Protein AF-X6LQ26-F1 (afdb_monomer)

InterPro domains:
  IPR027417 P-loop containing nucleoside triphosphate hydrolase [G3DSA:3.40.50.300] (137-387)
  IPR027417 P-loop containing nucleoside triphosphate hydrolase [SSF52540] (136-360)
  IPR040632 Sulfotransferase, S. mansonii-type [PF17784] (145-368)

Secondary structure (DSSP, 8-state):
-----------------------------------PPPPHHHHHHHHHHHHHHHHHHHHHHTT--S-SS------------------------S--S-TTS---BTTB----S-TTS-GGG-PPPHHHHS--TTTB---SS--S-EEE---TTSSHHHHHHHHHHTTB---TTTTS---GGGGT--HHHHHHHHHHTTT--HHHHH-TTTHHHHHHHHHHT-SEE-STTGGGGHHHHHHHSTT-EEEEEE-S-HHHHHHHHHHHHHHHHTTTTHHHHHHS-TTS-EE--TT-SS-EETTEEHHHHHHHHHHHHHHHHHHHHHHTTT-TTTEEEEETTTS-HHHHHHHHHHHTT-SS---SPPP--SPPPGGGGSEES-TT----GGG----HHHHHHHHHHTSTTT-HHHHHHHH--

pLDDT: mean 74.38, std 27.08, range [23.22, 98.75]

Radius of gyration: 26.55 Å; Cα contacts (8 Å, |Δi|>4): 499; chains: 1; bounding box: 86×59×53 Å

Solvent-accessible surface area (backbone atoms only — not comparable to full-atom values): 25380 Å² total; per-residue (Å²): 141,86,88,82,84,85,76,89,77,85,85,78,93,78,90,83,82,91,82,86,92,83,82,86,89,83,90,81,90,87,82,95,72,95,68,88,78,78,47,73,64,56,56,50,51,54,52,52,54,50,54,51,56,52,51,57,54,55,60,61,62,77,66,69,80,94,77,90,82,85,91,81,85,87,82,91,80,89,83,88,86,83,88,83,89,83,89,76,92,74,90,78,91,79,83,83,84,48,80,38,55,66,59,73,69,89,86,48,79,39,64,50,72,40,48,93,52,69,62,87,74,42,60,52,51,80,64,39,76,50,71,37,66,87,14,48,62,44,78,28,70,56,87,57,40,42,35,35,43,18,55,81,76,27,46,44,67,14,50,51,53,45,36,39,77,51,21,29,22,58,24,94,63,30,58,35,78,62,65,55,49,84,40,80,40,52,67,58,58,45,52,54,49,61,53,40,37,52,56,45,62,65,66,47,77,65,37,83,70,42,52,49,58,52,54,51,56,34,51,34,44,24,13,20,39,15,34,46,60,49,29,68,40,53,67,54,49,46,44,33,35,76,82,41,38,38,33,40,33,37,65,99,43,62,58,59,36,30,42,49,47,54,57,49,49,54,49,66,77,60,70,46,68,65,62,43,59,68,75,39,56,79,82,57,77,43,71,51,71,45,88,44,85,86,47,65,55,83,90,33,46,39,43,56,46,43,30,43,47,36,46,30,49,53,46,37,55,50,43,54,49,57,52,36,60,94,39,62,89,38,50,45,78,43,44,72,87,84,49,56,42,70,57,53,47,47,56,53,32,60,74,38,46,36,88,64,86,78,95,61,81,57,55,86,48,92,69,78,60,78,63,56,72,39,44,39,48,63,90,82,63,77,81,62,42,84,81,51,87,65,60,71,85,50,44,62,54,48,54,51,55,42,25,61,85,52,23,51,71,54,16,46,71,66,73,44,136

Sequence (417 aa):
MYMYTFVRYGHEKKNAKVMDKTSVSKYGAQHNVITEDLTEEDIQQLRQLEDKKWKDLLEMDNNLNDKDRYGVEDGSNTKEGHAGTSNSEDNDSDGQLSSVLVAIKGQEIWYNPYPAIALEKEKARPRALQVNKKALTTRCNHKKRVFVIGLFKTGTTSMNAALSRLGYRCFWRSCQFVPAWEYGMSKSEFWQYLFMSADTIEWMHKVEEGYLRDLRDWSDRAGSVGDGPWLFLYTLLDHWYPGSKFILTVRNSTWDVVNSDVKMELRTKLHMDALWSQQVNATRPYTIELDTSTHRFYGVSLKEFAMLVARRYEIHNFKVRKYFENRPNDLLVLNLSAEKSNTLWKKLTDFLQCPHTVNATFPKKNTSPPYQQFVSIPKHTTFNWRQFNFSQTYQSVFQHHTSKHFDPILFQFVHGP

Nearest PDB structures (foldseek):
  8cd0-assembly1_A  TM=4.388E-01  e=1.057E-01  Homo sapiens
  7wdc-assembly1_A  TM=1.598E-01  e=2.898E+00  Synechococcus elongatus PCC 7942 = FACHB-805
  5yz8-assembly1_E  TM=1.360E-01  e=6.458E+00  Synechococcus elongatus PCC 7942 = FACHB-805
  7dyk-assembly1_B-2  TM=1.385E-01  e=3.786E+00  Synechococcus elongatus PCC 7942 = FACHB-805

Foldseek 3Di:
DDDDPDDDDDDDDDDDDDDDDDDDDDDDDDDDDDDDDDDVVNVVVVVVVVVVVVVVVVVVVVPDDDPPPDDDDDDDDDDDDDDDDDDDDDDDPPPQPDLQFDPDDPPDTFGDQASVDPLVVLAADPLLADEQCQQAVALFPQRFAEEEQAAPPLCLVLVQVLVVVRRFHFFDCQAHADFCVVLVDDPLVRVLVVLCLLLHPVVCVVRPSCNVVVNLVRLSHGSYGDDPPRSSCVSSSCNNTPPYAYEHRDAPDLQSQLFSVLLVCCVPVVVPPPVCVVVCPLPAADADEQPDPPDDDSNHGSVLSSLSSSVSNVSSVLSVCRRCVVPVLRYHYDRPVVDFQQVVQVSVCVSRRRPDGDPDGRGDPPDDDSSCVSYGHPPPDDNPSLPDDHPPSVPVSCCVSLPCSNHVSSVCVSPND

Mean predicted aligned error: 14.56 Å

Structure (mmCIF, N/CA/C/O backbone):
data_AF-X6LQ26-F1
#
_entry.id   AF-X6LQ26-F1
#
loop_
_atom_site.group_PDB
_atom_site.id
_atom_site.type_symbol
_atom_site.label_atom_id
_atom_site.label_alt_id
_atom_site.label_comp_id
_atom_site.label_asym_id
_atom_site.label_entity_id
_atom_site.label_seq_id
_atom_site.pdbx_PDB_ins_code
_atom_site.Cartn_x
_atom_site.Cartn_y
_atom_site.Cartn_z
_atom_site.occupancy
_atom_site.B_iso_or_equiv
_atom_site.auth_seq_id
_atom_site.auth_comp_id
_atom_site.auth_asym_id
_atom_site.auth_atom_id
_atom_site.pdbx_PDB_model_num
ATOM 1 N N . MET A 1 1 ? 19.141 -5.550 12.714 1.00 33.09 1 MET A N 1
ATOM 2 C CA . MET A 1 1 ? 18.200 -6.398 13.485 1.00 33.09 1 MET A CA 1
ATOM 3 C C . MET A 1 1 ? 16.784 -5.906 13.185 1.00 33.09 1 MET A C 1
ATOM 5 O O . MET A 1 1 ? 16.498 -4.767 13.515 1.00 33.09 1 MET A O 1
ATOM 9 N N . TYR A 1 2 ? 15.890 -6.578 12.458 1.00 25.53 2 TYR A N 1
ATOM 10 C CA . TYR A 1 2 ? 15.671 -7.999 12.170 1.00 25.53 2 TYR A CA 1
ATOM 11 C C . TYR A 1 2 ? 15.166 -8.178 10.724 1.00 25.53 2 TYR A C 1
ATOM 13 O O . TYR A 1 2 ? 14.277 -7.436 10.314 1.00 25.53 2 TYR A O 1
ATOM 21 N N . MET A 1 3 ? 15.682 -9.177 10.002 1.00 23.33 3 MET A N 1
ATOM 22 C CA . MET A 1 3 ? 14.914 -10.008 9.061 1.00 23.33 3 MET A CA 1
ATOM 23 C C . MET A 1 3 ? 15.779 -11.222 8.689 1.00 23.33 3 MET A C 1
ATOM 25 O O . MET A 1 3 ? 16.496 -11.214 7.698 1.00 23.33 3 MET A O 1
ATOM 29 N N . TYR A 1 4 ? 15.752 -12.246 9.536 1.00 25.91 4 TYR A N 1
ATOM 30 C CA . TYR A 1 4 ? 16.061 -13.605 9.113 1.00 25.91 4 TYR A CA 1
ATOM 31 C C . TYR A 1 4 ? 14.845 -14.436 9.483 1.00 25.91 4 TYR A C 1
ATOM 33 O O . TYR A 1 4 ? 14.666 -14.816 10.635 1.00 25.91 4 TYR A O 1
ATOM 41 N N . THR A 1 5 ? 13.974 -14.648 8.505 1.00 25.78 5 THR A N 1
ATOM 42 C CA . THR A 1 5 ? 13.033 -15.761 8.536 1.00 25.78 5 THR A CA 1
ATOM 43 C C . THR A 1 5 ? 13.682 -16.838 7.682 1.00 25.78 5 THR A C 1
ATOM 45 O O . THR A 1 5 ? 13.575 -16.824 6.459 1.00 25.78 5 THR A O 1
ATOM 48 N N . PHE A 1 6 ? 14.444 -17.722 8.323 1.00 23.81 6 PHE A N 1
ATOM 49 C CA . PHE A 1 6 ? 14.766 -19.010 7.729 1.00 23.81 6 PHE A CA 1
ATOM 50 C C . PHE A 1 6 ? 13.549 -19.903 7.947 1.00 23.81 6 PHE A C 1
ATOM 52 O O . PHE A 1 6 ? 13.223 -20.239 9.083 1.00 23.81 6 PHE A O 1
ATOM 59 N N . VAL A 1 7 ? 12.866 -20.260 6.862 1.00 26.94 7 VAL A N 1
ATOM 60 C CA . VAL A 1 7 ? 11.930 -21.384 6.850 1.00 26.94 7 VAL A CA 1
ATOM 61 C C . VAL A 1 7 ? 12.545 -22.458 5.965 1.00 26.94 7 VAL A C 1
ATOM 63 O O . VAL A 1 7 ? 12.845 -22.230 4.793 1.00 26.94 7 VAL A O 1
ATOM 66 N N . ARG A 1 8 ? 12.794 -23.602 6.603 1.00 24.50 8 ARG A N 1
ATOM 67 C CA . ARG A 1 8 ? 13.192 -24.891 6.033 1.00 24.50 8 ARG A CA 1
ATOM 68 C C . ARG A 1 8 ? 12.217 -25.298 4.925 1.00 24.50 8 ARG A C 1
ATOM 70 O O . ARG A 1 8 ? 11.017 -25.291 5.164 1.00 24.50 8 ARG A O 1
ATOM 77 N N . TYR A 1 9 ? 12.742 -25.793 3.809 1.00 27.12 9 TYR A N 1
ATOM 78 C CA . TYR A 1 9 ? 12.137 -26.918 3.099 1.00 27.12 9 TYR A CA 1
ATOM 79 C C . TYR A 1 9 ? 13.249 -27.901 2.737 1.00 27.12 9 TYR A C 1
ATOM 81 O O . TYR A 1 9 ? 14.277 -27.522 2.177 1.00 27.12 9 TYR A O 1
ATOM 89 N N . GLY A 1 10 ? 13.067 -29.144 3.183 1.00 26.77 10 GLY A N 1
ATOM 90 C CA . GLY A 1 10 ? 13.841 -30.293 2.738 1.00 26.77 10 GLY A CA 1
ATOM 91 C C . GLY A 1 10 ? 13.367 -30.768 1.365 1.00 26.77 10 GLY A C 1
ATOM 92 O O . GLY A 1 10 ? 12.295 -30.371 0.919 1.00 26.77 10 GLY A O 1
ATOM 93 N N . HIS A 1 11 ? 14.169 -31.663 0.781 1.00 26.50 11 HIS A N 1
ATOM 94 C CA . HIS A 1 11 ? 14.190 -32.143 -0.612 1.00 26.50 11 HIS A CA 1
ATOM 95 C C . HIS A 1 11 ? 14.950 -31.169 -1.536 1.00 26.50 11 HIS A C 1
ATOM 97 O O . HIS A 1 11 ? 14.539 -30.037 -1.713 1.00 26.50 11 HIS A O 1
ATOM 103 N N . GLU A 1 12 ? 16.123 -31.470 -2.103 1.00 26.58 12 GLU A N 1
ATOM 104 C CA . GLU A 1 12 ? 16.745 -32.747 -2.467 1.00 26.58 12 GLU A CA 1
ATOM 105 C C . GLU A 1 12 ? 18.278 -32.682 -2.293 1.00 26.58 12 GLU A C 1
ATOM 107 O O . GLU A 1 12 ? 18.935 -31.724 -2.699 1.00 26.58 12 GLU A O 1
ATOM 112 N N . LYS A 1 13 ? 18.880 -33.735 -1.725 1.00 28.33 13 LYS A N 1
ATOM 113 C CA . LYS A 1 13 ? 20.313 -34.013 -1.901 1.00 28.33 13 LYS A CA 1
ATOM 114 C C . LYS A 1 13 ? 20.505 -34.621 -3.287 1.00 28.33 13 LYS A C 1
ATOM 116 O O . LYS A 1 13 ? 19.968 -35.699 -3.525 1.00 28.33 13 LYS A O 1
ATOM 121 N N . LYS A 1 14 ? 21.372 -34.031 -4.114 1.00 27.67 14 LYS A N 1
ATOM 122 C CA . LYS A 1 14 ? 22.297 -34.780 -4.983 1.00 27.67 14 LYS A CA 1
ATOM 123 C C . LYS A 1 14 ? 23.442 -33.885 -5.481 1.00 27.67 14 LYS A C 1
ATOM 125 O O . LYS A 1 14 ? 23.242 -32.983 -6.276 1.00 27.67 14 LYS A O 1
ATOM 130 N N . ASN A 1 15 ? 24.640 -34.232 -5.005 1.00 26.75 15 ASN A N 1
ATOM 131 C CA . ASN A 1 15 ? 25.955 -34.069 -5.634 1.00 26.75 15 ASN A CA 1
ATOM 132 C C . ASN A 1 15 ? 26.460 -32.658 -5.993 1.00 26.75 15 ASN A C 1
ATOM 134 O O . ASN A 1 15 ? 26.174 -32.159 -7.072 1.00 26.75 15 ASN A O 1
ATOM 138 N N . ALA A 1 16 ? 27.413 -32.138 -5.210 1.00 24.28 16 ALA A N 1
ATOM 139 C CA . ALA A 1 16 ? 28.638 -31.554 -5.771 1.00 24.28 16 ALA A CA 1
ATOM 140 C C . ALA A 1 16 ? 29.755 -31.473 -4.716 1.00 24.28 16 ALA A C 1
ATOM 142 O O . ALA A 1 16 ? 29.510 -31.220 -3.542 1.00 24.28 16 ALA A O 1
ATOM 143 N N . LYS A 1 17 ? 30.971 -31.766 -5.177 1.00 24.14 17 LYS A N 1
ATOM 144 C CA . LYS A 1 17 ? 32.205 -32.041 -4.435 1.00 24.14 17 LYS A CA 1
ATOM 145 C C . LYS A 1 17 ? 32.788 -30.814 -3.724 1.00 24.14 17 LYS A C 1
ATOM 147 O O . LYS A 1 17 ? 32.703 -29.694 -4.213 1.00 24.14 17 LYS A O 1
ATOM 152 N N . VAL A 1 18 ? 33.479 -31.102 -2.624 1.00 24.34 18 VAL A N 1
ATOM 153 C CA . VAL A 1 18 ? 34.442 -30.233 -1.938 1.00 24.34 18 VAL A CA 1
ATOM 154 C C . VAL A 1 18 ? 35.588 -29.876 -2.894 1.00 24.34 18 VAL A C 1
ATOM 156 O O . VAL A 1 18 ? 36.164 -30.771 -3.512 1.00 24.34 18 VAL A O 1
ATOM 159 N N . MET A 1 19 ? 35.940 -28.592 -2.984 1.00 23.41 19 MET A N 1
ATOM 160 C CA . MET A 1 19 ? 37.275 -28.164 -3.405 1.00 23.41 19 MET A CA 1
ATOM 161 C C . MET A 1 19 ? 37.838 -27.125 -2.435 1.00 23.41 19 MET A C 1
ATOM 163 O O . MET A 1 19 ? 37.110 -26.333 -1.838 1.00 23.41 19 MET A O 1
ATOM 167 N N . ASP A 1 20 ? 39.146 -27.256 -2.263 1.00 24.45 20 ASP A N 1
ATOM 168 C CA . ASP A 1 20 ? 39.993 -26.853 -1.149 1.00 24.45 20 ASP A CA 1
ATOM 169 C C . ASP A 1 20 ? 40.520 -25.408 -1.257 1.00 24.45 20 ASP A C 1
ATOM 171 O O . ASP A 1 20 ? 40.481 -24.776 -2.313 1.00 24.45 20 ASP A O 1
ATOM 175 N N . LYS A 1 21 ? 41.007 -24.903 -0.121 1.00 28.44 21 LYS A N 1
ATOM 176 C CA . LYS A 1 21 ? 41.589 -23.582 0.124 1.00 28.44 21 LYS A CA 1
ATOM 177 C C . LYS A 1 21 ? 43.046 -23.496 -0.346 1.00 28.44 21 LYS A C 1
ATOM 179 O O . LYS A 1 21 ? 43.874 -24.296 0.059 1.00 28.44 21 LYS A O 1
ATOM 184 N N . THR A 1 22 ? 43.382 -22.389 -0.999 1.00 25.02 22 THR A N 1
ATOM 185 C CA . THR A 1 22 ? 44.721 -21.757 -1.077 1.00 25.02 22 THR A CA 1
ATOM 186 C C . THR A 1 22 ? 44.461 -20.322 -1.559 1.00 25.02 22 THR A C 1
ATOM 188 O O . THR A 1 22 ? 43.640 -20.158 -2.452 1.00 25.02 22 THR A O 1
ATOM 191 N N . SER A 1 23 ? 45.016 -19.204 -1.084 1.00 25.48 23 SER A N 1
ATOM 192 C CA . SER A 1 23 ? 46.172 -18.849 -0.241 1.00 25.48 23 SER A CA 1
ATOM 193 C C . SER A 1 23 ? 46.130 -17.301 -0.121 1.00 25.48 23 SER A C 1
ATOM 195 O O . SER A 1 23 ? 45.931 -16.639 -1.133 1.00 25.48 23 SER A O 1
ATOM 197 N N . VAL A 1 24 ? 46.001 -16.691 1.064 1.00 24.80 24 VAL A N 1
ATOM 198 C CA . VAL A 1 24 ? 47.045 -16.085 1.934 1.00 24.80 24 VAL A CA 1
ATOM 199 C C . VAL A 1 24 ? 47.827 -14.865 1.379 1.00 24.80 24 VAL A C 1
ATOM 201 O O . VAL A 1 24 ? 48.699 -15.001 0.526 1.00 24.80 24 VAL A O 1
ATOM 204 N N . SER A 1 25 ? 47.646 -13.730 2.084 1.00 24.78 25 SER A N 1
ATOM 205 C CA . SER A 1 25 ? 48.534 -12.547 2.236 1.00 24.78 25 SER A CA 1
ATOM 206 C C . SER A 1 25 ? 48.556 -11.521 1.079 1.00 24.78 25 SER A C 1
ATOM 208 O O . SER A 1 25 ? 48.372 -11.900 -0.065 1.00 24.78 25 SER A O 1
ATOM 210 N N . LYS A 1 26 ? 48.768 -10.201 1.259 1.00 24.72 26 LYS A N 1
ATOM 211 C CA . LYS A 1 26 ? 49.638 -9.476 2.218 1.00 24.72 26 LYS A CA 1
ATOM 212 C C . LYS A 1 26 ? 49.378 -7.931 2.173 1.00 24.72 26 LYS A C 1
ATOM 214 O O . LYS A 1 26 ? 49.010 -7.445 1.111 1.00 24.72 26 LYS A O 1
ATOM 219 N N . TYR A 1 27 ? 49.697 -7.195 3.262 1.00 24.86 27 TYR A N 1
ATOM 220 C CA . TYR A 1 27 ? 49.802 -5.709 3.443 1.00 24.86 27 TYR A CA 1
ATOM 221 C C . TYR A 1 27 ? 48.497 -4.880 3.573 1.00 24.86 27 TYR A C 1
ATOM 223 O O . TYR A 1 27 ? 47.632 -4.969 2.720 1.00 24.86 27 TYR A O 1
ATOM 231 N N . GLY A 1 28 ? 48.276 -3.990 4.556 1.00 23.22 28 GLY A N 1
ATOM 232 C CA . GLY A 1 28 ? 49.044 -3.542 5.727 1.00 23.22 28 GLY A CA 1
ATOM 233 C C . GLY A 1 28 ? 48.526 -2.176 6.244 1.00 23.22 28 GLY A C 1
ATOM 234 O O . GLY A 1 28 ? 48.354 -1.273 5.436 1.00 23.22 28 GLY A O 1
ATOM 235 N N . ALA A 1 29 ? 48.360 -2.059 7.577 1.00 25.23 29 ALA A N 1
ATOM 236 C CA . ALA A 1 29 ? 48.202 -0.849 8.422 1.00 25.23 29 ALA A CA 1
ATOM 237 C C . ALA A 1 29 ? 46.928 0.018 8.244 1.00 25.23 29 ALA A C 1
ATOM 239 O O . ALA A 1 29 ? 46.489 0.270 7.136 1.00 25.23 29 ALA A O 1
ATOM 240 N N . GLN A 1 30 ? 46.280 0.593 9.262 1.00 23.98 30 GLN A N 1
ATOM 241 C CA . GLN A 1 30 ? 46.382 0.624 10.728 1.00 23.98 30 GLN A CA 1
ATOM 242 C C . GLN A 1 30 ? 45.077 1.306 11.191 1.00 23.98 30 GLN A C 1
ATOM 244 O O . GLN A 1 30 ? 44.761 2.357 10.652 1.00 23.98 30 GLN A O 1
ATOM 249 N N . HIS A 1 31 ? 44.344 0.757 12.164 1.00 25.62 31 HIS A N 1
ATOM 250 C CA . HIS A 1 31 ? 43.643 1.525 13.208 1.00 25.62 31 HIS A CA 1
ATOM 251 C C . HIS A 1 31 ? 43.097 0.556 14.266 1.00 25.62 31 HIS A C 1
ATOM 253 O O . HIS A 1 31 ? 42.332 -0.355 13.964 1.00 25.62 31 HIS A O 1
ATOM 259 N N . ASN A 1 32 ? 43.541 0.761 15.507 1.00 24.73 32 ASN A N 1
ATOM 260 C CA . ASN A 1 32 ? 43.211 -0.045 16.676 1.00 24.73 32 ASN A CA 1
ATOM 261 C C . ASN A 1 32 ? 41.726 0.077 17.040 1.00 24.73 32 ASN A C 1
ATOM 263 O O . ASN A 1 32 ? 41.275 1.147 17.448 1.00 24.73 32 ASN A O 1
ATOM 267 N N . VAL A 1 33 ? 41.004 -1.040 16.991 1.00 25.78 33 VAL A N 1
ATOM 268 C CA . VAL A 1 33 ? 39.837 -1.291 17.840 1.00 25.78 33 VAL A CA 1
ATOM 269 C C . VAL A 1 33 ? 40.101 -2.627 18.518 1.00 25.78 33 VAL A C 1
ATOM 271 O O . VAL A 1 33 ? 40.349 -3.623 17.850 1.00 25.78 33 VAL A O 1
ATOM 274 N N . ILE A 1 34 ? 40.120 -2.614 19.847 1.00 26.36 34 ILE A N 1
ATOM 275 C CA . ILE A 1 34 ? 40.295 -3.802 20.678 1.00 26.36 34 ILE A CA 1
ATOM 276 C C . ILE A 1 34 ? 39.027 -4.648 20.521 1.00 26.36 34 ILE A C 1
ATOM 278 O O . ILE A 1 34 ? 37.964 -4.270 21.010 1.00 26.36 34 ILE A O 1
ATOM 282 N N . THR A 1 35 ? 39.134 -5.765 19.811 1.00 29.94 35 THR A N 1
ATOM 283 C CA . THR A 1 35 ? 38.203 -6.891 19.896 1.00 29.94 35 THR A CA 1
ATOM 284 C C . THR A 1 35 ? 39.010 -8.061 20.429 1.00 29.94 35 THR A C 1
ATOM 286 O O . THR A 1 35 ? 39.982 -8.458 19.793 1.00 29.94 35 THR A O 1
ATOM 289 N N . GLU A 1 36 ? 38.669 -8.558 21.615 1.00 33.66 36 GLU A N 1
ATOM 290 C CA . GLU A 1 36 ? 39.218 -9.824 22.098 1.00 33.66 36 GLU A CA 1
ATOM 291 C C . GLU A 1 36 ? 38.758 -10.927 21.138 1.00 33.66 36 GLU A C 1
ATOM 293 O O . GLU A 1 36 ? 37.557 -11.112 20.919 1.00 33.66 36 GLU A O 1
ATOM 298 N N . ASP A 1 37 ? 39.721 -11.586 20.497 1.00 37.66 37 ASP A N 1
ATOM 299 C CA . ASP A 1 37 ? 39.473 -12.715 19.610 1.00 37.66 37 ASP A CA 1
ATOM 300 C C . ASP A 1 37 ? 38.935 -13.886 20.442 1.00 37.66 37 ASP A C 1
ATOM 302 O O . ASP A 1 37 ? 39.577 -14.336 21.392 1.00 37.66 37 ASP A O 1
ATOM 306 N N . LEU A 1 38 ? 37.744 -14.374 20.086 1.00 39.16 38 LEU A N 1
ATOM 307 C CA . LEU A 1 38 ? 37.183 -15.599 20.654 1.00 39.16 38 LEU A CA 1
ATOM 308 C C . LEU A 1 38 ? 38.124 -16.764 20.344 1.00 39.16 38 LEU A C 1
ATOM 310 O O . LEU A 1 38 ? 38.520 -16.963 19.191 1.00 39.16 38 LEU A O 1
ATOM 314 N N . THR A 1 39 ? 38.467 -17.539 21.366 1.00 59.91 39 THR A N 1
ATOM 315 C CA . THR A 1 39 ? 39.331 -18.708 21.208 1.00 59.91 39 THR A CA 1
ATOM 316 C C . THR A 1 39 ? 38.583 -19.834 20.485 1.00 59.91 39 THR A C 1
ATOM 318 O O . THR A 1 39 ? 37.351 -19.888 20.474 1.00 59.91 39 THR A O 1
ATOM 321 N N . GLU A 1 40 ? 39.311 -20.777 19.882 1.00 45.94 40 GLU A N 1
ATOM 322 C CA . GLU A 1 40 ? 38.690 -21.978 19.294 1.00 45.94 40 GLU A CA 1
ATOM 323 C C . GLU A 1 40 ? 37.900 -22.792 20.338 1.00 45.94 40 GLU A C 1
ATOM 325 O O . GLU A 1 40 ? 36.900 -23.426 20.003 1.00 45.94 40 GLU A O 1
ATOM 330 N N . GLU A 1 41 ? 38.272 -22.707 21.618 1.00 47.06 41 GLU A N 1
ATOM 331 C CA . GLU A 1 41 ? 37.529 -23.321 22.723 1.00 47.06 41 GLU A CA 1
ATOM 332 C C . GLU A 1 41 ? 36.175 -22.632 22.962 1.00 47.06 41 GLU A C 1
ATOM 334 O O . GLU A 1 41 ? 35.167 -23.322 23.143 1.00 47.06 41 GLU A O 1
ATOM 339 N N . ASP A 1 42 ? 36.102 -21.299 22.852 1.00 44.28 42 ASP A N 1
ATOM 340 C CA . ASP A 1 42 ? 34.839 -20.547 22.924 1.00 44.28 42 ASP A CA 1
ATOM 341 C C . ASP A 1 42 ? 33.910 -20.910 21.756 1.00 44.28 42 ASP A C 1
ATOM 343 O O . ASP A 1 42 ? 32.703 -21.123 21.925 1.00 44.28 42 ASP A O 1
ATOM 347 N N . ILE A 1 43 ? 34.481 -21.047 20.555 1.00 42.16 43 ILE A N 1
ATOM 348 C CA . ILE A 1 43 ? 33.753 -21.460 19.350 1.00 42.16 43 ILE A CA 1
ATOM 349 C C . ILE A 1 43 ? 33.222 -22.892 19.509 1.00 42.16 43 ILE A C 1
ATOM 351 O O . ILE A 1 43 ? 32.099 -23.194 19.088 1.00 42.16 43 ILE A O 1
ATOM 355 N N . GLN A 1 44 ? 33.992 -23.783 20.132 1.00 45.56 44 GLN A N 1
ATOM 356 C CA . GLN A 1 44 ? 33.602 -25.174 20.338 1.00 45.56 44 GLN A CA 1
ATOM 357 C C . GLN A 1 44 ? 32.523 -25.322 21.424 1.00 45.56 44 GLN A C 1
ATOM 359 O O . GLN A 1 44 ? 31.583 -26.101 21.237 1.00 45.56 44 GLN A O 1
ATOM 364 N N . GLN A 1 45 ? 32.577 -24.529 22.500 1.00 44.97 45 GLN A N 1
ATOM 365 C CA . GLN A 1 45 ? 31.515 -24.480 23.514 1.00 44.97 45 GLN A CA 1
ATOM 366 C C . GLN A 1 45 ? 30.189 -23.960 22.947 1.00 44.97 45 GLN A C 1
ATOM 368 O O . GLN A 1 45 ? 29.131 -24.533 23.224 1.00 44.97 45 GLN A O 1
ATOM 373 N N . LEU A 1 46 ? 30.227 -22.924 22.102 1.00 37.53 46 LEU A N 1
ATOM 374 C CA . LEU A 1 46 ? 29.027 -22.391 21.451 1.00 37.53 46 LEU A CA 1
ATOM 375 C C . LEU A 1 46 ? 28.356 -23.429 20.541 1.00 37.53 46 LEU A C 1
ATOM 377 O O . LEU A 1 46 ? 27.132 -23.556 20.562 1.00 37.53 46 LEU A O 1
ATOM 381 N N . ARG A 1 47 ? 29.144 -24.233 19.814 1.00 42.31 47 ARG A N 1
ATOM 382 C CA . ARG A 1 47 ? 28.627 -25.335 18.982 1.00 42.31 47 ARG A CA 1
ATOM 383 C C . ARG A 1 47 ? 27.975 -26.440 19.815 1.00 42.31 47 ARG A C 1
ATOM 385 O O . ARG A 1 47 ? 26.908 -26.924 19.452 1.00 42.31 47 ARG A O 1
ATOM 392 N N . GLN A 1 48 ? 28.565 -26.805 20.954 1.00 46.72 48 GLN A N 1
ATOM 393 C CA . GLN A 1 48 ? 27.985 -27.816 21.850 1.00 46.72 48 GLN A CA 1
ATOM 394 C C . GLN A 1 48 ? 26.670 -27.348 22.495 1.00 46.72 48 GLN A C 1
ATOM 396 O O . GLN A 1 48 ? 25.744 -28.145 22.660 1.00 46.72 48 GLN A O 1
ATOM 401 N N . LEU A 1 49 ? 26.561 -26.058 22.831 1.00 40.28 49 LEU A N 1
ATOM 402 C CA . LEU A 1 49 ? 25.321 -25.459 23.336 1.00 40.28 49 LEU A CA 1
ATOM 403 C C . LEU A 1 49 ? 24.215 -25.446 22.273 1.00 40.28 49 LEU A C 1
ATOM 405 O O . LEU A 1 49 ? 23.046 -25.667 22.601 1.00 40.28 49 LEU A O 1
ATOM 409 N N . GLU A 1 50 ? 24.575 -25.219 21.010 1.00 37.50 50 GLU A N 1
ATOM 410 C CA . GLU A 1 50 ? 23.641 -25.253 19.887 1.00 37.50 50 GLU A CA 1
ATOM 411 C C . GLU A 1 50 ? 23.135 -26.683 19.633 1.00 37.50 50 GLU A C 1
ATOM 413 O O . GLU A 1 50 ? 21.924 -26.901 19.584 1.00 37.50 50 GLU A O 1
ATOM 418 N N . ASP A 1 51 ? 24.029 -27.676 19.608 1.00 42.50 51 ASP A N 1
ATOM 419 C CA . ASP A 1 51 ? 23.676 -29.091 19.426 1.00 42.50 51 ASP A CA 1
ATOM 420 C C . ASP A 1 51 ? 22.816 -29.653 20.569 1.00 42.50 51 ASP A C 1
ATOM 422 O O . ASP A 1 51 ? 21.889 -30.433 20.327 1.00 42.50 51 ASP A O 1
ATOM 426 N N . LYS A 1 52 ? 23.068 -29.239 21.818 1.00 38.78 52 LYS A N 1
ATOM 427 C CA . LYS A 1 52 ? 22.230 -29.619 22.967 1.00 38.78 52 LYS A CA 1
ATOM 428 C C . LYS A 1 52 ? 20.814 -29.052 22.833 1.00 38.78 52 LYS A C 1
ATOM 430 O O . LYS A 1 52 ? 19.842 -29.784 22.987 1.00 38.78 52 LYS A O 1
ATOM 435 N N . LYS A 1 53 ? 20.697 -27.779 22.442 1.00 37.12 53 LYS A N 1
ATOM 436 C CA . LYS A 1 53 ? 19.407 -27.114 22.210 1.00 37.12 53 LYS A CA 1
ATOM 437 C C . LYS A 1 53 ? 18.618 -27.756 21.061 1.00 37.12 53 LYS A C 1
ATOM 439 O O . LYS A 1 53 ? 17.391 -27.791 21.110 1.00 37.12 53 LYS A O 1
ATOM 444 N N . TRP A 1 54 ? 19.307 -28.284 20.048 1.00 37.91 54 TRP A N 1
ATOM 445 C CA . TRP A 1 54 ? 18.689 -29.035 18.951 1.00 37.91 54 TRP A CA 1
ATOM 446 C C . TRP A 1 54 ? 18.179 -30.416 19.372 1.00 37.91 54 TRP A C 1
ATOM 448 O O . TRP A 1 54 ? 17.113 -30.821 18.908 1.00 37.91 54 TRP A O 1
ATOM 458 N N . LYS A 1 55 ? 18.891 -31.126 20.256 1.00 37.59 55 LYS A N 1
ATOM 459 C CA . LYS A 1 55 ? 18.439 -32.422 20.793 1.00 37.59 55 LYS A CA 1
ATOM 460 C C . LYS A 1 55 ? 17.209 -32.279 21.690 1.00 37.59 55 LYS A C 1
ATOM 462 O O . LYS A 1 55 ? 16.249 -33.017 21.490 1.00 37.59 55 LYS A O 1
ATOM 467 N N . ASP A 1 56 ? 17.191 -31.274 22.565 1.00 43.22 56 ASP A N 1
ATOM 468 C CA . ASP A 1 56 ? 16.048 -31.003 23.449 1.00 43.22 56 ASP A CA 1
ATOM 469 C C . ASP A 1 56 ? 14.771 -30.667 22.643 1.00 43.22 56 ASP A C 1
ATOM 471 O O . ASP A 1 56 ? 13.670 -31.087 22.993 1.00 43.22 56 ASP A O 1
ATOM 475 N N . LEU A 1 57 ? 14.908 -29.962 21.510 1.00 35.19 57 LEU A N 1
ATOM 476 C CA . LEU A 1 57 ? 13.786 -29.639 20.615 1.00 35.19 57 LEU A CA 1
ATOM 477 C C . LEU A 1 57 ? 13.256 -30.853 19.834 1.00 35.19 57 LEU A C 1
ATOM 479 O O . LEU A 1 57 ? 12.062 -30.913 19.551 1.00 35.19 57 LEU A O 1
ATOM 483 N N . LEU A 1 58 ? 14.118 -31.816 19.493 1.00 35.44 58 LEU A N 1
ATOM 484 C CA . LEU A 1 58 ? 13.721 -33.052 18.808 1.00 35.44 58 LEU A CA 1
ATOM 485 C C . LEU A 1 58 ? 13.023 -34.043 19.756 1.00 35.44 58 LEU A C 1
ATOM 487 O O . LEU A 1 58 ? 12.124 -34.763 19.329 1.00 35.44 58 LEU A O 1
ATOM 491 N N . GLU A 1 59 ? 13.380 -34.061 21.043 1.00 37.22 59 GLU A N 1
ATOM 492 C CA . GLU A 1 59 ? 12.685 -34.872 22.056 1.00 37.22 59 GLU A CA 1
ATOM 493 C C . GLU A 1 59 ? 11.297 -34.318 22.430 1.00 37.22 59 GLU A C 1
ATOM 495 O O . GLU A 1 59 ? 10.407 -35.085 22.805 1.00 37.22 59 GLU A O 1
ATOM 500 N N . MET A 1 60 ? 11.069 -33.007 22.281 1.00 36.56 60 MET A N 1
ATOM 501 C CA . MET A 1 60 ? 9.748 -32.394 22.487 1.00 36.56 60 MET A CA 1
ATOM 502 C C . MET A 1 60 ? 8.755 -32.704 21.354 1.00 36.56 60 MET A C 1
ATOM 504 O O . MET A 1 60 ? 7.559 -32.811 21.619 1.00 36.56 60 MET A O 1
ATOM 508 N N . ASP A 1 61 ? 9.232 -32.877 20.117 1.00 34.62 61 ASP A N 1
ATOM 509 C CA . ASP A 1 61 ? 8.386 -33.132 18.937 1.00 34.62 61 ASP A CA 1
ATOM 510 C C . ASP A 1 61 ? 7.904 -34.596 18.875 1.00 34.62 61 ASP A C 1
ATOM 512 O O . ASP A 1 61 ? 6.777 -34.879 18.476 1.00 34.62 61 ASP A O 1
ATOM 516 N N . ASN A 1 62 ? 8.707 -35.534 19.389 1.00 36.31 62 ASN A N 1
ATOM 517 C CA . ASN A 1 62 ? 8.358 -36.960 19.449 1.00 36.31 62 ASN A CA 1
ATOM 518 C C . ASN A 1 62 ? 7.324 -37.321 20.539 1.00 36.31 62 ASN A C 1
ATOM 520 O O . ASN A 1 62 ? 6.910 -38.475 20.620 1.00 36.31 62 ASN A O 1
ATOM 524 N N . ASN A 1 63 ? 6.906 -36.366 21.381 1.00 34.97 63 ASN A N 1
ATOM 525 C CA . ASN A 1 63 ? 5.986 -36.598 22.506 1.00 34.97 63 ASN A CA 1
ATOM 526 C C . ASN A 1 63 ? 4.550 -36.078 22.278 1.00 34.97 63 ASN A C 1
ATOM 528 O O . ASN A 1 63 ? 3.731 -36.109 23.200 1.00 34.97 63 ASN A O 1
ATOM 532 N N . LEU A 1 64 ? 4.204 -35.617 21.071 1.00 33.97 64 LEU A N 1
ATOM 533 C CA . LEU A 1 64 ? 2.835 -35.211 20.733 1.00 33.97 64 LEU A CA 1
ATOM 534 C C . LEU A 1 64 ? 2.068 -36.382 20.094 1.00 33.97 64 LEU A C 1
ATOM 536 O O . LEU A 1 64 ? 2.243 -36.695 18.922 1.00 33.97 64 LEU A O 1
ATOM 540 N N . ASN A 1 65 ? 1.223 -37.039 20.896 1.00 29.83 65 ASN A N 1
ATOM 541 C CA . ASN A 1 65 ? 0.409 -38.187 20.488 1.00 29.83 65 ASN A CA 1
ATOM 542 C C . ASN A 1 65 ? -0.715 -37.834 19.493 1.00 29.83 65 ASN A C 1
ATOM 544 O O . ASN A 1 65 ? -1.388 -36.808 19.583 1.00 29.83 65 ASN A O 1
ATOM 548 N N . ASP A 1 66 ? -0.951 -38.792 18.603 1.00 33.66 66 ASP A N 1
ATOM 549 C CA . ASP A 1 66 ? -1.616 -38.702 17.302 1.00 33.66 66 ASP A CA 1
ATOM 550 C C . ASP A 1 66 ? -3.128 -39.040 17.352 1.00 33.66 66 ASP A C 1
ATOM 552 O O . ASP A 1 66 ? -3.603 -39.911 16.626 1.00 33.66 66 ASP A O 1
ATOM 556 N N . LYS A 1 67 ? -3.909 -38.431 18.266 1.00 29.38 67 LYS A N 1
ATOM 557 C CA . LYS A 1 67 ? -5.315 -38.859 18.502 1.00 29.38 67 LYS A CA 1
ATOM 558 C C . LYS A 1 67 ? -6.461 -37.851 18.355 1.00 29.38 67 LYS A C 1
ATOM 560 O O . LYS A 1 67 ? -7.598 -38.289 18.458 1.00 29.38 67 LYS A O 1
ATOM 565 N N . ASP A 1 68 ? -6.233 -36.587 17.994 1.00 32.03 68 ASP A N 1
ATOM 566 C CA . ASP A 1 68 ? -7.336 -35.599 17.903 1.00 32.03 68 ASP A CA 1
ATOM 567 C C . ASP A 1 68 ? -7.542 -34.962 16.513 1.00 32.03 68 ASP A C 1
ATOM 569 O O . ASP A 1 68 ? -8.078 -33.858 16.388 1.00 32.03 68 ASP A O 1
ATOM 573 N N . ARG A 1 69 ? -7.150 -35.639 15.426 1.00 32.91 69 ARG A N 1
ATOM 574 C CA . ARG A 1 69 ? -7.492 -35.206 14.060 1.00 32.91 69 ARG A CA 1
ATOM 575 C C . ARG A 1 69 ? -8.396 -36.237 13.386 1.00 32.91 69 ARG A C 1
ATOM 577 O O . ARG A 1 69 ? -8.009 -37.387 13.249 1.00 32.91 69 ARG A O 1
ATOM 584 N N . TYR A 1 70 ? -9.552 -35.757 12.918 1.00 30.69 70 TYR A N 1
ATOM 585 C CA . TYR A 1 70 ? -10.560 -36.423 12.075 1.00 30.69 70 TYR A CA 1
ATOM 586 C C . TYR A 1 70 ? -11.658 -37.220 12.802 1.00 30.69 70 TYR A C 1
ATOM 588 O O . TYR A 1 70 ? -11.611 -38.438 12.911 1.00 30.69 70 TYR A O 1
ATOM 596 N N . GLY A 1 71 ? -12.720 -36.511 13.202 1.00 25.30 71 GLY A N 1
ATOM 597 C CA . GLY A 1 71 ? -14.073 -37.068 13.278 1.00 25.30 71 GLY A CA 1
ATOM 598 C C . GLY A 1 71 ? -14.853 -36.633 12.038 1.00 25.30 71 GLY A C 1
ATOM 599 O O . GLY A 1 71 ? -15.319 -35.497 11.976 1.00 25.30 71 GLY A O 1
ATOM 600 N N . VAL A 1 72 ? -14.925 -37.505 11.034 1.00 28.56 72 VAL A N 1
ATOM 601 C CA . VAL A 1 72 ? -15.816 -37.386 9.872 1.00 28.56 72 VAL A CA 1
ATOM 602 C C . VAL A 1 72 ? -16.858 -38.485 10.036 1.00 28.56 72 VAL A C 1
ATOM 604 O O . VAL A 1 72 ? -16.496 -39.658 10.047 1.00 28.56 72 VAL A O 1
ATOM 607 N N . GLU A 1 73 ? -18.124 -38.110 10.205 1.00 25.69 73 GLU A N 1
ATOM 608 C CA . GLU A 1 73 ? -19.246 -39.037 10.051 1.00 25.69 73 GLU A CA 1
ATOM 609 C C . GLU A 1 73 ? -19.762 -38.960 8.613 1.00 25.69 73 GLU A C 1
ATOM 611 O O . GLU A 1 73 ? -20.059 -37.885 8.086 1.00 25.69 73 GLU A O 1
ATOM 616 N N . ASP A 1 74 ? -19.807 -40.140 8.001 1.00 26.03 74 ASP A N 1
ATOM 617 C CA . ASP A 1 74 ? -20.359 -40.458 6.691 1.00 26.03 74 ASP A CA 1
ATOM 618 C C . ASP A 1 74 ? -21.876 -40.227 6.640 1.00 26.03 74 ASP A C 1
ATOM 620 O O . ASP A 1 74 ? -22.603 -40.486 7.600 1.00 26.03 74 ASP A O 1
ATOM 624 N N . GLY A 1 75 ? -22.373 -39.806 5.477 1.00 25.42 75 GLY A N 1
ATOM 625 C CA . GLY A 1 75 ? -23.798 -39.580 5.249 1.00 25.42 75 GLY A CA 1
ATOM 626 C C . GLY A 1 75 ? -24.148 -39.489 3.770 1.00 25.42 75 GLY A C 1
ATOM 627 O O . GLY A 1 75 ? -24.509 -38.429 3.267 1.00 25.42 75 GLY A O 1
ATOM 628 N N . SER A 1 76 ? -24.029 -40.614 3.068 1.00 25.66 76 SER A N 1
ATOM 629 C CA . SER A 1 76 ? -24.522 -40.833 1.708 1.00 25.66 76 SER A CA 1
ATOM 630 C C . SER A 1 76 ? -26.041 -40.640 1.597 1.00 25.66 76 SER A C 1
ATOM 632 O O . SER A 1 76 ? -26.788 -41.267 2.347 1.00 25.66 76 SER A O 1
ATOM 634 N N . ASN A 1 77 ? -26.510 -39.890 0.595 1.00 25.17 77 ASN A N 1
ATOM 635 C CA . ASN A 1 77 ? -27.661 -40.312 -0.210 1.00 25.17 77 ASN A CA 1
ATOM 636 C C . ASN A 1 77 ? -27.763 -39.519 -1.518 1.00 25.17 77 ASN A C 1
ATOM 638 O O . ASN A 1 77 ? -28.040 -38.322 -1.545 1.00 25.17 77 ASN A O 1
ATOM 642 N N . THR A 1 78 ? -27.553 -40.243 -2.610 1.00 25.25 78 THR A N 1
ATOM 643 C CA . THR A 1 78 ? -27.917 -39.902 -3.980 1.00 25.25 78 THR A CA 1
ATOM 644 C C . THR A 1 78 ? -29.430 -40.014 -4.163 1.00 25.25 78 THR A C 1
ATOM 646 O O . THR A 1 78 ? -30.050 -40.922 -3.616 1.00 25.25 78 THR A O 1
ATOM 649 N N . LYS A 1 79 ? -30.020 -39.140 -4.987 1.00 26.27 79 LYS A N 1
ATOM 650 C CA . LYS A 1 79 ? -31.128 -39.496 -5.885 1.00 26.27 79 LYS A CA 1
ATOM 651 C C . LYS A 1 79 ? -31.186 -38.526 -7.063 1.00 26.27 79 LYS A C 1
ATOM 653 O O . LYS A 1 79 ? -31.225 -37.311 -6.896 1.00 26.27 79 LYS A O 1
ATOM 658 N N . GLU A 1 80 ? -31.156 -39.132 -8.240 1.00 25.28 80 GLU A N 1
ATOM 659 C CA . GLU A 1 80 ? -31.299 -38.550 -9.568 1.00 25.28 80 GLU A CA 1
ATOM 660 C C . GLU A 1 80 ? -32.737 -38.071 -9.825 1.00 25.28 80 GLU A C 1
ATOM 662 O O . GLU A 1 80 ? -33.697 -38.619 -9.280 1.00 25.28 80 GLU A O 1
ATOM 667 N N . GLY A 1 81 ? -32.882 -37.093 -10.720 1.00 24.50 81 GLY A N 1
ATOM 668 C CA . GLY A 1 81 ? -34.156 -36.679 -11.303 1.00 24.50 81 GLY A CA 1
ATOM 669 C C . GLY A 1 81 ? -33.919 -35.934 -12.617 1.00 24.50 81 GLY A C 1
ATOM 670 O O . GLY A 1 81 ? -33.261 -34.901 -12.642 1.00 24.50 81 GLY A O 1
ATOM 671 N N . HIS A 1 82 ? -34.398 -36.530 -13.703 1.00 25.19 82 HIS A N 1
ATOM 672 C CA . HIS A 1 82 ? -34.162 -36.205 -15.110 1.00 25.19 82 HIS A CA 1
ATOM 673 C C . HIS A 1 82 ? -35.007 -35.040 -15.668 1.00 25.19 82 HIS A C 1
ATOM 675 O O . HIS A 1 82 ? -36.155 -34.864 -15.278 1.00 25.19 82 HIS A O 1
ATOM 681 N N . ALA A 1 83 ? -34.433 -34.419 -16.712 1.00 24.31 83 ALA A N 1
ATOM 682 C CA . ALA A 1 83 ? -35.028 -33.906 -17.960 1.00 24.31 83 ALA A CA 1
ATOM 683 C C . ALA A 1 83 ? -35.988 -32.694 -17.966 1.00 24.31 83 ALA A C 1
ATOM 685 O O . ALA A 1 83 ? -36.996 -32.644 -17.272 1.00 24.31 83 ALA A O 1
ATOM 686 N N . GLY A 1 84 ? -35.721 -31.773 -18.906 1.00 23.58 84 GLY A N 1
ATOM 687 C CA . GLY A 1 84 ? -36.659 -30.734 -19.341 1.00 23.58 84 GLY A CA 1
ATOM 688 C C . GLY A 1 84 ? -36.019 -29.656 -20.222 1.00 23.58 84 GLY A C 1
ATOM 689 O O . GLY A 1 84 ? -35.607 -28.616 -19.730 1.00 23.58 84 GLY A O 1
ATOM 690 N N . THR A 1 85 ? -35.931 -29.919 -21.524 1.00 24.58 85 THR A N 1
ATOM 691 C CA . THR A 1 85 ? -35.528 -29.004 -22.610 1.00 24.58 85 THR A CA 1
ATOM 692 C C . THR A 1 85 ? -36.457 -27.796 -22.779 1.00 24.58 85 THR A C 1
ATOM 694 O O . THR A 1 85 ? -37.671 -27.967 -22.720 1.00 24.58 85 THR A O 1
ATOM 697 N N . SER A 1 86 ? -35.928 -26.628 -23.164 1.00 25.22 86 SER A N 1
ATOM 698 C CA . SER A 1 86 ? -36.413 -25.848 -24.326 1.00 25.22 86 SER A CA 1
ATOM 699 C C . SER A 1 86 ? -35.575 -24.584 -24.559 1.00 25.22 86 SER A C 1
ATOM 701 O O . SER A 1 86 ? -35.167 -23.902 -23.625 1.00 25.22 86 SER A O 1
ATOM 703 N N . ASN A 1 87 ? -35.311 -24.325 -25.840 1.00 24.45 87 ASN A N 1
ATOM 704 C CA . ASN A 1 87 ? -34.725 -23.105 -26.381 1.00 24.45 87 ASN A CA 1
ATOM 705 C C . ASN A 1 87 ? -35.705 -21.931 -26.267 1.00 24.45 87 ASN A C 1
ATOM 707 O O . ASN A 1 87 ? -36.884 -22.091 -26.578 1.00 24.45 87 ASN A O 1
ATOM 711 N N . SER A 1 88 ? -35.176 -20.742 -26.000 1.00 25.75 88 SER A N 1
ATOM 712 C CA . SER A 1 88 ? -35.693 -19.497 -26.569 1.00 25.75 88 SER A CA 1
ATOM 713 C C . SER A 1 88 ? -34.528 -18.527 -26.730 1.00 25.75 88 SER A C 1
ATOM 715 O O . SER A 1 88 ? -33.979 -18.024 -25.750 1.00 25.75 88 SER A O 1
ATOM 717 N N . GLU A 1 89 ? -34.124 -18.334 -27.983 1.00 29.06 89 GLU A N 1
ATOM 718 C CA . GLU A 1 89 ? -33.448 -17.123 -28.429 1.00 29.06 89 GLU A CA 1
ATOM 719 C C . GLU A 1 89 ? -34.401 -15.957 -28.176 1.00 29.06 89 GLU A C 1
ATOM 721 O O . GLU A 1 89 ? -35.527 -15.996 -28.659 1.00 29.06 89 GLU A O 1
ATOM 726 N N . ASP A 1 90 ? -33.966 -14.946 -27.431 1.00 25.78 90 ASP A N 1
ATOM 727 C CA . ASP A 1 90 ? -34.526 -13.609 -27.566 1.00 25.78 90 ASP A CA 1
ATOM 728 C C . ASP A 1 90 ? -33.509 -12.548 -27.145 1.00 25.78 90 ASP A C 1
ATOM 730 O O . ASP A 1 90 ? -32.698 -12.723 -26.235 1.00 25.78 90 ASP A O 1
ATOM 734 N N . ASN A 1 91 ? -33.548 -11.472 -27.922 1.00 29.11 91 ASN A N 1
ATOM 735 C CA . ASN A 1 91 ? -32.673 -10.313 -27.939 1.00 29.11 91 ASN A CA 1
ATOM 736 C C . ASN A 1 91 ? -32.432 -9.699 -26.557 1.00 29.11 91 ASN A C 1
ATOM 738 O O . ASN A 1 91 ? -33.381 -9.293 -25.893 1.00 29.11 91 ASN A O 1
ATOM 742 N N . ASP A 1 92 ? -31.162 -9.494 -26.200 1.00 27.11 92 ASP A N 1
ATOM 743 C CA . ASP A 1 92 ? -30.798 -8.670 -25.046 1.00 27.11 92 ASP A CA 1
ATOM 744 C C . ASP A 1 92 ? -29.684 -7.682 -25.422 1.00 27.11 92 ASP A C 1
ATOM 746 O O . ASP A 1 92 ? -28.517 -7.788 -25.042 1.00 27.11 92 ASP A O 1
ATOM 750 N N . SER A 1 93 ? -30.055 -6.712 -26.257 1.00 30.75 93 SER A N 1
ATOM 751 C CA . SER A 1 93 ? -29.266 -5.515 -26.534 1.00 30.75 93 SER A CA 1
ATOM 752 C C . SER A 1 93 ? -29.799 -4.347 -25.702 1.00 30.75 93 SER A C 1
ATOM 754 O O . SER A 1 93 ? -30.344 -3.414 -26.275 1.00 30.75 93 SER A O 1
ATOM 756 N N . ASP A 1 94 ? -29.703 -4.426 -24.367 1.00 30.05 94 ASP A N 1
ATOM 757 C CA . ASP A 1 94 ? -29.765 -3.240 -23.480 1.00 30.05 94 ASP A CA 1
ATOM 758 C C . ASP A 1 94 ? -29.320 -3.474 -22.009 1.00 30.05 94 ASP A C 1
ATOM 760 O O . ASP A 1 94 ? -29.491 -2.615 -21.144 1.00 30.05 94 ASP A O 1
ATOM 764 N N . GLY A 1 95 ? -28.670 -4.602 -21.686 1.00 30.03 95 GLY A N 1
ATOM 765 C CA . GLY A 1 95 ? -28.330 -4.970 -20.297 1.00 30.03 95 GLY A CA 1
ATOM 766 C C . GLY A 1 95 ? -26.946 -4.563 -19.760 1.00 30.03 95 GLY A C 1
ATOM 767 O O . GLY A 1 95 ? -26.617 -4.895 -18.623 1.00 30.03 95 GLY A O 1
ATOM 768 N N . GLN A 1 96 ? -26.094 -3.874 -20.528 1.00 34.44 96 GLN A N 1
ATOM 769 C CA . GLN A 1 96 ? -24.661 -3.721 -20.199 1.00 34.44 96 GLN A CA 1
ATOM 770 C C . GLN A 1 96 ? -24.242 -2.343 -19.655 1.00 34.44 96 GLN A C 1
ATOM 772 O O . GLN A 1 96 ? -23.104 -1.900 -19.828 1.00 34.44 96 GLN A O 1
ATOM 777 N N . LEU A 1 97 ? -25.131 -1.666 -18.928 1.00 33.53 97 LEU A N 1
ATOM 778 C CA . LEU A 1 97 ? -24.756 -0.508 -18.118 1.00 33.53 97 LEU A CA 1
ATOM 779 C C . LEU A 1 97 ? -24.149 -0.958 -16.775 1.00 33.53 97 LEU A C 1
ATOM 781 O O . LEU A 1 97 ? -24.793 -0.979 -15.735 1.00 33.53 97 LEU A O 1
ATOM 785 N N . SER A 1 98 ? -22.841 -1.233 -16.835 1.00 36.75 98 SER A N 1
ATOM 786 C CA . SER A 1 98 ? -21.849 -0.893 -15.805 1.00 36.75 98 SER A CA 1
ATOM 787 C C . SER A 1 98 ? -21.997 -1.543 -14.415 1.00 36.75 98 SER A C 1
ATOM 789 O O . SER A 1 98 ? -22.488 -0.941 -13.459 1.00 36.75 98 SER A O 1
ATOM 791 N N . SER A 1 99 ? -21.353 -2.702 -14.239 1.00 43.19 99 SER A N 1
ATOM 792 C CA . SER A 1 99 ? -20.922 -3.224 -12.927 1.00 43.19 99 SER A CA 1
ATOM 793 C C . SER A 1 99 ? -19.958 -2.287 -12.170 1.00 43.19 99 SER A C 1
ATOM 795 O O . SER A 1 99 ? -19.595 -2.555 -11.025 1.00 43.19 99 SER A O 1
ATOM 797 N N . VAL A 1 100 ? -19.549 -1.169 -12.781 1.00 44.25 100 VAL A N 1
ATOM 798 C CA . VAL A 1 100 ? -18.578 -0.219 -12.226 1.00 44.25 100 VAL A CA 1
ATOM 799 C C . VAL A 1 100 ? -19.228 0.876 -11.376 1.00 44.25 100 VAL A C 1
ATOM 801 O O . VAL A 1 100 ? -18.548 1.524 -10.581 1.00 44.25 100 VAL A O 1
ATOM 804 N N . LEU A 1 101 ? -20.539 1.097 -11.512 1.00 44.59 101 LEU A N 1
ATOM 805 C CA . LEU A 1 101 ? -21.206 2.266 -10.921 1.00 44.59 101 LEU A CA 1
ATOM 806 C C . LEU A 1 101 ? -22.236 1.949 -9.831 1.00 44.59 101 LEU A C 1
ATOM 808 O O . LEU A 1 101 ? -22.897 2.865 -9.351 1.00 44.59 101 LEU A O 1
ATOM 812 N N . VAL A 1 102 ? -22.407 0.693 -9.411 1.00 44.81 102 VAL A N 1
ATOM 813 C CA . VAL A 1 102 ? -23.600 0.330 -8.629 1.00 44.81 102 VAL A CA 1
ATOM 814 C C . VAL A 1 102 ? -23.277 -0.606 -7.462 1.00 44.81 102 VAL A C 1
ATOM 816 O O . VAL A 1 102 ? -23.719 -1.747 -7.411 1.00 44.81 102 VAL A O 1
ATOM 819 N N . ALA A 1 103 ? -22.556 -0.104 -6.458 1.00 46.44 103 ALA A N 1
ATOM 820 C CA . ALA A 1 103 ? -22.716 -0.605 -5.092 1.00 46.44 103 ALA A CA 1
ATOM 821 C C . ALA A 1 103 ? -23.750 0.283 -4.377 1.00 46.44 103 ALA A C 1
ATOM 823 O O . ALA A 1 103 ? -23.391 1.220 -3.671 1.00 46.44 103 ALA A O 1
ATOM 824 N N . ILE A 1 104 ? -25.049 0.036 -4.597 1.00 43.16 104 ILE A N 1
ATOM 825 C CA . ILE A 1 104 ? -26.108 0.817 -3.939 1.00 43.16 104 ILE A CA 1
ATOM 826 C C . ILE A 1 104 ? -26.172 0.412 -2.469 1.00 43.16 104 ILE A C 1
ATOM 828 O O . ILE A 1 104 ? -26.675 -0.654 -2.114 1.00 43.16 104 ILE A O 1
ATOM 832 N N . LYS A 1 105 ? -25.733 1.314 -1.594 1.00 42.44 105 LYS A N 1
ATOM 833 C CA . LYS A 1 105 ? -26.127 1.309 -0.188 1.00 42.44 105 LYS A CA 1
ATOM 834 C C . LYS A 1 105 ? -26.961 2.564 0.062 1.00 42.44 105 LYS A C 1
ATOM 836 O O . LYS A 1 105 ? -26.424 3.609 0.387 1.00 42.44 105 LYS A O 1
ATOM 841 N N . GLY A 1 106 ? -28.276 2.466 -0.140 1.00 47.06 106 GLY A N 1
ATOM 842 C CA . GLY A 1 106 ? -29.215 3.539 0.217 1.00 47.06 106 GLY A CA 1
ATOM 843 C C . GLY A 1 106 ? -29.112 4.827 -0.615 1.00 47.06 106 GLY A C 1
ATOM 844 O O . GLY A 1 106 ? -29.108 5.899 -0.030 1.00 47.06 106 GLY A O 1
ATOM 845 N N . GLN A 1 107 ? -29.096 4.711 -1.952 1.00 44.91 107 GLN A N 1
ATOM 846 C CA . GLN A 1 107 ? -29.173 5.799 -2.957 1.00 44.91 107 GLN A CA 1
ATOM 847 C C . GLN A 1 107 ? -27.889 6.576 -3.324 1.00 44.91 107 GLN A C 1
ATOM 849 O O . GLN A 1 107 ? -27.954 7.408 -4.227 1.00 44.91 107 GLN A O 1
ATOM 854 N N . GLU A 1 108 ? -26.715 6.282 -2.758 1.00 53.69 108 GLU A N 1
ATOM 855 C CA . GLU A 1 108 ? -25.452 6.892 -3.220 1.00 53.69 108 GLU A CA 1
ATOM 856 C C . GLU A 1 108 ? -24.693 5.998 -4.218 1.00 53.69 108 GLU A C 1
ATOM 858 O O . GLU A 1 108 ? -24.472 4.811 -3.971 1.00 53.69 108 GLU A O 1
ATOM 863 N N . ILE A 1 109 ? -24.281 6.583 -5.351 1.00 61.69 109 ILE A N 1
ATOM 864 C CA . ILE A 1 109 ? -23.363 5.964 -6.319 1.00 61.69 109 ILE A CA 1
ATOM 865 C C . ILE A 1 109 ? -21.968 5.970 -5.706 1.00 61.69 109 ILE A C 1
ATOM 867 O O . ILE A 1 109 ? -21.447 7.026 -5.335 1.00 61.69 109 ILE A O 1
ATOM 871 N N . TRP A 1 110 ? -21.345 4.798 -5.630 1.00 76.88 110 TRP A N 1
ATOM 872 C CA . TRP A 1 110 ? -20.031 4.659 -5.027 1.00 76.88 110 TRP A CA 1
ATOM 873 C C . TRP A 1 110 ? -19.047 3.943 -5.945 1.00 76.88 110 TRP A C 1
ATOM 875 O O . TRP A 1 110 ? -19.397 2.961 -6.598 1.00 76.88 110 TRP A O 1
ATOM 885 N N . TYR A 1 111 ? -17.820 4.463 -6.025 1.00 91.12 111 TYR A N 1
ATOM 886 C CA . TYR A 1 111 ? -16.796 3.933 -6.921 1.00 91.12 111 TYR A CA 1
ATOM 887 C C . TYR A 1 111 ? -16.290 2.582 -6.412 1.00 91.12 111 TYR A C 1
ATOM 889 O O . TYR A 1 111 ? -15.731 2.524 -5.319 1.00 91.12 111 TYR A O 1
ATOM 897 N N . ASN A 1 112 ? -16.440 1.517 -7.208 1.00 92.31 112 ASN A N 1
ATOM 898 C CA . ASN A 1 112 ? -15.785 0.234 -6.961 1.00 92.31 112 ASN A CA 1
ATOM 899 C C . ASN A 1 112 ? -14.419 0.197 -7.682 1.00 92.31 112 ASN A C 1
ATOM 901 O O . ASN A 1 112 ? -14.387 0.062 -8.904 1.00 92.31 112 ASN A O 1
ATOM 905 N N . PRO A 1 113 ? -13.284 0.252 -6.962 1.00 94.25 113 PRO A N 1
ATOM 906 C CA . PRO A 1 113 ? -11.951 0.221 -7.556 1.00 94.25 113 PRO A CA 1
ATOM 907 C C . PRO A 1 113 ? -11.558 -1.144 -8.132 1.00 94.25 113 PRO A C 1
ATOM 909 O O . PRO A 1 113 ? -10.529 -1.238 -8.804 1.00 94.25 113 PRO A O 1
ATOM 912 N N . TYR A 1 114 ? -12.341 -2.190 -7.850 1.00 94.19 114 TYR A N 1
ATOM 913 C CA . TYR A 1 114 ? -12.148 -3.554 -8.337 1.00 94.19 114 TYR A CA 1
ATOM 914 C C . TYR A 1 114 ? -13.465 -4.097 -8.926 1.00 94.19 114 TYR A C 1
ATOM 916 O O . TYR A 1 114 ? -14.133 -4.906 -8.281 1.00 94.19 114 TYR A O 1
ATOM 924 N N . PRO A 1 115 ? -13.853 -3.680 -10.148 1.00 90.75 115 PRO A N 1
ATOM 925 C CA . PRO A 1 115 ? -15.153 -4.011 -10.747 1.00 90.75 115 PRO A CA 1
ATOM 926 C C . PRO A 1 115 ? -15.458 -5.509 -10.884 1.00 90.75 115 PRO A C 1
ATOM 928 O O . PRO A 1 115 ? -16.619 -5.905 -10.867 1.00 90.75 115 PRO A O 1
ATOM 931 N N . ALA A 1 116 ? -14.429 -6.354 -10.983 1.00 89.81 116 ALA A N 1
ATOM 932 C CA . ALA A 1 116 ? -14.584 -7.809 -11.034 1.00 89.81 116 ALA A CA 1
ATOM 933 C C . ALA A 1 116 ? -14.925 -8.448 -9.671 1.00 89.81 116 ALA A C 1
ATOM 935 O O . ALA A 1 116 ? -15.183 -9.647 -9.593 1.00 89.81 116 ALA A O 1
ATOM 936 N N . ILE A 1 117 ? -14.919 -7.668 -8.587 1.00 90.44 117 ILE A N 1
ATOM 937 C CA . ILE A 1 117 ? -15.190 -8.145 -7.232 1.00 90.44 117 ILE A CA 1
ATOM 938 C C . ILE A 1 117 ? -16.536 -7.607 -6.764 1.00 90.44 117 ILE A C 1
ATOM 940 O O . ILE A 1 117 ? -16.742 -6.400 -6.634 1.00 90.44 117 ILE A O 1
ATOM 944 N N . ALA A 1 118 ? -17.421 -8.544 -6.438 1.00 89.00 118 ALA A N 1
ATOM 945 C CA . ALA A 1 118 ? -18.717 -8.315 -5.815 1.00 89.00 118 ALA A CA 1
ATOM 946 C C . ALA A 1 118 ? -18.560 -7.880 -4.341 1.00 89.00 118 ALA A C 1
ATOM 948 O O . ALA A 1 118 ? -18.741 -8.680 -3.416 1.00 89.00 118 ALA A O 1
ATOM 949 N N . LEU A 1 119 ? -18.173 -6.619 -4.105 1.00 87.25 119 LEU A N 1
ATOM 950 C CA . LEU A 1 119 ? -17.914 -6.073 -2.762 1.00 87.25 119 LEU A CA 1
ATOM 951 C C . LEU A 1 119 ? -19.126 -6.198 -1.819 1.00 87.25 119 LEU A C 1
ATOM 953 O O . LEU A 1 119 ? -18.977 -6.337 -0.606 1.00 87.25 119 LEU A O 1
ATOM 957 N N . GLU A 1 120 ? -20.347 -6.196 -2.343 1.00 83.19 120 GLU A N 1
ATOM 958 C CA . GLU A 1 120 ? -21.580 -6.381 -1.576 1.00 83.19 120 GLU A CA 1
ATOM 959 C C . GLU A 1 120 ? -21.702 -7.775 -0.934 1.00 83.19 120 GLU A C 1
ATOM 961 O O . GLU A 1 120 ? -22.395 -7.941 0.079 1.00 83.19 120 GLU A O 1
ATOM 966 N N . LYS A 1 121 ? -20.999 -8.774 -1.485 1.00 87.00 121 LYS A N 1
ATOM 967 C CA . LYS A 1 121 ? -20.915 -10.131 -0.925 1.00 87.00 121 LYS A CA 1
ATOM 968 C C . LYS A 1 121 ? -19.849 -10.245 0.165 1.00 87.00 121 LYS A C 1
ATOM 970 O O . LYS A 1 121 ? -19.921 -11.147 0.999 1.00 87.00 121 LYS A O 1
ATOM 975 N N . GLU A 1 122 ? -18.922 -9.295 0.238 1.00 88.44 122 GLU A N 1
ATOM 976 C CA . GLU A 1 122 ? -17.827 -9.248 1.211 1.00 88.44 122 GLU A CA 1
ATOM 977 C C . GLU A 1 122 ? -18.298 -8.698 2.569 1.00 88.44 122 GLU A C 1
ATOM 979 O O . GLU A 1 122 ? -17.774 -7.733 3.113 1.00 88.44 122 GLU A O 1
ATOM 984 N N . LYS A 1 123 ? -19.339 -9.308 3.148 1.00 83.31 123 LYS A N 1
ATOM 985 C CA . LYS A 1 123 ? -19.977 -8.843 4.393 1.00 83.31 123 LYS A CA 1
ATOM 986 C C . LYS A 1 123 ? -19.133 -9.142 5.628 1.00 83.31 123 LYS A C 1
ATOM 988 O O . LYS A 1 123 ? -18.452 -10.160 5.683 1.00 83.31 123 LYS A O 1
ATOM 993 N N . ALA A 1 124 ? -19.235 -8.310 6.663 1.00 84.44 124 ALA A N 1
ATOM 994 C CA . ALA A 1 124 ? -18.616 -8.555 7.968 1.00 84.44 124 ALA A CA 1
ATOM 995 C C . ALA A 1 124 ? -18.993 -9.932 8.559 1.00 84.44 124 ALA A C 1
ATOM 997 O O . ALA A 1 124 ? -20.160 -10.323 8.559 1.00 84.44 124 ALA A O 1
ATOM 998 N N . ARG A 1 125 ? -18.012 -10.652 9.124 1.00 85.88 125 ARG A N 1
ATOM 999 C CA . ARG A 1 125 ? -18.262 -11.884 9.900 1.00 85.88 125 ARG A CA 1
ATOM 1000 C C . ARG A 1 125 ? -18.694 -11.539 11.331 1.00 85.88 125 ARG A C 1
ATOM 1002 O O . ARG A 1 125 ? -18.245 -10.520 11.852 1.00 85.88 125 ARG A O 1
ATOM 1009 N N . PRO A 1 126 ? -19.438 -12.401 12.049 1.00 80.56 126 PRO A N 1
ATOM 1010 C CA . PRO A 1 126 ? -19.799 -12.139 13.448 1.00 80.56 126 PRO A CA 1
ATOM 1011 C C . PRO A 1 126 ? -18.589 -11.825 14.347 1.00 80.56 126 PRO A C 1
ATOM 1013 O O . PRO A 1 126 ? -18.618 -10.880 15.134 1.00 80.56 126 PRO A O 1
ATOM 1016 N N . ARG A 1 127 ? -17.474 -12.549 14.168 1.00 74.62 127 ARG A N 1
ATOM 1017 C CA . ARG A 1 127 ? -16.216 -12.307 14.898 1.00 74.62 127 ARG A CA 1
ATOM 1018 C C . ARG A 1 127 ? -15.574 -10.954 14.558 1.00 74.62 127 ARG A C 1
ATOM 1020 O O . ARG A 1 127 ? -14.969 -10.348 15.433 1.00 74.62 127 ARG A O 1
ATOM 1027 N N . ALA A 1 128 ? -15.738 -10.448 13.334 1.00 70.81 128 ALA A N 1
ATOM 1028 C CA . ALA A 1 128 ? -15.229 -9.139 12.915 1.00 70.81 128 ALA A CA 1
ATOM 1029 C C . ALA A 1 128 ? -15.870 -7.984 13.705 1.00 70.81 128 ALA A C 1
ATOM 1031 O O . ALA A 1 128 ? -15.214 -6.972 13.978 1.00 70.81 128 ALA A O 1
ATOM 1032 N N . LEU A 1 129 ? -17.135 -8.146 14.105 1.00 66.88 129 LEU A N 1
ATOM 1033 C CA . LEU A 1 129 ? -17.902 -7.143 14.849 1.00 66.88 129 LEU A CA 1
ATOM 1034 C C . LEU A 1 129 ? -17.420 -6.991 16.298 1.00 66.88 129 LEU A C 1
ATOM 1036 O O . LEU A 1 129 ? -17.575 -5.922 16.891 1.00 66.88 129 LEU A O 1
ATOM 1040 N N . GLN A 1 130 ? -16.785 -8.027 16.851 1.00 69.81 130 GLN A N 1
ATOM 1041 C CA . GLN A 1 130 ? -16.181 -7.994 18.179 1.00 69.81 130 GLN A CA 1
ATOM 1042 C C . GLN A 1 130 ? -14.685 -7.696 18.061 1.00 69.81 130 GLN A C 1
ATOM 1044 O O . GLN A 1 130 ? -13.886 -8.531 17.641 1.00 69.81 130 GLN A O 1
ATOM 1049 N N . VAL A 1 131 ? -14.282 -6.478 18.422 1.00 67.50 131 VAL A N 1
ATOM 1050 C CA . VAL A 1 131 ? -12.867 -6.099 18.363 1.00 67.50 131 VAL A CA 1
ATOM 1051 C C . VAL A 1 131 ? -12.086 -6.834 19.451 1.00 67.50 131 VAL A C 1
ATOM 1053 O O . VAL A 1 131 ? -12.461 -6.821 20.624 1.00 67.50 131 VAL A O 1
ATOM 1056 N N . ASN A 1 132 ? -10.962 -7.445 19.074 1.00 77.69 132 ASN A N 1
ATOM 1057 C CA . ASN A 1 132 ? -10.033 -8.029 20.033 1.00 77.69 132 ASN A CA 1
ATOM 1058 C C . ASN A 1 132 ? -9.538 -6.950 21.013 1.00 77.69 132 ASN A C 1
ATOM 1060 O O . ASN A 1 132 ? -8.789 -6.048 20.632 1.00 77.69 132 ASN A O 1
ATOM 1064 N N . LYS A 1 133 ? -9.910 -7.080 22.293 1.00 80.75 133 LYS A N 1
ATOM 1065 C CA . LYS A 1 133 ? -9.571 -6.116 23.354 1.00 80.75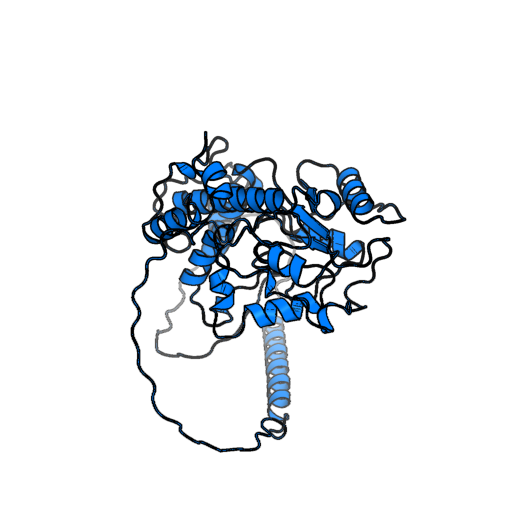 133 LYS A CA 1
ATOM 1066 C C . LYS A 1 133 ? -8.062 -5.889 23.507 1.00 80.75 133 LYS A C 1
ATOM 1068 O O . LYS A 1 133 ? -7.654 -4.807 23.908 1.00 80.75 133 LYS A O 1
ATOM 1073 N N . LYS A 1 134 ? -7.220 -6.875 23.164 1.00 85.06 134 LYS A N 1
ATOM 1074 C CA . LYS A 1 134 ? -5.751 -6.727 23.199 1.00 85.06 134 LYS A CA 1
ATOM 1075 C C . LYS A 1 134 ? -5.203 -5.926 22.016 1.00 85.06 134 LYS A C 1
ATOM 1077 O O . LYS A 1 134 ? -4.135 -5.330 22.131 1.00 85.06 134 LYS A O 1
ATOM 1082 N N . ALA A 1 135 ? -5.905 -5.936 20.884 1.00 84.69 135 ALA A N 1
ATOM 1083 C CA . ALA A 1 135 ? -5.474 -5.264 19.663 1.00 84.69 135 ALA A CA 1
ATOM 1084 C C . ALA A 1 135 ? -5.988 -3.820 19.564 1.00 84.69 135 ALA A C 1
ATOM 1086 O O . ALA A 1 135 ? -5.397 -3.007 18.854 1.00 84.69 135 ALA A O 1
ATOM 1087 N N . LEU A 1 136 ? -7.051 -3.491 20.304 1.00 90.38 136 LEU A N 1
ATOM 1088 C CA . LEU A 1 136 ? -7.596 -2.144 20.401 1.00 90.38 136 LEU A CA 1
ATOM 1089 C C . LEU A 1 136 ? -7.678 -1.696 21.865 1.00 90.38 136 LEU A C 1
ATOM 1091 O O . LEU A 1 136 ? -8.711 -1.809 22.518 1.00 90.38 136 LEU A O 1
ATOM 1095 N N . THR A 1 137 ? -6.573 -1.150 22.366 1.00 92.44 137 THR A N 1
ATOM 1096 C CA . THR A 1 137 ? -6.446 -0.604 23.729 1.00 92.44 137 THR A CA 1
ATOM 1097 C C . THR A 1 137 ? -6.467 0.926 23.725 1.00 92.44 137 THR A C 1
ATOM 1099 O O . THR A 1 137 ? -5.860 1.569 24.582 1.00 92.44 137 THR A O 1
ATOM 1102 N N . THR A 1 138 ? -7.052 1.527 22.687 1.00 92.75 138 THR A N 1
ATOM 1103 C CA . THR A 1 138 ? -6.920 2.960 22.435 1.00 92.75 138 THR A CA 1
ATOM 1104 C C . THR A 1 138 ? -7.611 3.816 23.494 1.00 92.75 138 THR A C 1
ATOM 1106 O O . THR A 1 138 ? -8.746 3.561 23.911 1.00 92.75 138 THR A O 1
ATOM 1109 N N . ARG A 1 139 ? -6.925 4.895 23.883 1.00 91.62 139 ARG A N 1
ATOM 1110 C CA . ARG A 1 139 ? -7.485 5.977 24.705 1.00 91.62 139 ARG A CA 1
ATOM 1111 C C . ARG A 1 139 ? -8.150 7.072 23.869 1.00 91.62 139 ARG A C 1
ATOM 1113 O O . ARG A 1 139 ? -8.673 8.013 24.445 1.00 91.62 139 ARG A O 1
ATOM 1120 N N . CYS A 1 140 ? -8.130 6.968 22.541 1.00 96.00 140 CYS A N 1
ATOM 1121 C CA . CYS A 1 140 ? -8.806 7.915 21.656 1.00 96.00 140 CYS A CA 1
ATOM 1122 C C . CYS A 1 140 ? -10.315 7.659 21.603 1.00 96.00 140 CYS A C 1
ATOM 1124 O O . CYS A 1 140 ? -10.755 6.563 21.957 1.00 96.00 140 CYS A O 1
ATOM 1126 N N . ASN A 1 141 ? -11.108 8.643 21.177 1.00 95.88 141 ASN A N 1
ATOM 1127 C CA . ASN A 1 141 ? -12.565 8.499 21.115 1.00 95.88 141 ASN A CA 1
ATOM 1128 C C . ASN A 1 141 ? -12.999 7.565 19.980 1.00 95.88 141 ASN A C 1
ATOM 1130 O O . ASN A 1 141 ? -13.991 6.856 20.126 1.00 95.88 141 ASN A O 1
ATOM 1134 N N . HIS A 1 142 ? -12.227 7.474 18.892 1.00 95.88 142 HIS A N 1
ATOM 1135 C CA . HIS A 1 142 ? -12.454 6.460 17.864 1.00 95.88 142 HIS A CA 1
ATOM 1136 C C . HIS A 1 142 ? -12.205 5.046 18.421 1.00 95.88 142 HIS A C 1
ATOM 1138 O O . HIS A 1 142 ? -11.084 4.698 18.782 1.00 95.88 142 HIS A O 1
ATOM 1144 N N . LYS A 1 143 ? -13.253 4.213 18.510 1.00 93.19 143 LYS A N 1
ATOM 1145 C CA . LYS A 1 143 ? -13.196 2.840 19.068 1.00 93.19 143 LYS A CA 1
ATOM 1146 C C . LYS A 1 143 ? -13.312 1.736 18.011 1.00 93.19 143 LYS A C 1
ATOM 1148 O O . LYS A 1 143 ? -13.704 0.611 18.325 1.00 93.19 143 LYS A O 1
ATOM 1153 N N . LYS A 1 144 ? -13.002 2.042 16.752 1.00 93.88 144 LYS A N 1
ATOM 1154 C CA . LYS A 1 144 ? -12.997 1.073 15.645 1.00 93.88 144 LYS A CA 1
ATOM 1155 C C . LYS A 1 144 ? -11.583 0.897 15.094 1.00 93.88 144 LYS A C 1
ATOM 1157 O O . LYS A 1 144 ? -10.636 1.507 15.584 1.00 93.88 144 LYS A O 1
ATOM 1162 N N . ARG A 1 145 ? -11.426 0.011 14.111 1.00 95.19 145 ARG A N 1
ATOM 1163 C CA . ARG A 1 145 ? -10.118 -0.301 13.522 1.00 95.19 145 ARG A CA 1
ATOM 1164 C C . ARG A 1 145 ? -9.593 0.883 12.704 1.00 95.19 145 ARG A C 1
ATOM 1166 O O . ARG A 1 145 ? -10.364 1.744 12.267 1.00 95.19 145 ARG A O 1
ATOM 1173 N N . VAL A 1 146 ? -8.272 0.934 12.541 1.00 97.44 146 VAL A N 1
ATOM 1174 C CA . VAL A 1 146 ? -7.581 1.961 11.750 1.00 97.44 146 VAL A CA 1
ATOM 1175 C C . VAL A 1 146 ? -6.563 1.295 10.838 1.00 97.44 146 VAL A C 1
ATOM 1177 O O . VAL A 1 146 ? -5.631 0.654 11.321 1.00 97.44 146 VAL A O 1
ATOM 1180 N N . PHE A 1 147 ? -6.706 1.451 9.529 1.00 98.00 147 PHE A N 1
ATOM 1181 C CA . PHE A 1 147 ? -5.901 0.734 8.542 1.00 98.00 147 PHE A CA 1
ATOM 1182 C C . PHE A 1 147 ? -4.941 1.664 7.804 1.00 98.00 147 PHE A C 1
ATOM 1184 O O . PHE A 1 147 ? -5.325 2.741 7.353 1.00 98.00 147 PHE A O 1
ATOM 1191 N N . VAL A 1 148 ? -3.682 1.248 7.670 1.00 98.31 148 VAL A N 1
ATOM 1192 C CA . VAL A 1 148 ? -2.665 1.965 6.898 1.00 98.31 148 VAL A CA 1
ATOM 1193 C C . VAL A 1 148 ? -2.613 1.377 5.497 1.00 98.31 148 VAL A C 1
ATOM 1195 O O . VAL A 1 148 ? -2.197 0.238 5.307 1.00 98.31 148 VAL A O 1
ATOM 1198 N N . ILE A 1 149 ? -3.003 2.179 4.512 1.00 98.12 149 ILE A N 1
ATOM 1199 C CA . ILE A 1 149 ? -3.228 1.741 3.129 1.00 98.12 149 ILE A CA 1
ATOM 1200 C C . ILE A 1 149 ? -2.338 2.486 2.129 1.00 98.12 149 ILE A C 1
ATOM 1202 O O . ILE A 1 149 ? -2.640 2.550 0.946 1.00 98.12 149 ILE A O 1
ATOM 1206 N N . GLY A 1 150 ? -1.241 3.091 2.591 1.00 97.62 150 GLY A N 1
ATOM 1207 C CA . GLY A 1 150 ? -0.209 3.619 1.693 1.00 97.62 150 GLY A CA 1
ATOM 1208 C C . GLY A 1 150 ? 0.566 2.509 0.993 1.00 97.62 150 GLY A C 1
ATOM 1209 O O . GLY A 1 150 ? 0.735 1.423 1.550 1.00 97.62 150 GLY A O 1
ATOM 1210 N N . LEU A 1 151 ? 1.055 2.796 -0.216 1.00 95.88 151 LEU A N 1
ATOM 1211 C CA . LEU A 1 151 ? 1.898 1.864 -0.964 1.00 95.88 151 LEU A CA 1
ATOM 1212 C C . LEU A 1 151 ? 3.210 1.562 -0.211 1.00 95.88 151 LEU A C 1
ATOM 1214 O O . LEU A 1 151 ? 3.622 2.271 0.710 1.00 95.88 151 LEU A O 1
ATOM 1218 N N . PHE A 1 152 ? 3.929 0.529 -0.646 1.00 92.31 152 PHE A N 1
ATOM 1219 C CA . PHE A 1 152 ? 5.311 0.296 -0.250 1.00 92.31 152 PHE A CA 1
ATOM 1220 C C . PHE A 1 152 ? 6.141 1.580 -0.304 1.00 92.31 152 PHE A C 1
ATOM 1222 O O . PHE A 1 152 ? 5.968 2.447 -1.161 1.00 92.31 152 PHE A O 1
ATOM 1229 N N . LYS A 1 153 ? 7.087 1.683 0.631 1.00 93.81 153 LYS A N 1
ATOM 1230 C CA . LYS A 1 153 ? 8.049 2.789 0.714 1.00 93.81 153 LYS A CA 1
ATOM 1231 C C . LYS A 1 153 ? 7.446 4.166 1.024 1.00 93.81 153 LYS A C 1
ATOM 1233 O O . LYS A 1 153 ? 8.204 5.133 1.046 1.00 93.81 153 LYS A O 1
ATOM 1238 N N . THR A 1 154 ? 6.170 4.299 1.386 1.00 95.88 154 THR A N 1
ATOM 1239 C CA . THR A 1 154 ? 5.584 5.592 1.813 1.00 95.88 154 THR A CA 1
ATOM 1240 C C . THR A 1 154 ? 5.613 5.827 3.331 1.00 95.88 154 THR A C 1
ATOM 1242 O O . THR A 1 154 ? 5.198 6.878 3.809 1.00 95.88 154 THR A O 1
ATOM 1245 N N . GLY A 1 155 ? 6.178 4.886 4.099 1.00 94.94 155 GLY A N 1
ATOM 1246 C CA . GLY A 1 155 ? 6.349 5.007 5.553 1.00 94.94 155 GLY A CA 1
ATOM 1247 C C . GLY A 1 155 ? 5.306 4.255 6.387 1.00 94.94 155 GLY A C 1
ATOM 1248 O O . GLY A 1 155 ? 5.102 4.577 7.558 1.00 94.94 155 GLY A O 1
ATOM 1249 N N . THR A 1 156 ? 4.698 3.214 5.817 1.00 95.12 156 THR A N 1
ATOM 1250 C CA . THR A 1 156 ? 3.743 2.307 6.476 1.00 95.12 156 THR A CA 1
ATOM 1251 C C . THR A 1 156 ? 4.245 1.770 7.824 1.00 95.12 156 THR A C 1
ATOM 1253 O O . THR A 1 156 ? 3.522 1.829 8.816 1.00 95.12 156 THR A O 1
ATOM 1256 N N . THR A 1 157 ? 5.511 1.342 7.921 1.00 95.06 157 THR A N 1
ATOM 1257 C CA . THR A 1 157 ? 6.113 0.854 9.179 1.00 95.06 157 THR A CA 1
ATOM 1258 C C . THR A 1 157 ? 6.138 1.928 10.274 1.00 95.06 157 THR A C 1
ATOM 1260 O O . THR A 1 157 ? 5.827 1.654 11.433 1.00 95.06 157 THR A O 1
ATOM 1263 N N . SER A 1 158 ? 6.499 3.165 9.917 1.00 96.75 158 SER A N 1
ATOM 1264 C CA . SER A 1 158 ? 6.498 4.310 10.836 1.00 96.75 158 SER A CA 1
ATOM 1265 C C . SER A 1 158 ? 5.082 4.644 11.306 1.00 96.75 158 SER A C 1
ATOM 1267 O O . SER A 1 158 ? 4.861 4.868 12.495 1.00 96.75 158 SER A O 1
ATOM 1269 N N . MET A 1 159 ? 4.119 4.614 10.383 1.00 97.56 159 MET A N 1
ATOM 1270 C CA . MET A 1 159 ? 2.710 4.869 10.670 1.00 97.56 159 MET A CA 1
ATOM 1271 C C . MET A 1 159 ? 2.120 3.812 11.617 1.00 97.56 159 MET A C 1
ATOM 1273 O O . MET A 1 159 ? 1.517 4.161 12.629 1.00 97.56 159 MET A O 1
ATOM 1277 N N . ASN A 1 160 ? 2.382 2.526 11.371 1.00 96.69 160 ASN A N 1
ATOM 1278 C CA . ASN A 1 160 ? 1.954 1.435 12.254 1.00 96.69 160 ASN A CA 1
ATOM 1279 C C . ASN A 1 160 ? 2.588 1.526 13.651 1.00 96.69 160 ASN A C 1
ATOM 1281 O O . ASN A 1 160 ? 1.929 1.254 14.658 1.00 96.69 160 ASN A O 1
ATOM 1285 N N . ALA A 1 161 ? 3.844 1.974 13.747 1.00 96.75 161 ALA A N 1
ATOM 1286 C CA . ALA A 1 161 ? 4.479 2.240 15.036 1.00 96.75 161 ALA A CA 1
ATOM 1287 C C . ALA A 1 161 ? 3.805 3.404 15.788 1.00 96.75 161 ALA A C 1
ATOM 1289 O O . ALA A 1 161 ? 3.674 3.344 17.012 1.00 96.75 161 ALA A O 1
ATOM 1290 N N . ALA A 1 162 ? 3.351 4.446 15.083 1.00 97.50 162 ALA A N 1
ATOM 1291 C CA . ALA A 1 162 ? 2.612 5.551 15.692 1.00 97.50 162 ALA A CA 1
ATOM 1292 C C . ALA A 1 162 ? 1.222 5.107 16.170 1.00 97.50 162 ALA A C 1
ATOM 1294 O O . ALA A 1 162 ? 0.859 5.367 17.316 1.00 97.50 162 ALA A O 1
ATOM 1295 N N . LEU A 1 163 ? 0.487 4.359 15.344 1.00 97.56 163 LEU A N 1
ATOM 1296 C CA . LEU A 1 163 ? -0.804 3.767 15.705 1.00 97.56 163 LEU A CA 1
ATOM 1297 C C . LEU A 1 163 ? -0.702 2.834 16.917 1.00 97.56 163 LEU A C 1
ATOM 1299 O O . LEU A 1 163 ? -1.531 2.908 17.827 1.00 97.56 163 LEU A O 1
ATOM 1303 N N . SER A 1 164 ? 0.368 2.040 16.994 1.00 96.00 164 SER A N 1
ATOM 1304 C CA . SER A 1 164 ? 0.630 1.162 18.139 1.00 96.00 164 SER A CA 1
ATOM 1305 C C . SER A 1 164 ? 0.772 1.945 19.449 1.00 96.00 164 SER A C 1
ATOM 1307 O O . SER A 1 164 ? 0.253 1.504 20.477 1.00 96.00 164 SER A O 1
ATOM 1309 N N . ARG A 1 165 ? 1.400 3.134 19.423 1.00 95.94 165 ARG A N 1
ATOM 1310 C CA . ARG A 1 165 ? 1.482 4.035 20.592 1.00 95.94 165 ARG A CA 1
ATOM 1311 C C . ARG A 1 165 ? 0.117 4.592 21.003 1.00 95.94 165 ARG A C 1
ATOM 1313 O O . ARG A 1 165 ? -0.104 4.829 22.185 1.00 95.94 165 ARG A O 1
ATOM 1320 N N . LEU A 1 166 ? -0.803 4.758 20.051 1.00 96.62 166 LEU A N 1
ATOM 1321 C CA . LEU A 1 166 ? -2.187 5.176 20.302 1.00 96.62 166 LEU A CA 1
ATOM 1322 C C . LEU A 1 166 ? -3.122 4.011 20.669 1.00 96.62 166 LEU A C 1
ATOM 1324 O O . LEU A 1 166 ? -4.311 4.232 20.899 1.00 96.62 166 LEU A O 1
ATOM 1328 N N . GLY A 1 167 ? -2.606 2.781 20.754 1.00 96.06 167 GLY A N 1
ATOM 1329 C CA . GLY A 1 167 ? -3.370 1.594 21.142 1.00 96.06 167 GLY A CA 1
ATOM 1330 C C . GLY A 1 167 ? -4.100 0.888 19.997 1.00 96.06 167 GLY A C 1
ATOM 1331 O O . GLY A 1 167 ? -4.922 0.020 20.277 1.00 96.06 167 GLY A O 1
ATOM 1332 N N . TYR A 1 168 ? -3.797 1.218 18.739 1.00 96.69 168 TYR A N 1
ATOM 1333 C CA . TYR A 1 168 ? -4.243 0.472 17.558 1.00 96.69 168 TYR A CA 1
ATOM 1334 C C . TYR A 1 168 ? -3.119 -0.465 17.129 1.00 96.69 168 TYR A C 1
ATOM 1336 O O . TYR A 1 168 ? -2.128 -0.036 16.539 1.00 96.69 168 TYR A O 1
ATOM 1344 N N . ARG A 1 169 ? -3.229 -1.742 17.489 1.00 95.75 169 ARG A N 1
ATOM 1345 C CA . ARG A 1 169 ? -2.140 -2.706 17.326 1.00 95.75 169 ARG A CA 1
ATOM 1346 C C . ARG A 1 169 ? -2.414 -3.665 16.185 1.00 95.75 169 ARG A C 1
ATOM 1348 O O . ARG A 1 169 ? -3.539 -4.114 15.964 1.00 95.75 169 ARG A O 1
ATOM 1355 N N . CYS A 1 170 ? -1.336 -4.016 15.511 1.00 94.44 170 CYS A N 1
ATOM 1356 C CA . CYS A 1 170 ? -1.306 -5.117 14.572 1.00 94.44 170 CYS A CA 1
ATOM 1357 C C . CYS A 1 170 ? -1.477 -6.447 15.315 1.00 94.44 170 CYS A C 1
ATOM 1359 O O . CYS A 1 170 ? -1.134 -6.561 16.495 1.00 94.44 170 CYS A O 1
ATOM 1361 N N . PHE A 1 171 ? -1.980 -7.456 14.617 1.00 92.12 171 PHE A N 1
ATOM 1362 C CA . PHE A 1 171 ? -2.033 -8.825 15.104 1.00 92.12 171 PHE A CA 1
ATOM 1363 C C . PHE A 1 171 ? -1.269 -9.721 14.137 1.00 92.12 171 PHE A C 1
ATOM 1365 O O . PHE A 1 171 ? -1.518 -9.686 12.933 1.00 92.12 171 PHE A O 1
ATOM 1372 N N . TRP A 1 172 ? -0.352 -10.531 14.669 1.00 90.81 172 TRP A N 1
ATOM 1373 C CA . TRP A 1 172 ? 0.466 -11.436 13.866 1.00 90.81 172 TRP A CA 1
ATOM 1374 C C . TRP A 1 172 ? 1.141 -10.693 12.696 1.00 90.81 172 TRP A C 1
ATOM 1376 O O . TRP A 1 172 ? 1.897 -9.745 12.917 1.00 90.81 172 TRP A O 1
ATOM 1386 N N . ARG A 1 173 ? 0.833 -11.078 11.458 1.00 92.25 173 ARG A N 1
ATOM 1387 C CA . ARG A 1 173 ? 1.400 -10.520 10.227 1.00 92.25 173 ARG A CA 1
ATOM 1388 C C . ARG A 1 173 ? 0.556 -9.412 9.599 1.00 92.25 173 ARG A C 1
ATOM 1390 O O . ARG A 1 173 ? 0.843 -8.996 8.482 1.00 92.25 173 ARG A O 1
ATOM 1397 N N . SER A 1 174 ? -0.435 -8.872 10.315 1.00 93.56 174 SER A N 1
ATOM 1398 C CA . SER A 1 174 ? -1.339 -7.843 9.778 1.00 93.56 174 SER A CA 1
ATOM 1399 C C . SER A 1 174 ? -0.656 -6.524 9.400 1.00 93.56 174 SER A C 1
ATOM 1401 O O . SER A 1 174 ? -1.252 -5.703 8.720 1.00 93.56 174 SER A O 1
ATOM 1403 N N . CYS A 1 175 ? 0.588 -6.305 9.828 1.00 93.62 175 CYS A N 1
ATOM 1404 C CA . CYS A 1 175 ? 1.396 -5.133 9.474 1.00 93.62 175 CYS A CA 1
ATOM 1405 C C . CYS A 1 175 ? 2.739 -5.504 8.838 1.00 93.62 175 CYS A C 1
ATOM 1407 O O . CYS A 1 175 ? 3.711 -4.752 8.950 1.00 93.62 175 CYS A O 1
ATOM 1409 N N . GLN A 1 176 ? 2.817 -6.705 8.273 1.00 92.38 176 GLN A N 1
ATOM 1410 C CA . GLN A 1 176 ? 4.006 -7.247 7.637 1.00 92.38 176 GLN A CA 1
ATOM 1411 C C . GLN A 1 176 ? 3.685 -7.646 6.207 1.00 92.38 176 GLN A C 1
ATOM 1413 O O . GLN A 1 176 ? 2.528 -7.894 5.865 1.00 92.38 176 GLN A O 1
ATOM 1418 N N . PHE A 1 177 ? 4.745 -7.776 5.413 1.00 92.88 177 PHE A N 1
ATOM 1419 C CA . PHE A 1 177 ? 4.640 -8.370 4.099 1.00 92.88 177 PHE A CA 1
ATOM 1420 C C . PHE A 1 177 ? 4.199 -9.837 4.182 1.00 92.88 177 PHE A C 1
ATOM 1422 O O . PHE A 1 177 ? 4.864 -10.648 4.837 1.00 92.88 177 PHE A O 1
ATOM 1429 N N . VAL A 1 178 ? 3.089 -10.174 3.523 1.00 94.31 178 VAL A N 1
ATOM 1430 C CA . VAL A 1 178 ? 2.583 -11.553 3.429 1.00 94.31 178 VAL A CA 1
ATOM 1431 C C . VAL A 1 178 ? 2.637 -12.002 1.973 1.00 94.31 178 VAL A C 1
ATOM 1433 O O . VAL A 1 178 ? 1.739 -11.670 1.200 1.00 94.31 178 VAL A O 1
ATOM 1436 N N . PRO A 1 179 ? 3.676 -12.726 1.554 1.00 93.56 179 PRO A N 1
ATOM 1437 C CA . PRO A 1 179 ? 3.772 -13.177 0.183 1.00 93.56 179 PRO A CA 1
ATOM 1438 C C . PRO A 1 179 ? 2.902 -14.408 -0.079 1.00 93.56 179 PRO A C 1
ATOM 1440 O O . PRO A 1 179 ? 2.878 -15.340 0.722 1.00 93.56 179 PRO A O 1
ATOM 1443 N N . ALA A 1 180 ? 2.250 -14.458 -1.240 1.00 93.75 180 ALA A N 1
ATOM 1444 C CA . ALA A 1 180 ? 1.435 -15.615 -1.616 1.00 93.75 180 ALA A CA 1
ATOM 1445 C C . ALA A 1 180 ? 2.271 -16.832 -2.046 1.00 93.75 180 ALA A C 1
ATOM 1447 O O . ALA A 1 180 ? 1.726 -17.914 -2.222 1.00 93.75 180 ALA A O 1
ATOM 1448 N N . TRP A 1 181 ? 3.598 -16.699 -2.174 1.00 92.81 181 TRP A N 1
ATOM 1449 C CA . TRP A 1 181 ? 4.458 -17.864 -2.411 1.00 92.81 181 TRP A CA 1
ATOM 1450 C C . TRP A 1 181 ? 4.586 -18.791 -1.200 1.00 92.81 181 TRP A C 1
ATOM 1452 O O . TRP A 1 181 ? 5.102 -19.893 -1.320 1.00 92.81 181 TRP A O 1
ATOM 1462 N N . GLU A 1 182 ? 4.140 -18.349 -0.024 1.00 92.81 182 GLU A N 1
ATOM 1463 C CA . GLU A 1 182 ? 3.947 -19.227 1.136 1.00 92.81 182 GLU A CA 1
ATOM 1464 C C . GLU A 1 182 ? 2.651 -20.052 1.034 1.00 92.81 182 GLU A C 1
ATOM 1466 O O . GLU A 1 182 ? 2.408 -20.882 1.898 1.00 92.81 182 GLU A O 1
ATOM 1471 N N . TYR A 1 183 ? 1.851 -19.802 -0.009 1.00 94.25 183 TYR A N 1
ATOM 1472 C CA . TYR A 1 183 ? 0.536 -20.384 -0.277 1.00 94.25 183 TYR A CA 1
ATOM 1473 C C . TYR A 1 183 ? 0.505 -21.091 -1.650 1.00 94.25 183 TYR A C 1
ATOM 1475 O O . TYR A 1 183 ? -0.474 -20.998 -2.390 1.00 94.25 183 TYR A O 1
ATOM 1483 N N . GLY A 1 184 ? 1.630 -21.684 -2.059 1.00 91.06 184 GLY A N 1
ATOM 1484 C CA . GLY A 1 184 ? 1.757 -22.441 -3.311 1.00 91.06 184 GLY A CA 1
ATOM 1485 C C . GLY A 1 184 ? 2.059 -21.630 -4.583 1.00 91.06 184 GLY A C 1
ATOM 1486 O O . GLY A 1 184 ? 2.401 -22.217 -5.606 1.00 91.06 184 GLY A O 1
ATOM 1487 N N . MET A 1 185 ? 2.010 -20.292 -4.552 1.00 92.94 185 MET A N 1
ATOM 1488 C CA . MET A 1 185 ? 2.303 -19.462 -5.734 1.00 92.94 185 MET A CA 1
ATOM 1489 C C . MET A 1 185 ? 3.809 -19.384 -6.045 1.00 92.94 185 MET A C 1
ATOM 1491 O O . MET A 1 185 ? 4.649 -19.296 -5.147 1.00 92.94 185 MET A O 1
ATOM 1495 N N . SER A 1 186 ? 4.201 -19.313 -7.320 1.00 91.81 186 SER A N 1
ATOM 1496 C CA . SER A 1 186 ? 5.613 -19.053 -7.635 1.00 91.81 186 SER A CA 1
ATOM 1497 C C . SER A 1 186 ? 6.006 -17.605 -7.293 1.00 91.81 186 SER A C 1
ATOM 1499 O O . SER A 1 186 ? 5.205 -16.675 -7.396 1.00 91.81 186 SER A O 1
ATOM 1501 N N . LYS A 1 187 ? 7.277 -17.357 -6.933 1.00 89.19 187 LYS A N 1
ATOM 1502 C CA . LYS A 1 187 ? 7.753 -15.981 -6.671 1.00 89.19 187 LYS A CA 1
ATOM 1503 C C . LYS A 1 187 ? 7.545 -15.064 -7.879 1.00 89.19 187 LYS A C 1
ATOM 1505 O O . LYS A 1 187 ? 7.161 -13.915 -7.699 1.00 89.19 187 LYS A O 1
ATOM 1510 N N . SER A 1 188 ? 7.826 -15.551 -9.089 1.00 87.12 188 SER A N 1
ATOM 1511 C CA . SER A 1 188 ? 7.684 -14.758 -10.318 1.00 87.12 188 SER A CA 1
ATOM 1512 C C . SER A 1 188 ? 6.236 -14.332 -10.535 1.00 87.12 188 SER A C 1
ATOM 1514 O O . SER A 1 188 ? 5.966 -13.152 -10.738 1.00 87.12 188 SER A O 1
ATOM 1516 N N . GLU A 1 189 ? 5.316 -15.285 -10.432 1.00 89.69 189 GLU A N 1
ATOM 1517 C CA . GLU A 1 189 ? 3.881 -15.061 -10.581 1.00 89.69 189 GLU A CA 1
ATOM 1518 C C . GLU A 1 189 ? 3.344 -14.087 -9.530 1.00 89.69 189 GLU A C 1
ATOM 1520 O O . GLU A 1 189 ? 2.682 -13.107 -9.866 1.00 89.69 189 GLU A O 1
ATOM 1525 N N . PHE A 1 190 ? 3.715 -14.274 -8.263 1.00 91.94 190 PHE A N 1
ATOM 1526 C CA . PHE A 1 190 ? 3.296 -13.367 -7.201 1.00 91.94 190 PHE A CA 1
ATOM 1527 C C . PHE A 1 190 ? 3.743 -11.925 -7.454 1.00 91.94 190 PHE A C 1
ATOM 1529 O O . PHE A 1 190 ? 2.972 -10.993 -7.236 1.00 91.94 190 PHE A O 1
ATOM 1536 N N . TRP A 1 191 ? 4.975 -11.713 -7.925 1.00 90.69 191 TRP A N 1
ATOM 1537 C CA . TRP A 1 191 ? 5.447 -10.364 -8.231 1.00 90.69 191 TRP A CA 1
ATOM 1538 C C . TRP A 1 191 ? 4.727 -9.745 -9.425 1.00 90.69 191 TRP A C 1
ATOM 1540 O O . TRP A 1 191 ? 4.411 -8.558 -9.358 1.00 90.69 191 TRP A O 1
ATOM 1550 N N . GLN A 1 192 ? 4.412 -10.528 -10.461 1.00 90.62 192 GLN A N 1
ATOM 1551 C CA . GLN A 1 192 ? 3.568 -10.066 -11.567 1.00 90.62 192 GLN A CA 1
ATOM 1552 C C . GLN A 1 192 ? 2.221 -9.572 -11.029 1.00 90.62 192 GLN A C 1
ATOM 1554 O O . GLN A 1 192 ? 1.890 -8.396 -11.203 1.00 90.62 192 GLN A O 1
ATOM 1559 N N . TYR A 1 193 ? 1.515 -10.402 -10.255 1.00 92.69 193 TYR A N 1
ATOM 1560 C CA . TYR A 1 193 ? 0.243 -10.015 -9.645 1.00 92.69 193 TYR A CA 1
ATOM 1561 C C . TYR A 1 193 ? 0.368 -8.805 -8.720 1.00 92.69 193 TYR A C 1
ATOM 1563 O O . TYR A 1 193 ? -0.466 -7.906 -8.768 1.00 92.69 193 TYR A O 1
ATOM 1571 N N . LEU A 1 194 ? 1.438 -8.708 -7.930 1.00 92.44 194 LEU A N 1
ATOM 1572 C CA . LEU A 1 194 ? 1.651 -7.573 -7.036 1.00 92.44 194 LEU A CA 1
ATOM 1573 C C . LEU A 1 194 ? 1.871 -6.249 -7.790 1.00 92.44 194 LEU A C 1
ATOM 1575 O O . LEU A 1 194 ? 1.570 -5.181 -7.247 1.00 92.44 194 LEU A O 1
ATOM 1579 N N . PHE A 1 195 ? 2.407 -6.267 -9.015 1.00 92.62 195 PHE A N 1
ATOM 1580 C CA . PHE A 1 195 ? 2.463 -5.069 -9.865 1.00 92.62 195 PHE A CA 1
ATOM 1581 C C . PHE A 1 195 ? 1.093 -4.681 -10.426 1.00 92.62 195 PHE A C 1
ATOM 1583 O O . PHE A 1 195 ? 0.846 -3.497 -10.649 1.00 92.62 195 PHE A O 1
ATOM 1590 N N . MET A 1 196 ? 0.202 -5.658 -10.572 1.00 91.25 196 MET A N 1
ATOM 1591 C CA . MET A 1 196 ? -1.157 -5.507 -11.094 1.00 91.25 196 MET A CA 1
ATOM 1592 C C . MET A 1 196 ? -2.205 -5.293 -9.988 1.00 91.25 196 MET A C 1
ATOM 1594 O O . MET A 1 196 ? -3.359 -5.013 -10.288 1.00 91.25 196 MET A O 1
ATOM 1598 N N . SER A 1 197 ? -1.833 -5.362 -8.703 1.00 93.06 197 SER A N 1
ATOM 1599 C CA . SER A 1 197 ? -2.776 -5.223 -7.576 1.00 93.06 197 SER A CA 1
ATOM 1600 C C . SER A 1 197 ? -3.442 -3.845 -7.444 1.00 93.06 197 SER A C 1
ATOM 1602 O O . SER A 1 197 ? -4.434 -3.693 -6.727 1.00 93.06 197 SER A O 1
ATOM 1604 N N . ALA A 1 198 ? -2.916 -2.822 -8.126 1.00 91.50 198 ALA A N 1
ATOM 1605 C CA . ALA A 1 198 ? -3.616 -1.545 -8.263 1.00 91.50 198 ALA A CA 1
ATOM 1606 C C . ALA A 1 198 ? -4.801 -1.643 -9.248 1.00 91.50 198 ALA A C 1
ATOM 1608 O O . ALA A 1 198 ? -5.740 -0.85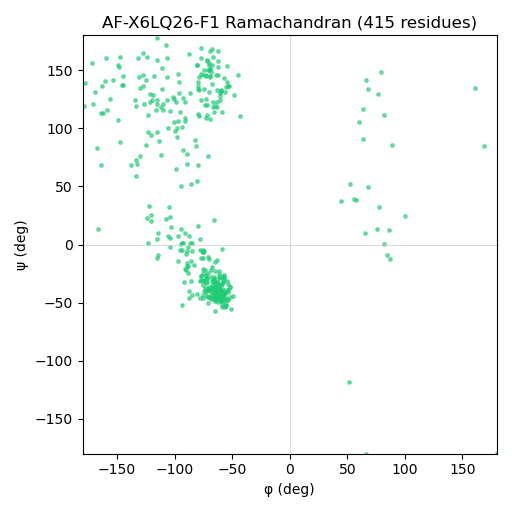4 -9.166 1.00 91.50 198 ALA A O 1
ATOM 1609 N N . ASP A 1 199 ? -4.788 -2.621 -10.151 1.00 92.69 199 ASP A N 1
ATOM 1610 C CA . ASP A 1 199 ? -5.811 -2.874 -11.167 1.00 92.69 199 ASP A CA 1
ATOM 1611 C C . ASP A 1 199 ? -6.850 -3.879 -10.679 1.00 92.69 199 ASP A C 1
ATOM 1613 O O . ASP A 1 199 ? -8.039 -3.571 -10.688 1.00 92.69 199 ASP A O 1
ATOM 1617 N N . THR A 1 200 ? -6.391 -5.037 -10.198 1.00 92.56 200 THR A N 1
ATOM 1618 C CA . THR A 1 200 ? -7.238 -6.140 -9.727 1.00 92.56 200 THR A CA 1
ATOM 1619 C C . THR A 1 200 ? -6.607 -6.866 -8.542 1.00 92.56 200 THR A C 1
ATOM 1621 O O . THR A 1 200 ? -5.394 -7.049 -8.479 1.00 92.56 200 THR A O 1
ATOM 1624 N N . ILE A 1 201 ? -7.440 -7.328 -7.611 1.00 94.69 201 ILE A N 1
ATOM 1625 C CA . ILE A 1 201 ? -7.031 -8.216 -6.511 1.00 94.69 201 ILE A CA 1
ATOM 1626 C C . ILE A 1 201 ? -7.683 -9.601 -6.610 1.00 94.69 201 ILE A C 1
ATOM 1628 O O . ILE A 1 201 ? -7.556 -10.391 -5.682 1.00 94.69 201 ILE A O 1
ATOM 1632 N N . GLU A 1 202 ? -8.345 -9.930 -7.728 1.00 92.50 202 GLU A N 1
ATOM 1633 C CA . GLU A 1 202 ? -9.021 -11.227 -7.931 1.00 92.50 202 GLU A CA 1
ATOM 1634 C C . GLU A 1 202 ? -8.096 -12.425 -7.718 1.00 92.50 202 GLU A C 1
ATOM 1636 O O . GLU A 1 202 ? -8.528 -13.487 -7.273 1.00 92.50 202 GLU A O 1
ATOM 1641 N N . TRP A 1 203 ? -6.808 -12.261 -8.028 1.00 92.50 203 TRP A N 1
ATOM 1642 C CA . TRP A 1 203 ? -5.806 -13.298 -7.820 1.00 92.50 203 TRP A CA 1
ATOM 1643 C C . TRP A 1 203 ? -5.750 -13.748 -6.354 1.00 92.50 203 TRP A C 1
ATOM 1645 O O . TRP A 1 203 ? -5.502 -14.920 -6.100 1.00 92.50 203 TRP A O 1
ATOM 1655 N N . MET A 1 204 ? -6.050 -12.866 -5.390 1.00 94.06 204 MET A N 1
ATOM 1656 C CA . MET A 1 204 ? -6.058 -13.204 -3.964 1.00 94.06 204 MET A CA 1
ATOM 1657 C C . MET A 1 204 ? -7.179 -14.185 -3.602 1.00 94.06 204 MET A C 1
ATOM 1659 O O . MET A 1 204 ? -6.994 -15.002 -2.700 1.00 94.06 204 MET A O 1
ATOM 1663 N N . HIS A 1 205 ? -8.317 -14.132 -4.305 1.00 90.12 205 HIS A N 1
ATOM 1664 C CA . HIS A 1 205 ? -9.422 -15.087 -4.154 1.00 90.12 205 HIS A CA 1
ATOM 1665 C C . HIS A 1 205 ? -9.119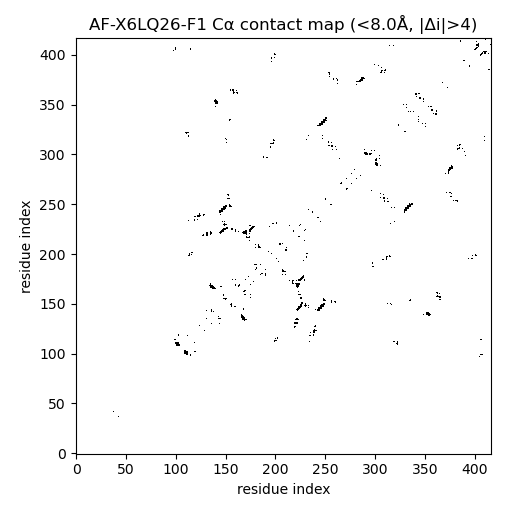 -16.442 -4.799 1.00 90.12 205 HIS A C 1
ATOM 1667 O O . HIS A 1 205 ? -9.697 -17.443 -4.388 1.00 90.12 205 HIS A O 1
ATOM 1673 N N . LYS A 1 206 ? -8.229 -16.474 -5.798 1.00 89.06 206 LYS A N 1
ATOM 1674 C CA . LYS A 1 206 ? -7.896 -17.675 -6.581 1.00 89.06 206 LYS A CA 1
ATOM 1675 C C . LYS A 1 206 ? -6.741 -18.495 -5.996 1.00 89.06 206 LYS A C 1
ATOM 1677 O O . LYS A 1 206 ? -6.483 -19.586 -6.486 1.00 89.06 206 LYS A O 1
ATOM 1682 N N . VAL A 1 207 ? -6.043 -18.003 -4.968 1.00 88.62 207 VAL A N 1
ATOM 1683 C CA . VAL A 1 207 ? -4.966 -18.768 -4.316 1.00 88.62 207 VAL A CA 1
ATOM 1684 C C . VAL A 1 207 ? -5.566 -19.920 -3.498 1.00 88.62 207 VAL A C 1
ATOM 1686 O O . VAL A 1 207 ? -6.205 -19.682 -2.469 1.00 88.62 207 VAL A O 1
ATOM 1689 N N . GLU A 1 208 ? -5.338 -21.158 -3.946 1.00 73.75 208 GLU A N 1
ATOM 1690 C CA . GLU A 1 208 ? -5.985 -22.381 -3.436 1.00 73.75 208 GLU A CA 1
ATOM 1691 C C . GLU A 1 208 ? -5.757 -22.633 -1.935 1.00 73.75 208 GLU A C 1
ATOM 1693 O O . GLU A 1 208 ? -6.661 -23.088 -1.236 1.00 73.75 208 GLU A O 1
ATOM 1698 N N . GLU A 1 209 ? -4.598 -22.256 -1.389 1.00 78.19 209 GLU A N 1
ATOM 1699 C CA . GLU A 1 209 ? -4.235 -22.547 0.009 1.00 78.19 209 GLU A CA 1
ATOM 1700 C C . GLU A 1 209 ? -4.882 -21.601 1.049 1.00 78.19 209 GLU A C 1
ATOM 1702 O O . GLU A 1 209 ? -4.493 -21.554 2.219 1.00 78.19 209 GLU A O 1
ATOM 1707 N N . GLY A 1 210 ? -5.921 -20.852 0.665 1.00 88.19 210 GLY A N 1
ATOM 1708 C CA . GLY A 1 210 ? -6.700 -20.028 1.593 1.00 88.19 210 GLY A CA 1
ATOM 1709 C C . GLY A 1 210 ? -6.012 -18.721 1.992 1.00 88.19 210 GLY A C 1
ATOM 1710 O O . GLY A 1 210 ? -6.235 -18.217 3.093 1.00 88.19 210 GLY A O 1
ATOM 1711 N N . TYR A 1 211 ? -5.218 -18.138 1.093 1.00 94.31 211 TYR A N 1
ATOM 1712 C CA . TYR A 1 211 ? -4.505 -16.877 1.317 1.00 94.31 211 TYR A CA 1
ATOM 1713 C C . TYR A 1 211 ? -5.423 -15.761 1.837 1.00 94.31 211 TYR A C 1
ATOM 1715 O O . TYR A 1 211 ? -5.204 -15.213 2.917 1.00 94.31 211 TYR A O 1
ATOM 1723 N N . LEU A 1 212 ? -6.513 -15.462 1.119 1.00 93.69 212 LEU A N 1
ATOM 1724 C CA . LEU A 1 212 ? -7.451 -14.415 1.530 1.00 93.69 212 LEU A CA 1
ATOM 1725 C C . LEU A 1 212 ? -8.172 -14.747 2.846 1.00 93.69 212 LEU A C 1
ATOM 1727 O O . LEU A 1 212 ? -8.439 -13.845 3.642 1.00 93.69 212 LEU A O 1
ATOM 1731 N N . ARG A 1 213 ? -8.459 -16.033 3.100 1.00 92.50 213 ARG A N 1
ATOM 1732 C CA . ARG A 1 213 ? -9.062 -16.497 4.361 1.00 92.50 213 ARG A CA 1
ATOM 1733 C C . ARG A 1 213 ? -8.160 -16.140 5.541 1.00 92.50 213 ARG A C 1
ATOM 1735 O O . ARG A 1 213 ? -8.641 -15.555 6.509 1.00 92.50 213 ARG A O 1
ATOM 1742 N N . ASP A 1 214 ? -6.869 -16.438 5.447 1.00 93.94 214 ASP A N 1
ATOM 1743 C CA . ASP A 1 214 ? -5.911 -16.174 6.521 1.00 93.94 214 ASP A CA 1
ATOM 1744 C C . ASP A 1 214 ? -5.685 -14.674 6.731 1.00 93.94 214 ASP A C 1
ATOM 1746 O O . ASP A 1 214 ? -5.677 -14.200 7.871 1.00 93.94 214 ASP A O 1
ATOM 1750 N N . LEU A 1 215 ? -5.588 -13.902 5.640 1.00 94.88 215 LEU A N 1
ATOM 1751 C CA . LEU A 1 215 ? -5.515 -12.443 5.724 1.00 94.88 215 LEU A CA 1
ATOM 1752 C C . LEU A 1 215 ? -6.720 -11.891 6.497 1.00 94.88 215 LEU A C 1
ATOM 1754 O O . LEU A 1 215 ? -6.560 -11.121 7.449 1.00 94.88 215 LEU A O 1
ATOM 1758 N N . ARG A 1 216 ? -7.922 -12.354 6.148 1.00 93.31 216 ARG A N 1
ATOM 1759 C CA . ARG A 1 216 ? -9.169 -11.966 6.809 1.00 93.31 216 ARG A CA 1
ATOM 1760 C C . ARG A 1 216 ? -9.213 -12.378 8.286 1.00 93.31 216 ARG A C 1
ATOM 1762 O O . ARG A 1 216 ? -9.674 -11.622 9.142 1.00 93.31 216 ARG A O 1
ATOM 1769 N N . ASP A 1 217 ? -8.722 -13.570 8.615 1.00 91.88 217 ASP A N 1
ATOM 1770 C CA . ASP A 1 217 ? -8.639 -14.070 9.992 1.00 91.88 217 ASP A CA 1
ATOM 1771 C C . ASP A 1 217 ? -7.694 -13.237 10.863 1.00 91.88 217 ASP A C 1
ATOM 1773 O O . ASP A 1 217 ? -7.987 -12.971 12.037 1.00 91.88 217 ASP A O 1
ATOM 1777 N N . TRP A 1 218 ? -6.569 -12.792 10.305 1.00 93.00 218 TRP A N 1
ATOM 1778 C CA . TRP A 1 218 ? -5.646 -11.915 11.016 1.00 93.00 218 TRP A CA 1
ATOM 1779 C C . TRP A 1 218 ? -6.210 -10.499 11.155 1.00 93.00 218 TRP A C 1
ATOM 1781 O O . TRP A 1 218 ? -6.088 -9.914 12.236 1.00 93.00 218 TRP A O 1
ATOM 1791 N N . SER A 1 219 ? -6.886 -9.961 10.132 1.00 93.50 219 SER A N 1
ATOM 1792 C CA . SER A 1 219 ? -7.524 -8.641 10.220 1.00 93.50 219 SER A CA 1
ATOM 1793 C C . SER A 1 219 ? -8.692 -8.608 11.212 1.00 93.50 219 SER A C 1
ATOM 1795 O O . SER A 1 219 ? -8.862 -7.607 11.912 1.00 93.50 219 SER A O 1
ATOM 1797 N N . ASP A 1 220 ? -9.423 -9.715 11.395 1.00 91.81 220 ASP A N 1
ATOM 1798 C CA . ASP A 1 220 ? -10.480 -9.815 12.414 1.00 91.81 220 ASP A CA 1
ATOM 1799 C C . ASP A 1 220 ? -9.933 -9.564 13.823 1.00 91.81 220 ASP A C 1
ATOM 1801 O O . ASP A 1 220 ? -10.605 -8.980 14.678 1.00 91.81 220 ASP A O 1
ATOM 1805 N N . ARG A 1 221 ? -8.686 -9.972 14.067 1.00 90.56 221 ARG A N 1
ATOM 1806 C CA . ARG A 1 221 ? -8.029 -9.899 15.376 1.00 90.56 221 ARG A CA 1
ATOM 1807 C C . ARG A 1 221 ? -7.168 -8.654 15.551 1.00 90.56 221 ARG A C 1
ATOM 1809 O O . ARG A 1 221 ? -6.658 -8.457 16.654 1.00 90.56 221 ARG A O 1
ATOM 1816 N N . ALA A 1 222 ? -7.012 -7.838 14.513 1.00 93.12 222 ALA A N 1
ATOM 1817 C CA . ALA A 1 222 ? -6.160 -6.661 14.518 1.00 93.12 222 ALA A CA 1
ATOM 1818 C C . ALA A 1 222 ? -6.949 -5.371 14.802 1.00 93.12 222 ALA A C 1
ATOM 1820 O O . ALA A 1 222 ? -8.101 -5.218 14.399 1.00 93.12 222 ALA A O 1
ATOM 1821 N N . GLY A 1 223 ? -6.309 -4.419 15.484 1.00 94.31 223 GLY A N 1
ATOM 1822 C CA . GLY A 1 223 ? -6.762 -3.028 15.575 1.00 94.31 223 GLY A CA 1
ATOM 1823 C C . GLY A 1 223 ? -6.217 -2.169 14.431 1.00 94.31 223 GLY A C 1
ATOM 1824 O O . GLY A 1 223 ? -6.770 -1.106 14.148 1.00 94.31 223 GLY A O 1
ATOM 1825 N N . SER A 1 224 ? -5.154 -2.642 13.772 1.00 95.19 224 SER A N 1
ATOM 1826 C CA . SER A 1 224 ? -4.551 -2.019 12.600 1.00 95.19 224 SER A CA 1
ATOM 1827 C C . SER A 1 224 ? -3.934 -3.038 11.643 1.00 95.19 224 SER A C 1
ATOM 1829 O O . SER A 1 224 ? -3.504 -4.119 12.054 1.00 95.19 224 SER A O 1
ATOM 1831 N N . VAL A 1 225 ? -3.880 -2.679 10.363 1.00 94.50 225 VAL A N 1
ATOM 1832 C CA . VAL A 1 225 ? -3.159 -3.421 9.326 1.00 94.50 225 VAL A CA 1
ATOM 1833 C C . VAL A 1 225 ? -2.301 -2.461 8.509 1.00 94.50 225 VAL A C 1
ATOM 1835 O O . VAL A 1 225 ? -2.572 -1.258 8.489 1.00 94.50 225 VAL A O 1
ATOM 1838 N N . GLY A 1 226 ? -1.297 -2.978 7.807 1.00 92.12 226 GLY A N 1
ATOM 1839 C CA . GLY A 1 226 ? -0.578 -2.221 6.789 1.00 92.12 226 GLY A CA 1
ATOM 1840 C C . GLY A 1 226 ? 0.535 -3.013 6.118 1.00 92.12 226 GLY A C 1
ATOM 1841 O O . GLY A 1 226 ? 0.782 -4.161 6.467 1.00 92.12 226 GLY A O 1
ATOM 1842 N N . ASP A 1 227 ? 1.238 -2.362 5.190 1.00 86.94 227 ASP A N 1
ATOM 1843 C CA . ASP A 1 227 ? 2.163 -3.026 4.253 1.00 86.94 227 ASP A CA 1
ATOM 1844 C C . ASP A 1 227 ? 1.427 -3.955 3.256 1.00 86.94 227 ASP A C 1
ATOM 1846 O O . ASP A 1 227 ? 0.196 -4.008 3.232 1.00 86.94 227 ASP A O 1
ATOM 1850 N N . GLY A 1 228 ? 2.148 -4.621 2.354 1.00 89.69 228 GLY A N 1
ATOM 1851 C CA . GLY A 1 228 ? 1.546 -5.526 1.363 1.00 89.69 228 GLY A CA 1
ATOM 1852 C C . GLY A 1 228 ? 1.180 -6.896 1.943 1.00 89.69 228 GLY A C 1
ATOM 1853 O O . GLY A 1 228 ? 1.927 -7.408 2.764 1.00 89.69 228 GLY A O 1
ATOM 1854 N N . PRO A 1 229 ? 0.083 -7.549 1.536 1.00 93.25 229 PRO A N 1
ATOM 1855 C CA . PRO A 1 229 ? -0.896 -7.160 0.517 1.00 93.25 229 PRO A CA 1
ATOM 1856 C C . PRO A 1 229 ? -1.999 -6.223 1.041 1.00 93.25 229 PRO A C 1
ATOM 1858 O O . PRO A 1 229 ? -2.811 -5.743 0.255 1.00 93.25 229 PRO A O 1
ATOM 1861 N N . TRP A 1 230 ? -2.038 -5.959 2.350 1.00 95.50 230 TRP A N 1
ATOM 1862 C CA . TRP A 1 230 ? -3.136 -5.289 3.061 1.00 95.50 230 TRP A CA 1
ATOM 1863 C C . TRP A 1 230 ? -3.568 -3.965 2.448 1.00 95.50 230 TRP A C 1
ATOM 1865 O O . TRP A 1 230 ? -4.756 -3.653 2.428 1.00 95.50 230 TRP A O 1
ATOM 1875 N N . LEU A 1 231 ? -2.608 -3.199 1.932 1.00 96.31 231 LEU A N 1
ATOM 1876 C CA . LEU A 1 231 ? -2.873 -1.908 1.310 1.00 96.31 231 LEU A CA 1
ATOM 1877 C C . LEU A 1 231 ? -3.836 -1.997 0.116 1.00 96.31 231 LEU A C 1
ATOM 1879 O O . LEU A 1 231 ? -4.577 -1.048 -0.098 1.00 96.31 231 LEU A O 1
ATOM 1883 N N . PHE A 1 232 ? -3.880 -3.123 -0.606 1.00 97.25 232 PHE A N 1
ATOM 1884 C CA . PHE A 1 232 ? -4.807 -3.347 -1.724 1.00 97.25 232 PHE A CA 1
ATOM 1885 C C . PHE A 1 232 ? -6.177 -3.870 -1.268 1.00 97.25 232 PHE A C 1
ATOM 1887 O O . PHE A 1 232 ? -7.141 -3.816 -2.016 1.00 97.25 232 PHE A O 1
ATOM 1894 N N . LEU A 1 233 ? -6.295 -4.328 -0.019 1.00 96.56 233 LEU A N 1
ATOM 1895 C CA . LEU A 1 233 ? -7.542 -4.852 0.543 1.00 96.56 233 LEU A CA 1
ATOM 1896 C C . LEU A 1 233 ? -8.434 -3.768 1.154 1.00 96.56 233 LEU A C 1
ATOM 1898 O O . LEU A 1 233 ? -9.418 -4.099 1.802 1.00 96.56 233 LEU A O 1
ATOM 1902 N N . TYR A 1 234 ? -8.108 -2.481 1.005 1.00 97.06 234 TYR A N 1
ATOM 1903 C CA . TYR A 1 234 ? -8.811 -1.387 1.686 1.00 97.06 234 TYR A CA 1
ATOM 1904 C C . TYR A 1 234 ? -10.328 -1.401 1.463 1.00 97.06 234 TYR A C 1
ATOM 1906 O O . TYR A 1 234 ? -11.068 -1.085 2.392 1.00 97.06 234 TYR A O 1
ATOM 1914 N N . THR A 1 235 ? -10.787 -1.830 0.285 1.00 95.50 235 THR A N 1
ATOM 1915 C CA . THR A 1 235 ? -12.218 -1.940 -0.007 1.00 95.50 235 THR A CA 1
ATOM 1916 C C . THR A 1 235 ? -12.874 -3.103 0.729 1.00 95.50 235 THR A C 1
ATOM 1918 O O . THR A 1 235 ? -13.905 -2.935 1.377 1.00 95.50 235 THR A O 1
ATOM 1921 N N . LEU A 1 236 ? -12.216 -4.266 0.738 1.00 95.81 236 LEU A N 1
ATOM 1922 C CA . LEU A 1 236 ? -12.656 -5.430 1.504 1.00 95.81 236 LEU A CA 1
ATOM 1923 C C . LEU A 1 236 ? -12.656 -5.134 3.005 1.00 95.81 236 LEU A C 1
ATOM 1925 O O . LEU A 1 236 ? -13.616 -5.446 3.697 1.00 95.81 236 LEU A O 1
ATOM 1929 N N . LEU A 1 237 ? -11.612 -4.478 3.513 1.00 95.88 237 LEU A N 1
ATOM 1930 C CA . LEU A 1 237 ? -11.493 -4.085 4.916 1.00 95.88 237 LEU A CA 1
ATOM 1931 C C . LEU A 1 237 ? -12.614 -3.123 5.339 1.00 95.88 237 LEU A C 1
ATOM 1933 O O . LEU A 1 237 ? -13.126 -3.235 6.450 1.00 95.88 237 LEU A O 1
ATOM 1937 N N . ASP A 1 238 ? -13.011 -2.193 4.475 1.00 95.19 238 ASP A N 1
ATOM 1938 C CA . ASP A 1 238 ? -14.117 -1.268 4.737 1.00 95.19 238 ASP A CA 1
ATOM 1939 C C . ASP A 1 238 ? -15.468 -1.996 4.819 1.00 95.19 238 ASP A C 1
ATOM 1941 O O . ASP A 1 238 ? -16.252 -1.764 5.743 1.00 95.19 238 ASP A O 1
ATOM 1945 N N . HIS A 1 239 ? -15.696 -2.962 3.926 1.00 93.00 239 HIS A N 1
ATOM 1946 C CA . HIS A 1 239 ? -16.889 -3.809 3.941 1.00 93.00 239 HIS A CA 1
ATOM 1947 C C . HIS A 1 239 ? -16.906 -4.808 5.116 1.00 93.00 239 HIS A C 1
ATOM 1949 O O . HIS A 1 239 ? -17.945 -5.022 5.750 1.00 93.00 239 HIS A O 1
ATOM 1955 N N . TRP A 1 240 ? -15.755 -5.389 5.465 1.00 93.75 240 TRP A N 1
ATOM 1956 C CA . TRP A 1 240 ? -15.616 -6.315 6.590 1.00 93.75 240 TRP A CA 1
ATOM 1957 C C . TRP A 1 240 ? -15.707 -5.614 7.949 1.00 93.75 240 TRP A C 1
ATOM 1959 O O . TRP A 1 240 ? -16.147 -6.233 8.922 1.00 93.75 240 TRP A O 1
ATOM 1969 N N . TYR A 1 241 ? -15.304 -4.342 8.038 1.00 93.06 241 TYR A N 1
ATOM 1970 C CA . TYR A 1 241 ? -15.211 -3.598 9.296 1.00 93.06 241 TYR A CA 1
ATOM 1971 C C . TYR A 1 241 ? -15.835 -2.191 9.199 1.00 93.06 241 TYR A C 1
ATOM 1973 O O . TYR A 1 241 ? -15.105 -1.195 9.253 1.00 93.06 241 TYR A O 1
ATOM 1981 N N . PRO A 1 242 ? -17.177 -2.075 9.151 1.00 90.81 242 PRO A N 1
ATOM 1982 C CA . PRO A 1 242 ? -17.858 -0.785 9.066 1.00 90.81 242 PRO A CA 1
ATOM 1983 C C . PRO A 1 242 ? -17.454 0.202 10.172 1.00 90.81 242 PRO A C 1
ATOM 1985 O O . PRO A 1 242 ? -17.313 -0.166 11.345 1.00 90.81 242 PRO A O 1
ATOM 1988 N N . GLY A 1 243 ? -17.299 1.473 9.794 1.00 92.31 243 GLY A N 1
ATOM 1989 C CA . GLY A 1 243 ? -16.876 2.555 10.689 1.00 92.31 243 GLY A CA 1
ATOM 1990 C C . GLY A 1 243 ? -15.380 2.547 11.018 1.00 92.31 243 GLY A C 1
ATOM 1991 O O . GLY A 1 243 ? -14.966 3.202 11.973 1.00 92.31 243 GLY A O 1
ATOM 1992 N N . SER A 1 244 ? -14.568 1.779 10.287 1.00 95.50 244 SER A N 1
ATOM 1993 C CA . SER A 1 244 ? -13.107 1.872 10.368 1.00 95.50 244 SER A CA 1
ATOM 1994 C C . SER A 1 244 ? -12.599 3.156 9.714 1.00 95.50 244 SER A C 1
ATOM 1996 O O . SER A 1 244 ? -13.267 3.749 8.875 1.00 95.50 244 SER A O 1
ATOM 1998 N N . LYS A 1 245 ? -11.395 3.575 10.102 1.00 98.25 245 LYS A N 1
ATOM 1999 C CA . LYS A 1 245 ? -10.701 4.726 9.513 1.00 98.25 245 LYS A CA 1
ATOM 2000 C C . LYS A 1 245 ? -9.485 4.273 8.713 1.00 98.25 245 LYS A C 1
ATOM 2002 O O . LYS A 1 245 ? -8.855 3.271 9.050 1.00 98.25 245 LYS A O 1
ATOM 2007 N N . PHE A 1 246 ? -9.115 5.041 7.701 1.00 98.69 246 PHE A N 1
ATOM 2008 C CA . PHE A 1 246 ? -8.061 4.704 6.754 1.00 98.69 246 PHE A CA 1
ATOM 2009 C C . PHE A 1 246 ? -7.008 5.803 6.703 1.00 98.69 246 PHE A C 1
ATOM 2011 O O . PHE A 1 246 ? -7.319 6.990 6.768 1.00 98.69 246 PHE A O 1
ATOM 2018 N N . ILE A 1 247 ? -5.742 5.406 6.594 1.00 98.75 247 ILE A N 1
ATOM 2019 C CA . ILE A 1 247 ? -4.609 6.321 6.479 1.00 98.75 247 ILE A CA 1
ATOM 2020 C C . ILE A 1 247 ? -3.843 6.007 5.198 1.00 98.75 247 ILE A C 1
ATOM 2022 O O . ILE A 1 247 ? -3.165 4.981 5.098 1.00 98.75 247 ILE A O 1
ATOM 2026 N N . LEU A 1 248 ? -3.908 6.922 4.234 1.00 98.69 248 LEU A N 1
ATOM 2027 C CA . LEU A 1 248 ? -3.117 6.880 3.010 1.00 98.69 248 LEU A CA 1
ATOM 2028 C C . LEU A 1 248 ? -1.811 7.650 3.227 1.00 98.69 248 LEU A C 1
ATOM 2030 O O . LEU A 1 248 ? -1.790 8.881 3.272 1.00 98.69 248 LEU A O 1
ATOM 2034 N N . THR A 1 249 ? -0.702 6.922 3.359 1.00 98.19 249 THR A N 1
ATOM 2035 C CA . THR A 1 249 ? 0.631 7.538 3.420 1.00 98.19 249 THR A CA 1
ATOM 2036 C C . THR A 1 249 ? 1.189 7.745 2.014 1.00 98.19 249 THR A C 1
ATOM 2038 O O . THR A 1 249 ? 1.193 6.816 1.206 1.00 98.19 249 THR A O 1
ATOM 2041 N N . VAL A 1 250 ? 1.673 8.957 1.734 1.00 98.06 250 VAL A N 1
ATOM 2042 C CA . VAL A 1 250 ? 2.186 9.395 0.424 1.00 98.06 250 VAL A CA 1
ATOM 2043 C C . VAL A 1 250 ? 3.592 9.999 0.542 1.00 98.06 250 VAL A C 1
ATOM 2045 O O . VAL A 1 250 ? 4.057 10.325 1.636 1.00 98.06 250 VAL A O 1
ATOM 2048 N N . ARG A 1 251 ? 4.284 10.145 -0.590 1.00 96.06 251 ARG A N 1
ATOM 2049 C CA . ARG A 1 251 ? 5.552 10.885 -0.731 1.00 96.06 251 ARG A CA 1
ATOM 2050 C C . ARG A 1 251 ? 5.337 12.200 -1.489 1.00 96.06 251 ARG A C 1
ATOM 2052 O O . ARG A 1 251 ? 4.259 12.420 -2.037 1.00 96.06 251 ARG A O 1
ATOM 2059 N N . ASN A 1 252 ? 6.372 13.044 -1.543 1.00 95.56 252 ASN A N 1
ATOM 2060 C CA . ASN A 1 252 ? 6.340 14.308 -2.291 1.00 95.56 252 ASN A CA 1
ATOM 2061 C C . ASN A 1 252 ? 6.155 14.083 -3.796 1.00 95.56 252 ASN A C 1
ATOM 2063 O O . ASN A 1 252 ? 5.515 14.891 -4.457 1.00 95.56 252 ASN A O 1
ATOM 2067 N N . SER A 1 253 ? 6.710 12.994 -4.329 1.00 95.75 253 SER A N 1
ATOM 2068 C CA . SER A 1 253 ? 6.657 12.686 -5.755 1.00 95.75 253 SER A CA 1
ATOM 2069 C C . SER A 1 253 ? 6.611 11.181 -6.025 1.00 95.75 253 SER A C 1
ATOM 2071 O O . SER A 1 253 ? 7.006 10.368 -5.182 1.00 95.75 253 SER A O 1
ATOM 2073 N N . THR A 1 254 ? 6.182 10.805 -7.233 1.00 96.94 254 THR A N 1
ATOM 2074 C CA . THR A 1 254 ? 6.327 9.438 -7.760 1.00 96.94 254 THR A CA 1
ATOM 2075 C C . THR A 1 254 ? 7.797 9.013 -7.779 1.00 96.94 254 THR A C 1
ATOM 2077 O O . THR A 1 254 ? 8.122 7.884 -7.411 1.00 96.94 254 THR A O 1
ATOM 2080 N N . TRP A 1 255 ? 8.703 9.942 -8.106 1.00 96.75 255 TRP A N 1
ATOM 2081 C CA . TRP A 1 255 ? 10.144 9.695 -8.107 1.00 96.75 255 TRP A CA 1
ATOM 2082 C C . TRP A 1 255 ? 10.659 9.209 -6.747 1.00 96.75 255 TRP A C 1
ATOM 2084 O O . TRP A 1 255 ? 11.419 8.245 -6.693 1.00 96.75 255 TRP A O 1
ATOM 2094 N N . ASP A 1 256 ? 10.205 9.801 -5.637 1.00 95.12 256 ASP A N 1
ATOM 2095 C CA . ASP A 1 256 ? 10.649 9.408 -4.291 1.00 95.12 256 ASP A CA 1
ATOM 2096 C C . ASP A 1 256 ? 10.301 7.956 -3.952 1.00 95.12 256 ASP A C 1
ATOM 2098 O O . ASP A 1 256 ? 11.075 7.267 -3.274 1.00 95.12 256 ASP A O 1
ATOM 2102 N N . VAL A 1 257 ? 9.130 7.495 -4.401 1.00 95.81 257 VAL A N 1
ATOM 2103 C CA . VAL A 1 257 ? 8.678 6.112 -4.207 1.00 95.81 257 VAL A CA 1
ATOM 2104 C C . VAL A 1 257 ? 9.507 5.175 -5.071 1.00 95.81 257 VAL A C 1
ATOM 2106 O O . VAL A 1 257 ? 10.090 4.236 -4.533 1.00 95.81 257 VAL A O 1
ATOM 2109 N N . VAL A 1 258 ? 9.640 5.475 -6.366 1.00 96.38 258 VAL A N 1
ATOM 2110 C CA . VAL A 1 258 ? 10.413 4.660 -7.315 1.00 96.38 258 VAL A CA 1
ATOM 2111 C C . VAL A 1 258 ? 11.872 4.540 -6.876 1.00 96.38 258 VAL A C 1
ATOM 2113 O O . VAL A 1 258 ? 12.399 3.436 -6.769 1.00 96.38 258 VAL A O 1
ATOM 2116 N N . ASN A 1 259 ? 12.513 5.655 -6.521 1.00 93.94 259 ASN A N 1
ATOM 2117 C CA . ASN A 1 259 ? 13.885 5.672 -6.017 1.00 93.94 259 ASN A CA 1
ATOM 2118 C C . ASN A 1 259 ? 14.031 4.849 -4.732 1.00 93.94 259 ASN A C 1
ATOM 2120 O O . ASN A 1 259 ? 15.006 4.118 -4.563 1.00 93.94 259 ASN A O 1
ATOM 2124 N N . SER A 1 260 ? 13.058 4.939 -3.821 1.00 92.75 260 SER A N 1
ATOM 2125 C CA . SER A 1 260 ? 13.079 4.158 -2.583 1.00 92.75 260 SER A CA 1
ATOM 2126 C C . SER A 1 260 ? 12.900 2.656 -2.827 1.00 92.75 260 SER A C 1
ATOM 2128 O O . SER A 1 260 ? 13.473 1.864 -2.075 1.00 92.75 260 SER A O 1
ATOM 2130 N N . ASP A 1 261 ? 12.097 2.265 -3.818 1.00 92.19 261 ASP A N 1
ATOM 2131 C CA . ASP A 1 261 ? 11.814 0.860 -4.129 1.00 92.19 261 ASP A CA 1
ATOM 2132 C C . ASP A 1 261 ? 12.980 0.217 -4.889 1.00 92.19 261 ASP A C 1
ATOM 2134 O O . ASP A 1 261 ? 13.505 -0.807 -4.462 1.00 92.19 261 ASP A O 1
ATOM 2138 N N . VAL A 1 262 ? 13.518 0.901 -5.906 1.00 90.50 262 VAL A N 1
ATOM 2139 C CA . VAL A 1 262 ? 14.725 0.471 -6.637 1.00 90.50 262 VAL A CA 1
ATOM 2140 C C . VAL A 1 262 ? 15.906 0.243 -5.687 1.00 90.50 262 VAL A C 1
ATOM 2142 O O . VAL A 1 262 ? 16.566 -0.794 -5.748 1.00 90.50 262 VAL A O 1
ATOM 2145 N N . LYS A 1 263 ? 16.156 1.168 -4.749 1.00 87.00 263 LYS A N 1
ATOM 2146 C CA . LYS A 1 263 ? 17.205 0.999 -3.725 1.00 87.00 263 LYS A CA 1
ATOM 2147 C C . LYS A 1 263 ? 16.976 -0.208 -2.820 1.00 87.00 263 LYS A C 1
ATOM 2149 O O . LYS A 1 263 ? 17.936 -0.802 -2.328 1.00 87.00 263 LYS A O 1
ATOM 2154 N N . MET A 1 264 ? 15.716 -0.516 -2.521 1.00 86.69 264 MET A N 1
ATOM 2155 C CA . MET A 1 264 ? 15.362 -1.652 -1.678 1.00 86.69 264 MET A CA 1
ATOM 2156 C C . MET A 1 264 ? 15.616 -2.963 -2.424 1.00 86.69 264 MET A C 1
ATOM 2158 O O . MET A 1 264 ? 16.244 -3.858 -1.860 1.00 86.69 264 MET A O 1
ATOM 2162 N N . GLU A 1 265 ? 15.209 -3.038 -3.689 1.00 84.56 265 GLU A N 1
ATOM 2163 C CA . GLU A 1 265 ? 15.402 -4.209 -4.543 1.00 84.56 265 GLU A CA 1
ATOM 2164 C C . GLU A 1 265 ? 16.874 -4.508 -4.812 1.00 84.56 265 GLU A C 1
ATOM 2166 O O . GLU A 1 265 ? 17.316 -5.639 -4.609 1.00 84.56 265 GLU A O 1
ATOM 2171 N N . LEU A 1 266 ? 17.667 -3.490 -5.164 1.00 78.69 266 LEU A N 1
ATOM 2172 C CA . LEU A 1 266 ? 19.111 -3.650 -5.366 1.00 78.69 266 LEU A CA 1
ATOM 2173 C C . LEU A 1 266 ? 19.801 -4.215 -4.120 1.00 78.69 266 LEU A C 1
ATOM 2175 O O . LEU A 1 266 ? 20.633 -5.111 -4.226 1.00 78.69 266 LEU A O 1
ATOM 2179 N N . ARG A 1 267 ? 19.416 -3.751 -2.926 1.00 75.56 267 ARG A N 1
ATOM 2180 C CA . ARG A 1 267 ? 19.960 -4.270 -1.663 1.00 75.56 267 ARG A CA 1
ATOM 2181 C C . ARG A 1 267 ? 19.596 -5.740 -1.442 1.00 75.56 267 ARG A C 1
ATOM 2183 O O . ARG A 1 267 ? 20.440 -6.516 -1.007 1.00 75.56 267 ARG A O 1
ATOM 2190 N N . THR A 1 268 ? 18.347 -6.114 -1.711 1.00 71.81 268 THR A N 1
ATOM 2191 C CA . THR A 1 268 ? 17.822 -7.456 -1.414 1.00 71.81 268 THR A CA 1
ATOM 2192 C C . THR A 1 268 ? 18.325 -8.506 -2.404 1.00 71.81 268 THR A C 1
ATOM 2194 O O . THR A 1 268 ? 18.709 -9.595 -1.993 1.00 71.81 268 THR A O 1
ATOM 2197 N N . LYS A 1 269 ? 18.336 -8.194 -3.704 1.00 65.94 269 LYS A N 1
ATOM 2198 C CA . LYS A 1 269 ? 18.640 -9.162 -4.774 1.00 65.94 269 LYS A CA 1
ATOM 2199 C C . LYS A 1 269 ? 20.113 -9.481 -4.917 1.00 65.94 269 LYS A C 1
ATOM 2201 O O . LYS A 1 269 ? 20.463 -10.538 -5.427 1.00 65.94 269 LYS A O 1
ATOM 2206 N N . LEU A 1 270 ? 20.963 -8.547 -4.529 1.00 56.50 270 LEU A N 1
ATOM 2207 C CA . LEU A 1 270 ? 22.368 -8.635 -4.855 1.00 56.50 270 LEU A CA 1
ATOM 2208 C C . LEU A 1 270 ? 23.240 -9.065 -3.652 1.00 56.50 270 LEU A C 1
ATOM 2210 O O . LEU A 1 270 ? 24.448 -9.189 -3.816 1.00 56.50 270 LEU A O 1
ATOM 2214 N N . HIS A 1 271 ? 22.673 -9.277 -2.450 1.00 51.47 271 HIS A N 1
ATOM 2215 C CA . HIS A 1 271 ? 23.440 -9.510 -1.206 1.00 51.47 271 HIS A CA 1
ATOM 2216 C C . HIS A 1 271 ? 24.631 -8.525 -1.058 1.00 51.47 271 HIS A C 1
ATOM 2218 O O . HIS A 1 271 ? 25.725 -8.878 -0.619 1.00 51.47 271 HIS A O 1
ATOM 2224 N N . MET A 1 272 ? 24.420 -7.270 -1.477 1.00 50.28 272 MET A N 1
ATOM 2225 C CA . MET A 1 272 ? 25.464 -6.262 -1.730 1.00 50.28 272 MET A CA 1
ATOM 2226 C C . MET A 1 272 ? 25.876 -5.499 -0.473 1.00 50.28 272 MET A C 1
ATOM 2228 O O . MET A 1 272 ? 25.887 -4.273 -0.474 1.00 50.28 272 MET A O 1
ATOM 2232 N N . ASP A 1 273 ? 26.230 -6.194 0.602 1.00 51.88 273 ASP A N 1
ATOM 2233 C CA . ASP A 1 273 ? 26.957 -5.533 1.695 1.00 51.88 273 ASP A CA 1
ATOM 2234 C C . ASP A 1 273 ? 28.478 -5.521 1.415 1.00 51.88 273 ASP A C 1
ATOM 2236 O O . ASP A 1 273 ? 29.158 -4.547 1.735 1.00 51.88 273 ASP A O 1
ATOM 2240 N N . ALA A 1 274 ? 29.025 -6.533 0.725 1.00 48.44 274 ALA A N 1
ATOM 2241 C CA . ALA A 1 274 ? 30.471 -6.647 0.471 1.00 48.44 274 ALA A CA 1
ATOM 2242 C C . ALA A 1 274 ? 30.964 -5.908 -0.793 1.00 48.44 274 ALA A C 1
ATOM 2244 O O . ALA A 1 274 ? 31.953 -5.185 -0.747 1.00 48.44 274 ALA A O 1
ATOM 2245 N N . LEU A 1 275 ? 30.274 -6.044 -1.929 1.00 45.91 275 LEU A N 1
ATOM 2246 C CA . LEU A 1 275 ? 30.717 -5.434 -3.195 1.00 45.91 275 LEU A CA 1
ATOM 2247 C C . LEU A 1 275 ? 30.467 -3.918 -3.242 1.00 45.91 275 LEU A C 1
ATOM 2249 O O . LEU A 1 275 ? 31.284 -3.166 -3.765 1.00 45.91 275 LEU A O 1
ATOM 2253 N N . TRP A 1 276 ? 29.374 -3.449 -2.635 1.00 49.47 276 TRP A N 1
ATOM 2254 C CA . TRP A 1 276 ? 29.055 -2.022 -2.563 1.00 49.47 276 TRP A CA 1
ATOM 2255 C C . TRP A 1 276 ? 29.887 -1.269 -1.520 1.00 49.47 276 TRP A C 1
ATOM 2257 O O . TRP A 1 276 ? 30.206 -0.110 -1.755 1.00 49.47 276 TRP A O 1
ATOM 2267 N N . SER A 1 277 ? 30.302 -1.903 -0.416 1.00 49.22 277 SER A N 1
ATOM 2268 C CA . SER A 1 277 ? 31.259 -1.281 0.515 1.00 49.22 277 SER A CA 1
ATOM 2269 C C . SER A 1 277 ? 32.658 -1.129 -0.094 1.00 49.22 277 SER A C 1
ATOM 2271 O O . SER A 1 277 ? 33.364 -0.189 0.262 1.00 49.22 277 SER A O 1
ATOM 2273 N N . GLN A 1 278 ? 33.039 -1.993 -1.045 1.00 48.00 278 GLN A N 1
ATOM 2274 C CA . GLN A 1 278 ? 34.329 -1.914 -1.741 1.00 48.00 278 GLN A CA 1
ATOM 2275 C C . GLN A 1 278 ? 34.317 -1.008 -2.986 1.00 48.00 278 GLN A C 1
ATOM 2277 O O . GLN A 1 278 ? 35.277 -0.274 -3.203 1.00 48.00 278 GLN A O 1
ATOM 2282 N N . GLN A 1 279 ? 33.258 -1.021 -3.806 1.00 46.53 279 GLN A N 1
ATOM 2283 C CA . GLN A 1 279 ? 33.175 -0.177 -5.016 1.00 46.53 279 GLN A CA 1
ATOM 2284 C C . GLN A 1 279 ? 32.587 1.209 -4.757 1.00 46.53 279 GLN A C 1
ATOM 2286 O O . GLN A 1 279 ? 32.876 2.154 -5.492 1.00 46.53 279 GLN A O 1
ATOM 2291 N N . VAL A 1 280 ? 31.792 1.356 -3.700 1.00 50.69 280 VAL A N 1
ATOM 2292 C CA . VAL A 1 280 ? 31.214 2.633 -3.294 1.00 50.69 280 VAL A CA 1
ATOM 2293 C C . VAL A 1 280 ? 31.866 3.012 -1.980 1.00 50.69 280 VAL A C 1
ATOM 2295 O O . VAL A 1 280 ? 31.280 2.881 -0.909 1.00 50.69 280 VAL A O 1
ATOM 2298 N N . ASN A 1 281 ? 33.107 3.504 -2.072 1.00 50.03 281 ASN A N 1
ATOM 2299 C CA . ASN A 1 281 ? 33.666 4.371 -1.037 1.00 50.03 281 ASN A CA 1
ATOM 2300 C C . ASN A 1 281 ? 32.554 5.359 -0.667 1.00 50.03 281 ASN A C 1
ATOM 2302 O O . ASN A 1 281 ? 32.146 6.155 -1.517 1.00 50.03 281 ASN A O 1
ATOM 2306 N N . ALA A 1 282 ? 32.011 5.231 0.548 1.00 52.41 282 ALA A N 1
ATOM 2307 C CA . ALA A 1 282 ? 30.696 5.725 0.976 1.00 52.41 282 ALA A CA 1
ATOM 2308 C C . ALA A 1 282 ? 30.546 7.263 1.004 1.00 52.41 282 ALA A C 1
ATOM 2310 O O . ALA A 1 282 ? 29.686 7.802 1.691 1.00 52.41 282 ALA A O 1
ATOM 2311 N N . THR A 1 283 ? 31.398 7.969 0.268 1.00 55.62 283 THR A N 1
ATOM 2312 C CA . THR A 1 283 ? 31.491 9.415 0.108 1.00 55.62 283 THR A CA 1
ATOM 2313 C C . THR A 1 283 ? 31.195 9.881 -1.320 1.00 55.62 283 THR A C 1
ATOM 2315 O O . THR A 1 283 ? 31.014 11.080 -1.525 1.00 55.62 283 THR A O 1
ATOM 2318 N N . ARG A 1 284 ? 31.127 8.984 -2.319 1.00 61.78 284 ARG A N 1
ATOM 2319 C CA . ARG A 1 284 ? 30.869 9.371 -3.718 1.00 61.78 284 ARG A CA 1
ATOM 2320 C C . ARG A 1 284 ? 29.411 9.124 -4.126 1.00 61.78 284 ARG A C 1
ATOM 2322 O O . ARG A 1 284 ? 28.930 8.001 -3.976 1.00 61.78 284 ARG A O 1
ATOM 2329 N N . PRO A 1 285 ? 28.710 10.140 -4.667 1.00 71.81 285 PRO A N 1
ATOM 2330 C CA . PRO A 1 285 ? 27.397 9.952 -5.272 1.00 71.81 285 PRO A CA 1
ATOM 2331 C C . PRO A 1 285 ? 27.435 8.901 -6.388 1.00 71.81 285 PRO A C 1
ATOM 2333 O O . PRO A 1 285 ? 28.283 8.976 -7.275 1.00 71.81 285 PRO A O 1
ATOM 2336 N N . TYR A 1 286 ? 26.501 7.952 -6.365 1.00 76.94 286 TYR A N 1
ATOM 2337 C CA . TYR A 1 286 ? 26.317 6.945 -7.408 1.00 76.94 286 TYR A CA 1
ATOM 2338 C C . TYR A 1 286 ? 24.906 7.039 -7.986 1.00 76.94 286 TYR A C 1
ATOM 2340 O O . TYR A 1 286 ? 23.909 6.915 -7.265 1.00 76.94 286 TYR A O 1
ATOM 2348 N N . THR A 1 287 ? 24.828 7.235 -9.302 1.00 81.44 287 THR A N 1
ATOM 2349 C CA . THR A 1 287 ? 23.554 7.275 -10.021 1.00 81.44 287 THR A CA 1
ATOM 2350 C C . THR A 1 287 ? 23.288 5.927 -10.678 1.00 81.44 287 THR A C 1
ATOM 2352 O O . THR A 1 287 ? 24.094 5.450 -11.467 1.00 81.44 287 THR A O 1
ATOM 2355 N N . ILE A 1 288 ? 22.157 5.311 -10.342 1.00 82.06 288 ILE A N 1
ATOM 2356 C CA . ILE A 1 288 ? 21.702 4.051 -10.926 1.00 82.06 288 ILE A CA 1
ATOM 2357 C C . ILE A 1 288 ? 21.091 4.350 -12.294 1.00 82.06 288 ILE A C 1
ATOM 2359 O O . ILE A 1 288 ? 20.006 4.928 -12.381 1.00 82.06 288 ILE A O 1
ATOM 2363 N N . GLU A 1 289 ? 21.761 3.932 -13.358 1.00 85.12 289 GLU A N 1
ATOM 2364 C CA . GLU A 1 289 ? 21.246 4.053 -14.719 1.00 85.12 289 GLU A CA 1
ATOM 2365 C C . GLU A 1 289 ? 20.122 3.037 -14.980 1.00 85.12 289 GLU A C 1
ATOM 2367 O O . GLU A 1 289 ? 20.309 1.820 -14.884 1.00 85.12 289 GLU A O 1
ATOM 2372 N N . LEU A 1 290 ? 18.932 3.546 -15.315 1.00 85.56 290 LEU A N 1
ATOM 2373 C CA . LEU A 1 290 ? 17.731 2.725 -15.507 1.00 85.56 290 LEU A CA 1
ATOM 2374 C C . LEU A 1 290 ? 17.755 1.917 -16.809 1.00 85.56 290 LEU A C 1
ATOM 2376 O O . LEU A 1 290 ? 17.178 0.833 -16.854 1.00 85.56 290 LEU A O 1
ATOM 2380 N N . ASP A 1 291 ? 18.419 2.430 -17.846 1.00 82.38 291 ASP A N 1
ATOM 2381 C CA . ASP A 1 291 ? 18.499 1.810 -19.177 1.00 82.38 291 ASP A CA 1
ATOM 2382 C C . ASP A 1 291 ? 19.504 0.644 -19.250 1.00 82.38 291 ASP A C 1
ATOM 2384 O O . ASP A 1 291 ? 19.731 0.073 -20.315 1.00 82.38 291 ASP A O 1
ATOM 2388 N N . THR A 1 292 ? 20.103 0.252 -18.122 1.00 71.06 292 THR A N 1
ATOM 2389 C CA . THR A 1 292 ? 21.080 -0.839 -18.091 1.00 71.06 292 THR A CA 1
ATOM 2390 C C . THR A 1 292 ? 20.404 -2.205 -18.232 1.00 71.06 292 THR A C 1
ATOM 2392 O O . THR A 1 292 ? 19.421 -2.522 -17.561 1.00 71.06 292 THR A O 1
ATOM 2395 N N . SER A 1 293 ? 20.962 -3.062 -19.092 1.00 61.72 293 SER A N 1
ATOM 2396 C CA . SER A 1 293 ? 20.489 -4.442 -19.293 1.00 61.72 293 SER A CA 1
ATOM 2397 C C . SER A 1 293 ? 20.909 -5.403 -18.174 1.00 61.72 293 SER A C 1
ATOM 2399 O O . SER A 1 293 ? 20.401 -6.524 -18.100 1.00 61.72 293 SER A O 1
ATOM 2401 N N . THR A 1 294 ? 21.826 -4.970 -17.305 1.00 67.88 294 THR A N 1
ATOM 2402 C CA . THR A 1 294 ? 22.472 -5.789 -16.271 1.00 67.88 294 T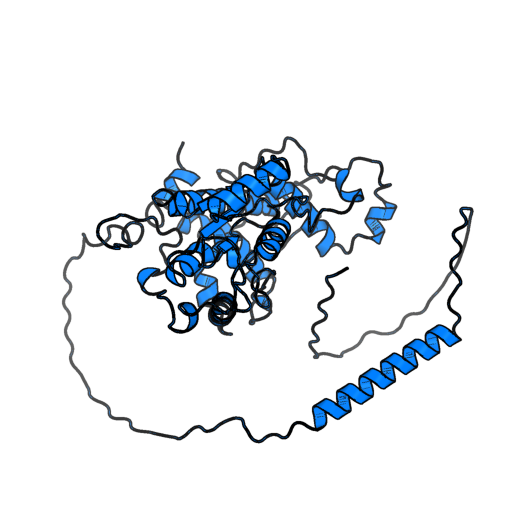HR A CA 1
ATOM 2403 C C . THR A 1 294 ? 21.557 -6.094 -15.091 1.00 67.88 294 THR A C 1
ATOM 2405 O O . THR A 1 294 ? 21.667 -7.161 -14.489 1.00 67.88 294 THR A O 1
ATOM 2408 N N . HIS A 1 295 ? 20.620 -5.198 -14.774 1.00 73.25 295 HIS A N 1
ATOM 2409 C CA . HIS A 1 295 ? 19.706 -5.370 -13.651 1.00 73.25 295 HIS A CA 1
ATOM 2410 C C . HIS A 1 295 ? 18.320 -5.773 -14.144 1.00 73.25 295 HIS A C 1
ATOM 2412 O O . HIS A 1 295 ? 17.619 -5.003 -14.804 1.00 73.25 295 HIS A O 1
ATOM 2418 N N . ARG A 1 296 ? 17.909 -6.989 -13.777 1.00 79.25 296 ARG A N 1
ATOM 2419 C CA . ARG A 1 296 ? 16.549 -7.480 -13.993 1.00 79.25 296 ARG A CA 1
ATOM 2420 C C . ARG A 1 296 ? 15.879 -7.809 -12.673 1.00 79.25 296 ARG A C 1
ATOM 2422 O O . ARG A 1 296 ? 16.401 -8.576 -11.862 1.00 79.25 296 ARG A O 1
ATOM 2429 N N . PHE A 1 297 ? 14.684 -7.271 -12.476 1.00 81.56 297 PHE A N 1
ATOM 2430 C CA . PHE A 1 297 ? 13.862 -7.559 -11.311 1.00 81.56 297 PHE A CA 1
ATOM 2431 C C . PHE A 1 297 ? 12.594 -8.262 -11.753 1.00 81.56 297 PHE A C 1
ATOM 2433 O O . PHE A 1 297 ? 11.833 -7.733 -12.546 1.00 81.56 297 PHE A O 1
ATOM 2440 N N . TYR A 1 298 ? 12.382 -9.475 -11.239 1.00 85.19 298 TYR A N 1
ATOM 2441 C CA . TYR A 1 298 ? 11.141 -10.229 -11.456 1.00 85.19 298 TYR A CA 1
ATOM 2442 C C . TYR A 1 298 ? 10.836 -10.456 -12.946 1.00 85.19 298 TYR A C 1
ATOM 2444 O O . TYR A 1 298 ? 9.697 -10.366 -13.383 1.00 85.19 298 TYR A O 1
ATOM 2452 N N . GLY A 1 299 ? 11.887 -10.722 -13.729 1.00 85.81 299 GLY A N 1
ATOM 2453 C CA . GLY A 1 299 ? 11.793 -10.992 -15.164 1.00 85.81 299 GLY A CA 1
ATOM 2454 C C . GLY A 1 299 ? 11.836 -9.755 -16.066 1.00 85.81 299 GLY A C 1
ATOM 2455 O O . GLY A 1 299 ? 12.079 -9.916 -17.259 1.00 85.81 299 GLY A O 1
ATOM 2456 N N . VAL A 1 300 ? 11.699 -8.540 -15.525 1.00 89.81 300 VAL A N 1
ATOM 2457 C CA . VAL A 1 300 ? 11.704 -7.293 -16.311 1.00 89.81 300 VAL A CA 1
ATOM 2458 C C . VAL A 1 300 ? 12.991 -6.488 -16.152 1.00 89.81 300 VAL A C 1
ATOM 2460 O O . VAL A 1 300 ? 13.743 -6.672 -15.192 1.00 89.81 300 VAL A O 1
ATOM 2463 N N . SER A 1 301 ? 13.247 -5.585 -17.102 1.00 91.12 301 SER A N 1
ATOM 2464 C CA . SER A 1 301 ? 14.344 -4.612 -17.006 1.00 91.12 301 SER A CA 1
ATOM 2465 C C . SER A 1 301 ? 14.162 -3.670 -15.810 1.00 91.12 301 SER A C 1
ATOM 2467 O O . SER A 1 301 ? 13.043 -3.444 -15.345 1.00 91.12 301 SER A O 1
ATOM 2469 N N . LEU A 1 302 ? 15.252 -3.068 -15.333 1.00 91.06 302 LEU A N 1
ATOM 2470 C CA . LEU A 1 302 ? 15.194 -2.067 -14.268 1.00 91.06 302 LEU A CA 1
ATOM 2471 C C . LEU A 1 302 ? 14.298 -0.866 -14.625 1.00 91.06 302 LEU A C 1
ATOM 2473 O O . LEU A 1 302 ? 13.524 -0.404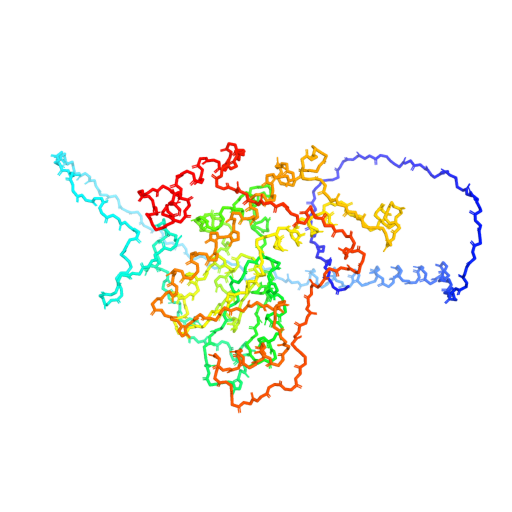 -13.784 1.00 91.06 302 LEU A O 1
ATOM 2477 N N . LYS A 1 303 ? 14.367 -0.382 -15.870 1.00 93.25 303 LYS A N 1
ATOM 2478 C CA . LYS A 1 303 ? 13.493 0.688 -16.371 1.00 93.25 303 LYS A CA 1
ATOM 2479 C C . LYS A 1 303 ? 12.019 0.308 -16.293 1.00 93.25 303 LYS A C 1
ATOM 2481 O O . LYS A 1 303 ? 11.212 1.086 -15.793 1.00 93.25 303 LYS A O 1
ATOM 2486 N N . GLU A 1 304 ? 11.671 -0.884 -16.767 1.00 94.06 304 GLU A N 1
ATOM 2487 C CA . GLU A 1 304 ? 10.294 -1.371 -16.726 1.00 94.06 304 GLU A CA 1
ATOM 2488 C C . GLU A 1 304 ? 9.812 -1.567 -15.286 1.00 94.06 304 GLU A C 1
ATOM 2490 O O . GLU A 1 304 ? 8.723 -1.113 -14.952 1.00 94.06 304 GLU A O 1
ATOM 2495 N N . PHE A 1 305 ? 10.642 -2.131 -14.402 1.00 94.19 305 PHE A N 1
ATOM 2496 C CA . PHE A 1 305 ? 10.345 -2.200 -12.969 1.00 94.19 305 PHE A CA 1
ATOM 2497 C C . PHE A 1 305 ? 10.034 -0.811 -12.388 1.00 94.19 305 PHE A C 1
ATOM 2499 O O . PHE A 1 305 ? 9.027 -0.636 -11.703 1.00 94.19 305 PHE A O 1
ATOM 2506 N N . ALA A 1 306 ? 10.851 0.200 -12.696 1.00 95.38 306 ALA A N 1
ATOM 2507 C CA . ALA A 1 306 ? 10.628 1.568 -12.236 1.00 95.38 306 ALA A CA 1
ATOM 2508 C C . ALA A 1 306 ? 9.290 2.147 -12.746 1.00 95.38 306 ALA A C 1
ATOM 2510 O O . ALA A 1 306 ? 8.567 2.790 -11.981 1.00 95.38 306 ALA A O 1
ATOM 2511 N N . MET A 1 307 ? 8.923 1.865 -14.002 1.00 96.69 307 MET A N 1
ATOM 2512 C CA . MET A 1 307 ? 7.631 2.259 -14.582 1.00 96.69 307 MET A CA 1
ATOM 2513 C C . MET A 1 307 ? 6.449 1.513 -13.949 1.00 96.69 307 MET A C 1
ATOM 2515 O O . MET A 1 307 ? 5.419 2.131 -13.684 1.00 96.69 307 MET A O 1
ATOM 2519 N N . LEU A 1 308 ? 6.597 0.221 -13.636 1.00 96.88 308 LEU A N 1
ATOM 2520 C CA . LEU A 1 308 ? 5.586 -0.568 -12.922 1.00 96.88 308 LEU A CA 1
ATOM 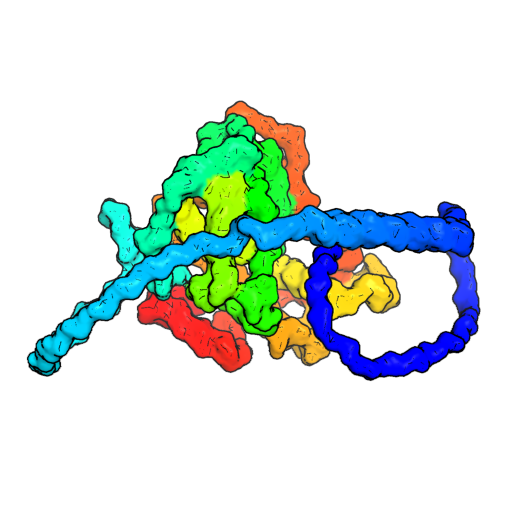2521 C C . LEU A 1 308 ? 5.351 -0.020 -11.507 1.00 96.88 308 LEU A C 1
ATOM 2523 O O . LEU A 1 308 ? 4.204 0.113 -11.080 1.00 96.88 308 LEU A O 1
ATOM 2527 N N . VAL A 1 309 ? 6.415 0.359 -10.788 1.00 96.88 309 VAL A N 1
ATOM 2528 C CA . VAL A 1 309 ? 6.306 0.991 -9.461 1.00 96.88 309 VAL A CA 1
ATOM 2529 C C . VAL A 1 309 ? 5.604 2.348 -9.552 1.00 96.88 309 VAL A C 1
ATOM 2531 O O . VAL A 1 309 ? 4.697 2.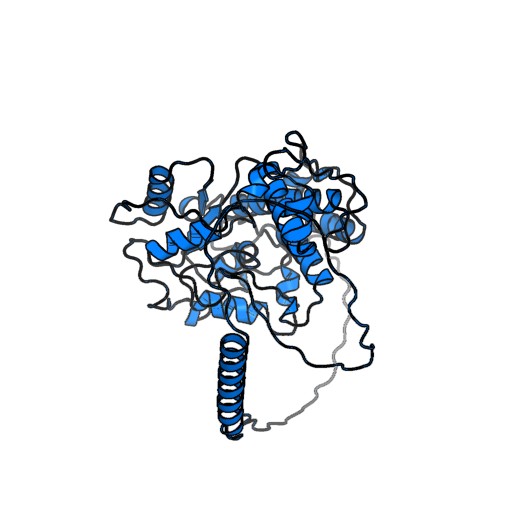609 -8.759 1.00 96.88 309 VAL A O 1
ATOM 2534 N N . ALA A 1 310 ? 5.984 3.188 -10.522 1.00 97.81 310 ALA A N 1
ATOM 2535 C CA . ALA A 1 310 ? 5.365 4.493 -10.750 1.00 97.81 310 ALA A CA 1
ATOM 2536 C C . ALA A 1 310 ? 3.860 4.367 -11.026 1.00 97.81 310 ALA A C 1
ATOM 2538 O O . ALA A 1 310 ? 3.043 4.964 -10.322 1.00 97.81 310 ALA A O 1
ATOM 2539 N N . ARG A 1 311 ? 3.503 3.510 -11.989 1.00 97.50 311 ARG A N 1
ATOM 2540 C CA . ARG A 1 311 ? 2.121 3.198 -12.356 1.00 97.50 311 ARG A CA 1
ATOM 2541 C C . ARG A 1 311 ? 1.312 2.727 -11.151 1.00 97.50 311 ARG A C 1
ATOM 2543 O O . ARG A 1 311 ? 0.260 3.287 -10.851 1.00 97.50 311 ARG A O 1
ATOM 2550 N N . ARG A 1 312 ? 1.820 1.721 -10.430 1.00 97.12 312 ARG A N 1
ATOM 2551 C CA . ARG A 1 312 ? 1.146 1.142 -9.262 1.00 97.12 312 ARG A CA 1
ATOM 2552 C C . ARG A 1 312 ? 0.904 2.184 -8.171 1.00 97.12 312 ARG A C 1
ATOM 2554 O O . ARG A 1 312 ? -0.168 2.192 -7.578 1.00 97.12 312 ARG A O 1
ATOM 2561 N N . TYR A 1 313 ? 1.869 3.068 -7.912 1.00 97.94 313 TYR A N 1
ATOM 2562 C CA . TYR A 1 313 ? 1.728 4.143 -6.927 1.00 97.94 313 TYR A CA 1
ATOM 2563 C C . TYR A 1 313 ? 0.658 5.163 -7.306 1.00 97.94 313 TYR A C 1
ATOM 2565 O O . TYR A 1 313 ? -0.185 5.504 -6.475 1.00 97.94 313 TYR A O 1
ATOM 2573 N N . GLU A 1 314 ? 0.682 5.644 -8.547 1.00 98.06 314 GLU A N 1
ATOM 2574 C CA . GLU A 1 314 ? -0.256 6.666 -9.006 1.00 98.06 314 GLU A CA 1
ATOM 2575 C C . GLU A 1 314 ? -1.689 6.136 -9.068 1.00 98.06 314 GLU A C 1
ATOM 2577 O O . GLU A 1 314 ? -2.590 6.778 -8.526 1.00 98.06 314 GLU A O 1
ATOM 2582 N N . ILE A 1 315 ? -1.895 4.939 -9.629 1.00 97.94 315 ILE A N 1
ATOM 2583 C CA . ILE A 1 315 ? -3.222 4.314 -9.707 1.00 97.94 315 ILE A CA 1
ATOM 2584 C C . ILE A 1 315 ? -3.760 3.987 -8.312 1.00 97.94 315 ILE A C 1
ATOM 2586 O O . ILE A 1 315 ? -4.912 4.303 -8.022 1.00 97.94 315 ILE A O 1
ATOM 2590 N N . HIS A 1 316 ? -2.941 3.414 -7.422 1.00 98.25 316 HIS A N 1
ATOM 2591 C CA . HIS A 1 316 ? -3.368 3.102 -6.054 1.00 98.25 316 HIS A CA 1
ATOM 2592 C C . HIS A 1 316 ? -3.842 4.355 -5.308 1.00 98.25 316 HIS A C 1
ATOM 2594 O O . HIS A 1 316 ? -4.931 4.378 -4.737 1.00 98.25 316 HIS A O 1
ATOM 2600 N N . ASN A 1 317 ? -3.058 5.435 -5.361 1.00 98.50 317 ASN A N 1
ATOM 2601 C CA . ASN A 1 317 ? -3.423 6.691 -4.710 1.00 98.50 317 ASN A CA 1
ATOM 2602 C C . ASN A 1 317 ? -4.679 7.324 -5.315 1.00 98.50 317 ASN A C 1
ATOM 2604 O O . ASN A 1 317 ? -5.497 7.859 -4.565 1.00 98.50 317 ASN A O 1
ATOM 2608 N N . PHE A 1 318 ? -4.820 7.292 -6.643 1.00 98.12 318 PHE A N 1
ATOM 2609 C CA . PHE A 1 318 ? -6.016 7.771 -7.331 1.00 98.12 318 PHE A CA 1
ATOM 2610 C C . PHE A 1 318 ? -7.251 6.999 -6.859 1.00 98.12 318 PHE A C 1
ATOM 2612 O O . PHE A 1 318 ? -8.197 7.606 -6.360 1.00 98.12 318 PHE A O 1
ATOM 2619 N N . LYS A 1 319 ? -7.200 5.665 -6.925 1.00 97.69 319 LYS A N 1
ATOM 2620 C CA . LYS A 1 319 ? -8.316 4.790 -6.563 1.00 97.69 319 LYS A CA 1
ATOM 2621 C C . LYS A 1 319 ? -8.737 4.948 -5.106 1.00 97.69 319 LYS A C 1
ATOM 2623 O O . LYS A 1 319 ? -9.922 5.122 -4.844 1.00 97.69 319 LYS A O 1
ATOM 2628 N N . VAL A 1 320 ? -7.787 4.987 -4.167 1.00 98.00 320 VAL A N 1
ATOM 2629 C CA . VAL A 1 320 ? -8.090 5.216 -2.744 1.00 98.00 320 VAL A CA 1
ATOM 2630 C C . VAL A 1 320 ? -8.785 6.563 -2.539 1.00 98.00 320 VAL A C 1
ATOM 2632 O O . VAL A 1 320 ? -9.800 6.635 -1.853 1.00 98.00 320 VAL A O 1
ATOM 2635 N N . ARG A 1 321 ? -8.271 7.645 -3.134 1.00 97.94 321 ARG A N 1
ATOM 2636 C CA . ARG A 1 321 ? -8.889 8.974 -2.989 1.00 97.94 321 ARG A CA 1
ATOM 2637 C C . ARG A 1 321 ? -10.288 9.010 -3.582 1.00 97.94 321 ARG A C 1
ATOM 2639 O O . ARG A 1 321 ? -11.183 9.556 -2.952 1.00 97.94 321 ARG A O 1
ATOM 2646 N N . LYS A 1 322 ? -10.464 8.407 -4.758 1.00 96.88 322 LYS A N 1
ATOM 2647 C CA . LYS A 1 322 ? -11.751 8.348 -5.447 1.00 96.88 322 LYS A CA 1
ATOM 2648 C C . LYS A 1 322 ? -12.777 7.527 -4.664 1.00 96.88 322 LYS A C 1
ATOM 2650 O O . LYS A 1 322 ? -13.916 7.946 -4.521 1.00 96.88 322 LYS A O 1
ATOM 2655 N N . TYR A 1 323 ? -12.353 6.407 -4.085 1.00 95.94 323 TYR A N 1
ATOM 2656 C CA . TYR A 1 323 ? -13.177 5.566 -3.216 1.00 95.94 323 TYR A CA 1
ATOM 2657 C C . TYR A 1 323 ? -13.692 6.334 -1.988 1.00 95.94 323 TYR A C 1
ATOM 2659 O O . TYR A 1 323 ? -14.874 6.293 -1.669 1.00 95.94 323 TYR A O 1
ATOM 2667 N N . PHE A 1 324 ? -12.836 7.104 -1.312 1.00 96.06 324 PHE A N 1
ATOM 2668 C CA . PHE A 1 324 ? -13.225 7.866 -0.116 1.00 96.06 324 PHE A CA 1
ATOM 2669 C C . PHE A 1 324 ? -13.715 9.298 -0.400 1.00 96.06 324 PHE A C 1
ATOM 2671 O O . PHE A 1 324 ? -13.902 10.059 0.547 1.00 96.06 324 PHE A O 1
ATOM 2678 N N . GLU A 1 325 ? -13.947 9.683 -1.659 1.00 95.00 325 GLU A N 1
ATOM 2679 C CA . GLU A 1 325 ? -14.288 11.064 -2.047 1.00 95.00 325 GLU A CA 1
ATOM 2680 C C . GLU A 1 325 ? -15.534 11.590 -1.316 1.00 95.00 325 GLU A C 1
ATOM 2682 O O . GLU A 1 325 ? -15.517 12.697 -0.781 1.00 95.00 325 GLU A O 1
ATOM 2687 N N . ASN A 1 326 ? -16.562 10.747 -1.180 1.00 93.12 326 ASN A N 1
ATOM 2688 C CA . ASN A 1 326 ? -17.807 11.082 -0.477 1.00 93.12 326 ASN A CA 1
ATOM 2689 C C . ASN A 1 326 ? -17.748 10.808 1.041 1.00 93.12 326 ASN A C 1
ATOM 2691 O O . ASN A 1 326 ? -18.724 11.020 1.754 1.00 93.12 326 ASN A O 1
ATOM 2695 N N . ARG A 1 327 ? -16.608 10.335 1.566 1.00 94.00 327 ARG A N 1
ATOM 2696 C CA . ARG A 1 327 ? -16.394 10.034 2.995 1.00 94.00 327 ARG A CA 1
ATOM 2697 C C . ARG A 1 327 ? -15.065 10.610 3.500 1.00 94.00 327 ARG A C 1
ATOM 2699 O O . ARG A 1 327 ? -14.225 9.873 4.026 1.00 94.00 327 ARG A O 1
ATOM 2706 N N . PRO A 1 328 ? -14.852 11.935 3.404 1.00 93.94 328 PRO A N 1
ATOM 2707 C CA . PRO A 1 328 ? -13.573 12.559 3.754 1.00 93.94 328 PRO A CA 1
ATOM 2708 C C . PRO A 1 328 ? -13.181 12.366 5.229 1.00 93.94 328 PRO A C 1
ATOM 2710 O O . PRO A 1 328 ? -12.001 12.390 5.565 1.00 93.94 328 PRO A O 1
ATOM 2713 N N . ASN A 1 329 ? -14.150 12.117 6.117 1.00 96.56 329 ASN A N 1
ATOM 2714 C CA . ASN A 1 329 ? -13.899 11.847 7.537 1.00 96.56 329 ASN A CA 1
ATOM 2715 C C . ASN A 1 329 ? -13.355 10.432 7.817 1.00 96.56 329 ASN A C 1
ATOM 2717 O O . ASN A 1 329 ? -12.879 10.174 8.931 1.00 96.56 329 ASN A O 1
ATOM 2721 N N . ASP A 1 330 ? -13.396 9.536 6.828 1.00 97.88 330 ASP A N 1
ATOM 2722 C CA . ASP A 1 330 ? -12.913 8.158 6.938 1.00 97.88 330 ASP A CA 1
ATOM 2723 C C . ASP A 1 330 ? -11.491 7.989 6.392 1.00 97.88 330 ASP A C 1
ATOM 2725 O O . ASP A 1 330 ? -10.844 6.990 6.707 1.00 97.88 330 ASP A O 1
ATOM 2729 N N . LEU A 1 331 ? -10.964 8.970 5.647 1.00 98.62 331 LEU A N 1
ATOM 2730 C CA . LEU A 1 331 ? -9.622 8.937 5.065 1.00 98.62 331 LEU A CA 1
ATOM 2731 C C . LEU A 1 331 ? -8.742 10.088 5.566 1.00 98.62 331 LEU A C 1
ATOM 2733 O O . LEU A 1 331 ? -9.033 11.260 5.354 1.00 98.62 331 LEU A O 1
ATOM 2737 N N . LEU A 1 332 ? -7.584 9.747 6.127 1.00 98.69 332 LEU A N 1
ATOM 2738 C CA . LEU A 1 332 ? -6.505 10.690 6.403 1.00 98.69 332 LEU A CA 1
ATOM 2739 C C . LEU A 1 332 ? -5.353 10.479 5.420 1.00 98.69 332 LEU A C 1
ATOM 2741 O O . LEU A 1 332 ? -4.776 9.396 5.340 1.00 98.69 332 LEU A O 1
ATOM 2745 N N . VAL A 1 333 ? -4.961 11.535 4.714 1.00 98.56 333 VAL A N 1
ATOM 2746 C CA . VAL A 1 333 ? -3.792 11.519 3.828 1.00 98.56 333 VAL A CA 1
ATOM 2747 C C . VAL A 1 333 ? -2.612 12.184 4.530 1.00 98.56 333 VAL A C 1
ATOM 2749 O O . VAL A 1 333 ? -2.717 13.334 4.950 1.00 98.56 333 VAL A O 1
ATOM 2752 N N . LEU A 1 334 ? -1.478 11.484 4.634 1.00 97.75 334 LEU A N 1
ATOM 2753 C CA . LEU A 1 334 ? -0.273 11.996 5.296 1.00 97.75 334 LEU A CA 1
ATOM 2754 C C . LEU A 1 334 ? 0.974 11.832 4.441 1.00 97.75 334 LEU A C 1
ATOM 2756 O O . LEU A 1 334 ? 1.262 10.748 3.937 1.00 97.75 334 LEU A O 1
ATOM 2760 N N . ASN A 1 335 ? 1.781 12.887 4.383 1.00 97.38 335 ASN A N 1
ATOM 2761 C CA . ASN A 1 335 ? 3.137 12.819 3.863 1.00 97.38 335 ASN A CA 1
ATOM 2762 C C . ASN A 1 335 ? 4.136 12.892 5.021 1.00 97.38 335 ASN A C 1
ATOM 2764 O O . ASN A 1 335 ? 4.442 13.966 5.537 1.00 97.38 335 ASN A O 1
ATOM 2768 N N . LEU A 1 336 ? 4.664 11.735 5.425 1.00 95.12 336 LEU A N 1
ATOM 2769 C CA . LEU A 1 336 ? 5.536 11.637 6.601 1.00 95.12 336 LEU A CA 1
ATOM 2770 C C . LEU A 1 336 ? 6.893 12.336 6.417 1.00 95.12 336 LEU A C 1
ATOM 2772 O O . LEU A 1 336 ? 7.572 12.610 7.402 1.00 95.12 336 LEU A O 1
ATOM 2776 N N . SER A 1 337 ? 7.308 12.592 5.172 1.00 91.00 337 SER A N 1
ATOM 2777 C CA . SER A 1 337 ? 8.563 13.288 4.860 1.00 91.00 337 SER A CA 1
ATOM 2778 C C . SER A 1 337 ? 8.425 14.805 4.757 1.00 91.00 337 SER A C 1
ATOM 2780 O O . SER A 1 337 ? 9.426 15.499 4.906 1.00 91.00 337 SER A O 1
ATOM 2782 N N . ALA A 1 338 ? 7.221 15.318 4.500 1.00 91.25 338 ALA A N 1
ATOM 2783 C CA . ALA A 1 338 ? 6.984 16.752 4.318 1.00 91.25 338 ALA A CA 1
ATOM 2784 C C . ALA A 1 338 ? 6.662 17.486 5.628 1.00 91.25 338 ALA A C 1
ATOM 2786 O O . ALA A 1 338 ? 6.701 18.713 5.678 1.00 91.25 338 ALA A O 1
ATOM 2787 N N . GLU A 1 339 ? 6.315 16.752 6.685 1.00 91.81 339 GLU A N 1
ATOM 2788 C CA . GLU A 1 339 ? 5.709 17.326 7.882 1.00 91.81 339 GLU A CA 1
ATOM 2789 C C . GLU A 1 339 ? 6.568 17.124 9.132 1.00 91.81 339 GLU A C 1
ATOM 2791 O O . GLU A 1 339 ? 7.216 16.094 9.331 1.00 91.81 339 GLU A O 1
ATOM 2796 N N . LYS A 1 340 ? 6.546 18.120 10.024 1.00 94.00 340 LYS A N 1
ATOM 2797 C CA . LYS A 1 340 ? 7.209 18.039 11.331 1.00 94.00 340 LYS A CA 1
ATOM 2798 C C . LYS A 1 340 ? 6.483 17.037 12.237 1.00 94.00 340 LYS A C 1
ATOM 2800 O O . LYS A 1 340 ? 5.265 16.886 12.165 1.00 94.00 340 LYS A O 1
ATOM 2805 N N . SER A 1 341 ? 7.219 16.409 13.161 1.00 94.56 341 SER A N 1
ATOM 2806 C CA . SER A 1 341 ? 6.672 15.397 14.089 1.00 94.56 341 SER A CA 1
ATOM 2807 C C . SER A 1 341 ? 5.423 15.849 14.847 1.00 94.56 341 SER A C 1
ATOM 2809 O O . SER A 1 341 ? 4.464 15.092 14.948 1.00 94.56 341 SER A O 1
ATOM 2811 N N . ASN A 1 342 ? 5.423 17.074 15.377 1.00 94.38 342 ASN A N 1
ATOM 2812 C CA . ASN A 1 342 ? 4.281 17.622 16.112 1.00 94.38 342 ASN A CA 1
ATOM 2813 C C . ASN A 1 342 ? 3.034 17.772 15.224 1.00 94.38 342 ASN A C 1
ATOM 2815 O O . ASN A 1 342 ? 1.924 17.507 15.674 1.00 94.38 342 ASN A O 1
ATOM 2819 N N . THR A 1 343 ? 3.223 18.143 13.956 1.00 95.62 343 THR A N 1
ATOM 2820 C CA . THR A 1 343 ? 2.146 18.293 12.969 1.00 95.62 343 THR A CA 1
ATOM 2821 C C . THR A 1 343 ? 1.560 16.933 12.606 1.00 95.62 343 THR A C 1
ATOM 2823 O O . THR A 1 343 ? 0.343 16.771 12.627 1.00 95.62 343 THR A O 1
ATOM 2826 N N . LEU A 1 344 ? 2.420 15.935 12.371 1.00 97.06 344 LEU A N 1
ATOM 2827 C CA . LEU A 1 344 ? 2.001 14.557 12.104 1.00 97.06 344 LEU A CA 1
ATOM 2828 C C . LEU A 1 344 ? 1.188 13.973 13.261 1.00 97.06 344 LEU A C 1
ATOM 2830 O O . LEU A 1 344 ? 0.125 13.395 13.036 1.00 97.06 344 LEU A O 1
ATOM 2834 N N . TRP A 1 345 ? 1.659 14.150 14.502 1.00 97.62 345 TRP A N 1
ATOM 2835 C CA . TRP A 1 345 ? 0.901 13.723 15.675 1.00 97.62 345 TRP A CA 1
ATOM 2836 C C . TRP A 1 345 ? -0.434 14.433 15.772 1.00 97.62 345 TRP A C 1
ATOM 2838 O O . TRP A 1 345 ? -1.433 13.746 15.931 1.00 97.62 345 TRP A O 1
ATOM 2848 N N . LYS A 1 346 ? -0.460 15.762 15.613 1.00 96.44 346 LYS A N 1
ATOM 2849 C CA . LYS A 1 346 ? -1.695 16.544 15.681 1.00 96.44 346 LYS A CA 1
ATOM 2850 C C . LYS A 1 346 ? -2.732 16.042 14.674 1.00 96.44 346 LYS A C 1
ATOM 2852 O O . LYS A 1 346 ? -3.841 15.709 15.068 1.00 96.44 346 LYS A O 1
ATOM 2857 N N . LYS A 1 347 ? -2.363 15.911 13.394 1.00 97.44 347 LYS A N 1
ATOM 2858 C CA . LYS A 1 347 ? -3.276 15.408 12.353 1.00 97.44 347 LYS A CA 1
ATOM 2859 C C . LYS A 1 347 ? -3.807 14.014 12.680 1.00 97.44 347 LYS A C 1
ATOM 2861 O O . LYS A 1 347 ? -4.999 13.762 12.538 1.00 97.44 347 LYS A O 1
ATOM 2866 N N . LEU A 1 348 ? -2.930 13.118 13.140 1.00 98.00 348 LEU A N 1
ATOM 2867 C CA . LEU A 1 348 ? -3.314 11.760 13.515 1.00 98.00 348 LEU A CA 1
ATOM 2868 C C . LEU A 1 348 ? -4.261 11.741 14.723 1.00 98.00 348 LEU A C 1
ATOM 2870 O O . LEU A 1 348 ? -5.262 11.029 14.703 1.00 98.00 348 LEU A O 1
ATOM 2874 N N . THR A 1 349 ? -3.954 12.500 15.777 1.00 97.44 349 THR A N 1
ATOM 2875 C CA . THR A 1 349 ? -4.772 12.541 16.993 1.00 97.44 349 THR A CA 1
ATOM 2876 C C . THR A 1 349 ? -6.103 13.232 16.764 1.00 97.44 349 THR A C 1
ATOM 2878 O O . THR A 1 349 ? -7.096 12.767 17.308 1.00 97.44 349 THR A O 1
ATOM 2881 N N . ASP A 1 350 ? -6.152 14.277 15.937 1.00 97.50 350 ASP A N 1
ATOM 2882 C CA . ASP A 1 350 ? -7.399 14.955 15.570 1.00 97.50 350 ASP A CA 1
ATOM 2883 C C . ASP A 1 350 ? -8.305 14.002 14.780 1.00 97.50 350 ASP A C 1
ATOM 2885 O O . ASP A 1 350 ? -9.468 13.802 15.129 1.00 97.50 350 ASP A O 1
ATOM 2889 N N . PHE A 1 351 ? -7.747 13.324 13.771 1.00 98.25 351 PHE A N 1
ATOM 2890 C CA . PHE A 1 351 ? -8.477 12.362 12.943 1.00 98.25 351 PHE A CA 1
ATOM 2891 C C . PHE A 1 351 ? -9.064 11.190 13.743 1.00 98.25 351 PHE A C 1
ATOM 2893 O O . PHE A 1 351 ? -10.151 10.697 13.426 1.00 98.25 351 PHE A O 1
ATOM 2900 N N . LEU A 1 352 ? -8.351 10.750 14.785 1.00 97.94 352 LEU A N 1
ATOM 2901 C CA . LEU A 1 352 ? -8.758 9.671 15.691 1.00 97.94 352 LEU A CA 1
ATOM 2902 C C . LEU A 1 352 ? -9.462 10.175 16.960 1.00 97.94 352 LEU A C 1
ATOM 2904 O O . LEU A 1 352 ? -9.855 9.361 17.800 1.00 97.94 352 LEU A O 1
ATOM 2908 N N . GLN A 1 353 ? -9.631 11.494 17.092 1.00 97.12 353 GLN A N 1
ATOM 2909 C CA . GLN A 1 353 ? -10.260 12.174 18.223 1.00 97.12 353 GLN A CA 1
ATOM 2910 C C . GLN A 1 353 ? -9.648 11.763 19.573 1.00 97.12 353 GLN A C 1
ATOM 2912 O O . GLN A 1 353 ? -10.333 11.302 20.487 1.00 97.12 353 GLN A O 1
ATOM 2917 N N . CYS A 1 354 ? -8.326 11.850 19.695 1.00 96.69 354 CYS A N 1
ATOM 2918 C CA . CYS A 1 354 ? -7.636 11.508 20.932 1.00 96.69 354 CYS A CA 1
ATOM 2919 C C . CYS A 1 354 ? -7.752 12.648 21.961 1.00 96.69 354 CYS A C 1
ATOM 2921 O O . CYS A 1 354 ? -7.460 13.790 21.623 1.00 96.69 354 CYS A O 1
ATOM 2923 N N . PRO A 1 355 ? -8.096 12.362 23.232 1.00 92.88 355 PRO A N 1
ATOM 2924 C CA . PRO A 1 355 ? -8.270 13.392 24.262 1.00 92.88 355 PRO A CA 1
ATOM 2925 C C . PRO A 1 355 ? -6.945 13.956 24.799 1.00 92.88 355 PRO A C 1
ATOM 2927 O O . PRO A 1 355 ? -6.946 14.850 25.636 1.00 92.88 355 PRO A O 1
ATOM 2930 N N . HIS A 1 356 ? -5.809 13.401 24.374 1.00 87.06 356 HIS A N 1
ATOM 2931 C CA . HIS A 1 356 ? -4.485 13.757 24.866 1.00 87.06 356 HIS A CA 1
ATOM 2932 C C . HIS A 1 356 ? -3.554 14.087 23.706 1.00 87.06 356 HIS A C 1
ATOM 2934 O O . HIS A 1 356 ? -3.607 13.464 22.642 1.00 87.06 356 HIS A O 1
ATOM 2940 N N . THR A 1 357 ? -2.657 15.034 23.949 1.00 85.00 357 THR A N 1
ATOM 2941 C CA . THR A 1 357 ? -1.542 15.325 23.056 1.00 85.00 357 THR A CA 1
ATOM 2942 C C . THR A 1 357 ? -0.450 14.269 23.225 1.00 85.00 357 THR A C 1
ATOM 2944 O O . THR A 1 357 ? -0.233 13.720 24.308 1.00 85.00 357 THR A O 1
ATOM 2947 N N . VAL A 1 358 ? 0.250 13.955 22.136 1.00 90.62 358 VAL A N 1
ATOM 2948 C CA . VAL A 1 358 ? 1.387 13.028 22.160 1.00 90.62 358 VAL A CA 1
ATOM 2949 C C . VAL A 1 358 ? 2.676 13.839 22.165 1.00 90.62 358 VAL A C 1
ATOM 2951 O O . VAL A 1 358 ? 3.077 14.380 21.137 1.00 90.62 358 VAL A O 1
ATOM 2954 N N . ASN A 1 359 ? 3.345 13.903 23.316 1.00 87.94 359 ASN A N 1
ATOM 2955 C CA . ASN A 1 359 ? 4.645 14.561 23.442 1.00 87.94 359 ASN A CA 1
ATOM 2956 C C . ASN A 1 359 ? 5.793 13.574 23.160 1.00 87.94 359 ASN A C 1
ATOM 2958 O O . ASN A 1 359 ? 6.493 13.128 24.066 1.00 87.94 359 ASN A O 1
ATOM 2962 N N . ALA A 1 360 ? 5.931 13.157 21.901 1.00 91.88 360 ALA A N 1
ATOM 2963 C CA . ALA A 1 360 ? 7.003 12.266 21.460 1.00 91.88 360 ALA A CA 1
ATOM 2964 C C . ALA A 1 360 ? 7.380 12.538 20.001 1.00 91.88 360 ALA A C 1
ATOM 2966 O O . ALA A 1 360 ? 6.543 12.941 19.197 1.00 91.88 360 ALA A O 1
ATOM 2967 N N . THR A 1 361 ? 8.611 12.219 19.604 1.00 95.62 361 THR A N 1
ATOM 2968 C CA . THR A 1 361 ? 8.990 12.226 18.184 1.00 95.62 361 THR A CA 1
ATOM 2969 C C . THR A 1 361 ? 8.171 11.185 17.423 1.00 95.62 361 THR A C 1
ATOM 2971 O O . THR A 1 361 ? 8.022 10.038 17.873 1.00 95.62 361 THR A O 1
ATOM 2974 N N . PHE A 1 362 ? 7.625 11.580 16.274 1.00 97.00 362 PHE A N 1
ATOM 2975 C CA . PHE A 1 362 ? 6.918 10.675 15.379 1.00 97.00 362 PHE A CA 1
ATOM 2976 C C . PHE A 1 362 ? 7.883 9.563 14.937 1.00 97.00 362 PHE A C 1
ATOM 2978 O O . PHE A 1 362 ? 9.032 9.857 14.592 1.00 97.00 362 PHE A O 1
ATOM 2985 N N . PRO A 1 363 ? 7.487 8.279 14.991 1.00 96.56 363 PRO A N 1
ATOM 2986 C CA . PRO A 1 363 ? 8.384 7.181 14.668 1.00 96.56 363 PRO A CA 1
ATOM 2987 C C . PRO A 1 363 ? 8.986 7.325 13.271 1.00 96.56 363 PRO A C 1
ATOM 2989 O O . PRO A 1 363 ? 8.280 7.582 12.302 1.00 96.56 363 PRO A O 1
ATOM 2992 N N . LYS A 1 364 ? 10.293 7.090 13.166 1.00 93.62 364 LYS A N 1
ATOM 2993 C CA . LYS A 1 364 ? 11.011 6.983 11.896 1.00 93.62 364 LYS A CA 1
ATOM 2994 C C . LYS A 1 364 ? 11.641 5.594 11.831 1.00 93.62 364 LYS A C 1
ATOM 2996 O O . LYS A 1 364 ? 12.686 5.348 12.426 1.00 93.62 364 LYS A O 1
ATOM 3001 N N . LYS A 1 365 ? 10.938 4.653 11.204 1.00 92.06 365 LYS A N 1
ATOM 3002 C CA . LYS A 1 365 ? 11.319 3.238 11.091 1.00 92.06 365 LYS A CA 1
ATOM 3003 C C . LYS A 1 365 ? 11.578 2.870 9.631 1.00 92.06 365 LYS A C 1
ATOM 3005 O O . LYS A 1 365 ? 11.090 3.541 8.726 1.00 92.06 365 LYS A O 1
ATOM 3010 N N . ASN A 1 366 ? 12.335 1.790 9.427 1.00 86.31 366 ASN A N 1
ATOM 3011 C CA . ASN A 1 366 ? 12.668 1.248 8.105 1.00 86.31 366 ASN A CA 1
ATOM 3012 C C . ASN A 1 366 ? 13.349 2.275 7.172 1.00 86.31 366 ASN A C 1
ATOM 3014 O O . ASN A 1 366 ? 13.048 2.367 5.980 1.00 86.31 366 ASN A O 1
ATOM 3018 N N . THR A 1 367 ? 14.236 3.101 7.738 1.00 83.56 367 THR A N 1
ATOM 3019 C CA . THR A 1 367 ? 15.047 4.051 6.970 1.00 83.56 367 THR A CA 1
ATOM 3020 C C . THR A 1 367 ? 16.132 3.320 6.199 1.00 83.56 367 THR A C 1
ATOM 3022 O O . THR A 1 367 ? 16.700 2.349 6.697 1.00 83.56 367 THR A O 1
ATOM 3025 N N . SER A 1 368 ? 16.458 3.824 5.011 1.00 76.50 368 SER A N 1
ATOM 3026 C CA . SER A 1 368 ? 17.619 3.353 4.262 1.00 76.50 368 SER A CA 1
ATOM 3027 C C . SER A 1 368 ? 18.901 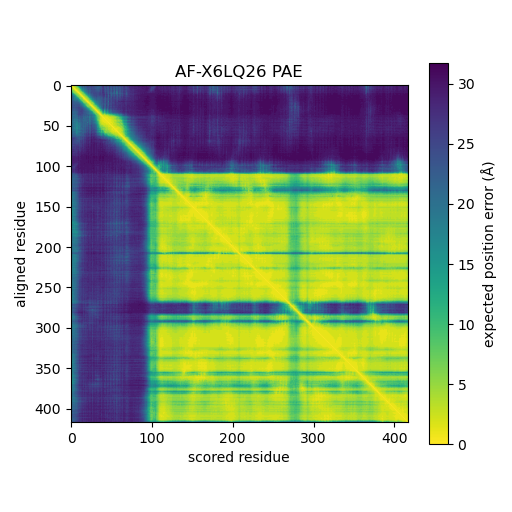3.505 5.096 1.00 76.50 368 SER A C 1
ATOM 3029 O O . SER A 1 368 ? 19.031 4.509 5.809 1.00 76.50 368 SER A O 1
ATOM 3031 N N . PRO A 1 369 ? 19.855 2.564 4.999 1.00 76.44 369 PRO A N 1
ATOM 3032 C CA . PRO A 1 369 ? 21.177 2.719 5.597 1.00 76.44 369 PRO A CA 1
ATOM 3033 C C . PRO A 1 369 ? 21.871 4.020 5.153 1.00 76.44 369 PRO A C 1
ATOM 3035 O O . PRO A 1 369 ? 21.595 4.500 4.048 1.00 76.44 369 PRO A O 1
ATOM 3038 N N . PRO A 1 370 ? 22.796 4.582 5.958 1.00 75.38 370 PRO A N 1
ATOM 3039 C CA . PRO A 1 370 ? 23.485 5.831 5.627 1.00 75.38 370 PRO A CA 1
ATOM 3040 C C . PRO A 1 370 ? 24.168 5.832 4.253 1.00 75.38 370 PRO A C 1
ATOM 3042 O O . PRO A 1 370 ? 24.053 6.812 3.527 1.00 75.38 370 PRO A O 1
ATOM 3045 N N . TYR A 1 371 ? 24.782 4.720 3.839 1.00 71.44 371 TYR A N 1
ATOM 3046 C CA . TYR A 1 371 ? 25.460 4.631 2.539 1.00 71.44 371 TYR A CA 1
ATOM 3047 C C . TYR A 1 371 ? 24.513 4.844 1.342 1.00 71.44 371 TYR A C 1
ATOM 3049 O O . TYR A 1 371 ? 24.916 5.379 0.314 1.00 71.44 371 TYR A O 1
ATOM 3057 N N . GLN A 1 372 ? 23.223 4.505 1.473 1.00 74.00 372 GLN A N 1
ATOM 3058 C CA . GLN A 1 372 ? 22.237 4.700 0.404 1.00 74.00 372 GLN A CA 1
ATOM 3059 C C . GLN A 1 372 ? 21.823 6.168 0.222 1.00 74.00 372 GLN A C 1
ATOM 3061 O O . GLN A 1 372 ? 21.055 6.467 -0.696 1.00 74.00 372 GLN A O 1
ATOM 3066 N N . GLN A 1 373 ? 22.284 7.088 1.076 1.00 75.31 373 GLN A N 1
ATOM 3067 C CA . GLN A 1 373 ? 22.043 8.525 0.906 1.00 75.31 373 GLN A CA 1
ATOM 3068 C C . GLN A 1 373 ? 22.743 9.073 -0.343 1.00 75.31 373 GLN A C 1
ATOM 3070 O O . GLN A 1 373 ? 22.218 9.980 -0.982 1.00 75.31 373 GLN A O 1
ATOM 3075 N N . PHE A 1 374 ? 23.870 8.470 -0.726 1.00 75.06 374 PHE A N 1
ATOM 3076 C CA . PHE A 1 374 ? 24.654 8.849 -1.905 1.00 75.06 374 PHE A CA 1
ATOM 3077 C C . PHE A 1 374 ? 24.214 8.125 -3.176 1.00 75.06 374 PHE A C 1
ATOM 3079 O O . PHE A 1 374 ? 24.693 8.427 -4.261 1.00 75.06 374 PHE A O 1
ATOM 3086 N N . VAL A 1 375 ? 23.285 7.184 -3.056 1.00 80.75 375 VAL A N 1
ATOM 3087 C CA . VAL A 1 375 ? 22.753 6.418 -4.180 1.00 80.75 375 VAL A CA 1
ATOM 3088 C C . VAL A 1 375 ? 21.467 7.064 -4.637 1.00 80.75 375 VAL A C 1
ATOM 3090 O O . VAL A 1 375 ? 20.654 7.439 -3.798 1.00 80.75 375 VAL A O 1
ATOM 3093 N N . SER A 1 376 ? 21.205 7.152 -5.929 1.00 88.12 376 SER A N 1
ATOM 3094 C CA . SER A 1 376 ? 19.855 7.439 -6.417 1.00 88.12 376 SER A CA 1
ATOM 3095 C C . SER A 1 376 ? 19.696 7.014 -7.862 1.00 88.12 376 SER A C 1
ATOM 3097 O O . SER A 1 376 ? 20.672 6.904 -8.587 1.00 88.12 376 SER A O 1
ATOM 3099 N N . ILE A 1 377 ? 18.463 6.842 -8.312 1.00 90.94 377 ILE A N 1
ATOM 3100 C CA . ILE A 1 377 ? 18.170 6.963 -9.746 1.00 90.94 377 ILE A CA 1
ATOM 3101 C C . ILE A 1 377 ? 18.361 8.440 -10.180 1.00 90.94 377 ILE A C 1
ATOM 3103 O O . ILE A 1 377 ? 18.500 9.308 -9.308 1.00 90.94 377 ILE A O 1
ATOM 3107 N N . PRO A 1 378 ? 18.388 8.783 -11.479 1.00 91.25 378 PRO A N 1
ATOM 3108 C CA . PRO A 1 378 ? 18.607 10.166 -11.902 1.00 91.25 378 PRO A CA 1
ATOM 3109 C C . PRO A 1 378 ? 17.510 11.096 -11.355 1.00 91.25 378 PRO A C 1
ATOM 3111 O O . PRO A 1 378 ? 16.321 10.823 -11.502 1.00 91.25 378 PRO A O 1
ATOM 3114 N N . LYS A 1 379 ? 17.887 12.202 -10.694 1.00 87.50 379 LYS A N 1
ATOM 3115 C CA . LYS A 1 379 ? 16.948 13.078 -9.950 1.00 87.50 379 LYS A CA 1
ATOM 3116 C C . LYS A 1 379 ? 15.854 13.721 -10.809 1.00 87.50 379 LYS A C 1
ATOM 3118 O O . LYS A 1 379 ? 14.796 14.053 -10.291 1.00 87.50 379 LYS A O 1
ATOM 3123 N N . HIS A 1 380 ? 16.112 13.888 -12.102 1.00 85.25 380 HIS A N 1
ATOM 3124 C CA . HIS A 1 380 ? 15.193 14.515 -13.053 1.00 85.25 380 HIS A CA 1
ATOM 3125 C C . HIS A 1 380 ? 14.482 13.491 -13.952 1.00 85.25 380 HIS A C 1
ATOM 3127 O O . HIS A 1 380 ? 13.910 13.857 -14.976 1.00 85.25 380 HIS A O 1
ATOM 3133 N N . THR A 1 381 ? 14.508 12.201 -13.595 1.00 88.94 381 THR A N 1
ATOM 3134 C CA . THR A 1 381 ? 13.746 11.184 -14.324 1.00 88.94 381 THR A CA 1
ATOM 3135 C C . THR A 1 381 ? 12.249 11.446 -14.184 1.00 88.94 381 THR A C 1
ATOM 3137 O O . THR A 1 381 ? 11.697 11.389 -13.085 1.00 88.94 381 THR A O 1
ATOM 3140 N N . THR A 1 382 ? 11.587 11.670 -15.317 1.00 88.38 382 THR A N 1
ATOM 3141 C CA . THR A 1 382 ? 10.125 11.702 -15.404 1.00 88.38 382 THR A CA 1
ATOM 3142 C C . THR A 1 382 ? 9.612 10.300 -15.725 1.00 88.38 382 THR A C 1
ATOM 3144 O O . THR A 1 382 ? 9.997 9.709 -16.734 1.00 88.38 382 THR A O 1
ATOM 3147 N N . PHE A 1 383 ? 8.740 9.756 -14.875 1.00 94.38 383 PHE A N 1
ATOM 3148 C CA . PHE A 1 383 ? 8.147 8.428 -15.070 1.00 94.38 383 PHE A CA 1
ATOM 3149 C C . PHE A 1 383 ? 6.866 8.516 -15.892 1.00 94.38 383 PHE A C 1
ATOM 3151 O O . PHE A 1 383 ? 5.764 8.450 -15.355 1.00 94.38 383 PHE A O 1
ATOM 3158 N N . ASN A 1 384 ? 7.008 8.657 -17.209 1.00 94.25 384 ASN A N 1
ATOM 3159 C CA . ASN A 1 384 ? 5.871 8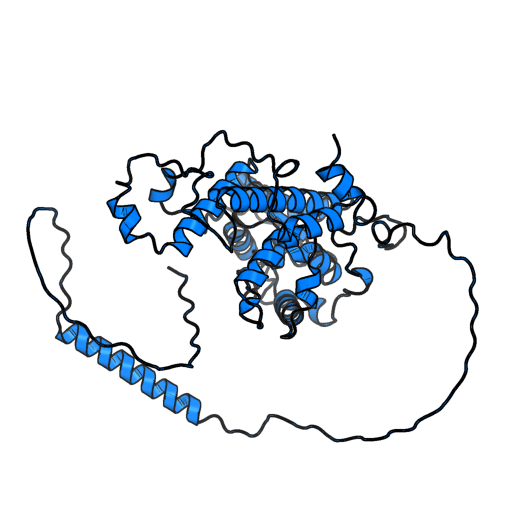.622 -18.125 1.00 94.25 384 ASN A CA 1
ATOM 3160 C C . ASN A 1 384 ? 5.437 7.174 -18.409 1.00 94.25 384 ASN A C 1
ATOM 3162 O O . ASN A 1 384 ? 5.612 6.645 -19.505 1.00 94.25 384 ASN A O 1
ATOM 3166 N N . TRP A 1 385 ? 4.891 6.516 -17.388 1.00 95.81 385 TRP A N 1
ATOM 3167 C CA . TRP A 1 385 ? 4.433 5.131 -17.484 1.00 95.81 385 TRP A CA 1
ATOM 3168 C C . TRP A 1 385 ? 3.206 4.976 -18.396 1.00 95.81 385 TRP A C 1
ATOM 3170 O O . TRP A 1 385 ? 2.985 3.891 -18.919 1.00 95.81 385 TRP A O 1
ATOM 3180 N N . ARG A 1 386 ? 2.431 6.047 -18.628 1.00 95.25 386 ARG A N 1
ATOM 3181 C CA . ARG A 1 386 ? 1.256 6.041 -19.521 1.00 95.25 386 ARG A CA 1
ATOM 3182 C C . ARG A 1 386 ? 1.629 5.785 -20.983 1.00 95.25 386 ARG A C 1
ATOM 3184 O O . ARG A 1 386 ? 0.857 5.172 -21.708 1.00 95.25 386 ARG A O 1
ATOM 3191 N N . GLN A 1 387 ? 2.808 6.244 -21.401 1.00 94.31 387 GLN A N 1
ATOM 3192 C CA . GLN A 1 387 ? 3.338 6.061 -22.759 1.00 94.31 387 GLN A CA 1
ATOM 3193 C C . GLN A 1 387 ? 4.432 4.984 -22.826 1.00 94.31 387 GLN A C 1
ATOM 3195 O O . GLN A 1 387 ? 5.079 4.812 -23.858 1.00 94.31 387 GLN A O 1
ATOM 3200 N N . PHE A 1 388 ? 4.684 4.273 -21.726 1.00 95.38 388 PHE A N 1
ATOM 3201 C CA . PHE A 1 388 ? 5.732 3.264 -21.676 1.00 95.38 388 PHE A CA 1
ATOM 3202 C C . PHE A 1 388 ? 5.274 1.950 -22.321 1.00 95.38 388 PHE A C 1
ATOM 3204 O O . PHE A 1 388 ? 4.196 1.438 -22.023 1.00 95.38 388 PHE A O 1
ATOM 3211 N N . ASN A 1 389 ? 6.127 1.372 -23.169 1.00 95.00 389 ASN A N 1
ATOM 3212 C CA . ASN A 1 389 ? 5.883 0.074 -23.791 1.00 95.00 389 ASN A CA 1
ATOM 3213 C C . ASN A 1 389 ? 6.278 -1.060 -22.828 1.00 95.00 389 ASN A C 1
ATOM 3215 O O . ASN A 1 389 ? 7.434 -1.482 -22.798 1.00 95.00 389 ASN A O 1
ATOM 3219 N N . PHE A 1 390 ? 5.331 -1.509 -22.001 1.00 95.25 390 PHE A N 1
ATOM 3220 C CA . PHE A 1 390 ? 5.536 -2.630 -21.076 1.00 95.25 390 PHE A CA 1
ATOM 3221 C C . PHE A 1 390 ? 5.731 -3.957 -21.817 1.00 95.25 390 PHE A C 1
ATOM 3223 O O . PHE A 1 390 ? 5.337 -4.099 -22.968 1.00 95.25 390 PHE A O 1
ATOM 3230 N N . SER A 1 391 ? 6.297 -4.962 -21.157 1.00 93.38 391 SER A N 1
ATOM 3231 C CA . SER A 1 391 ? 6.332 -6.329 -21.678 1.00 93.38 391 SER A CA 1
ATOM 3232 C C . SER A 1 391 ? 4.920 -6.901 -21.861 1.00 93.38 391 SER A C 1
ATOM 3234 O O . SER A 1 391 ? 3.970 -6.517 -21.170 1.00 93.38 391 SER A O 1
ATOM 3236 N N . GLN A 1 392 ? 4.785 -7.841 -22.805 1.00 91.06 392 GLN A N 1
ATOM 3237 C CA . GLN A 1 392 ? 3.500 -8.392 -23.255 1.00 91.06 392 GLN A CA 1
ATOM 3238 C C . GLN A 1 392 ? 2.610 -8.890 -22.105 1.00 91.06 392 GLN A C 1
ATOM 3240 O O . GLN A 1 392 ? 1.391 -8.711 -22.142 1.00 91.06 392 GLN A O 1
ATOM 3245 N N . THR A 1 393 ? 3.222 -9.471 -21.066 1.00 86.62 393 THR A N 1
ATOM 3246 C CA . THR A 1 393 ? 2.541 -9.955 -19.857 1.00 86.62 393 THR A CA 1
ATOM 3247 C C . THR A 1 393 ? 1.689 -8.873 -19.192 1.00 86.62 393 THR A C 1
ATOM 3249 O O . THR A 1 393 ? 0.585 -9.162 -18.747 1.00 86.62 393 THR A O 1
ATOM 3252 N N . TYR A 1 394 ? 2.161 -7.624 -19.152 1.00 93.31 394 TYR A N 1
ATOM 3253 C CA . TYR A 1 394 ? 1.437 -6.530 -18.504 1.00 93.31 394 TYR A CA 1
ATOM 3254 C C . TYR A 1 394 ? 0.521 -5.767 -19.457 1.00 93.31 394 TYR A C 1
ATOM 3256 O O . TYR A 1 394 ? -0.520 -5.281 -19.022 1.00 93.31 394 TYR A O 1
ATOM 3264 N N . GLN A 1 395 ? 0.880 -5.654 -20.741 1.00 92.06 395 GLN A N 1
ATOM 3265 C CA . GLN A 1 395 ? 0.102 -4.868 -21.705 1.00 92.06 395 GLN A CA 1
ATOM 3266 C C . GLN A 1 395 ? -1.358 -5.316 -21.770 1.00 92.06 395 GLN A C 1
ATOM 3268 O O . GLN A 1 395 ? -2.252 -4.487 -21.627 1.00 92.06 395 GLN A O 1
ATOM 3273 N N . SER A 1 396 ? -1.586 -6.620 -21.946 1.00 87.81 396 SER A N 1
ATOM 3274 C CA . SER A 1 396 ? -2.933 -7.192 -22.062 1.00 87.81 396 SER A CA 1
ATOM 3275 C C . SER A 1 396 ? -3.784 -6.892 -20.829 1.00 87.81 396 SER A C 1
ATOM 3277 O O . SER A 1 396 ? -4.931 -6.460 -20.938 1.00 87.81 396 SER A O 1
ATOM 3279 N N . VAL A 1 397 ? -3.195 -7.046 -19.644 1.00 88.62 397 VAL A N 1
ATOM 3280 C CA . VAL A 1 397 ? -3.911 -6.850 -18.388 1.00 88.62 397 VAL A CA 1
ATOM 3281 C C . VAL A 1 397 ? -4.183 -5.372 -18.119 1.00 88.62 397 VAL A C 1
ATOM 3283 O O . VAL A 1 397 ? -5.286 -5.013 -17.707 1.00 88.62 397 VAL A O 1
ATOM 3286 N N . PHE A 1 398 ? -3.219 -4.495 -18.401 1.00 94.25 398 PHE A N 1
ATOM 3287 C CA . PHE A 1 398 ? -3.421 -3.055 -18.270 1.00 94.25 398 PHE A CA 1
ATOM 3288 C C . PHE A 1 398 ? -4.483 -2.558 -19.248 1.00 94.25 398 PHE A C 1
ATOM 3290 O O . PHE A 1 398 ? -5.397 -1.869 -18.816 1.00 94.25 398 PHE A O 1
ATOM 3297 N N . GLN A 1 399 ? -4.423 -2.966 -20.519 1.00 91.56 399 GLN A N 1
ATOM 3298 C CA . GLN A 1 399 ? -5.426 -2.608 -21.526 1.00 91.56 399 GLN A CA 1
ATOM 3299 C C . GLN A 1 399 ? -6.837 -3.026 -21.108 1.00 91.56 399 GLN A C 1
ATOM 3301 O O . GLN A 1 399 ? -7.772 -2.245 -21.266 1.00 91.56 399 GLN A O 1
ATOM 3306 N N . HIS A 1 400 ? -6.997 -4.229 -20.551 1.00 92.56 400 HIS A N 1
ATOM 3307 C CA . HIS A 1 400 ? -8.291 -4.702 -20.075 1.00 92.56 400 HIS A CA 1
ATOM 3308 C C . HIS A 1 400 ? -8.808 -3.864 -18.894 1.00 92.56 400 HIS A C 1
ATOM 3310 O O . HIS A 1 400 ? -9.884 -3.267 -18.992 1.00 92.56 400 HIS A O 1
ATOM 3316 N N . HIS A 1 401 ? -8.037 -3.764 -17.804 1.00 92.44 401 HIS A N 1
ATOM 3317 C CA . HIS A 1 401 ? -8.506 -3.125 -16.568 1.00 92.44 401 HIS A CA 1
ATOM 3318 C C . HIS A 1 401 ? -8.563 -1.598 -16.620 1.00 92.44 401 HIS A C 1
ATOM 3320 O O . HIS A 1 401 ? -9.281 -1.001 -15.823 1.00 92.44 401 HIS A O 1
ATOM 3326 N N . THR A 1 402 ? -7.832 -0.950 -17.532 1.00 92.06 402 THR A N 1
ATOM 3327 C CA . THR A 1 402 ? -7.941 0.499 -17.750 1.00 92.06 402 THR A CA 1
ATOM 3328 C C . THR A 1 402 ? -8.859 0.848 -18.913 1.00 92.06 402 THR A C 1
ATOM 3330 O O . THR A 1 402 ? -8.918 2.017 -19.278 1.00 92.06 402 THR A O 1
ATOM 3333 N N . SER A 1 403 ? -9.572 -0.119 -19.506 1.00 94.00 403 SER A N 1
ATOM 3334 C CA . SER A 1 403 ? -10.527 0.148 -20.585 1.00 94.00 403 SER A CA 1
ATOM 3335 C C . SER A 1 403 ? -11.750 0.920 -20.085 1.00 94.00 403 SER A C 1
ATOM 3337 O O . SER A 1 403 ? -12.214 0.730 -18.961 1.00 94.00 403 SER A O 1
ATOM 3339 N N . LYS A 1 404 ? -12.333 1.755 -20.956 1.00 93.25 404 LYS A N 1
ATOM 3340 C CA . LYS A 1 404 ? -13.542 2.539 -20.643 1.00 93.25 404 LYS A CA 1
ATOM 3341 C C . LYS A 1 404 ? -14.728 1.660 -20.235 1.00 93.25 404 LYS A C 1
ATOM 3343 O O . LYS A 1 404 ? -15.556 2.094 -19.445 1.00 93.25 404 LYS A O 1
ATOM 3348 N N . HIS A 1 405 ? -14.816 0.455 -20.794 1.00 91.88 405 HIS A N 1
ATOM 3349 C CA . HIS A 1 405 ? -15.877 -0.494 -20.472 1.00 91.88 405 HIS A CA 1
ATOM 3350 C C . HIS A 1 405 ? -15.668 -1.135 -19.093 1.00 91.88 405 HIS A C 1
ATOM 3352 O O . HIS A 1 405 ? -16.629 -1.280 -18.345 1.00 91.88 405 HIS A O 1
ATOM 3358 N N . PHE A 1 406 ? -14.423 -1.479 -18.742 1.00 91.50 406 PHE A N 1
ATOM 3359 C CA . PHE A 1 406 ? -14.124 -2.153 -17.479 1.00 91.50 406 PHE A CA 1
ATOM 3360 C C . PHE A 1 406 ? -14.060 -1.203 -16.282 1.00 91.50 406 PHE A C 1
ATOM 3362 O O . PHE A 1 406 ? -14.562 -1.542 -15.220 1.00 91.50 406 PHE A O 1
ATOM 3369 N N . ASP A 1 407 ? -13.436 -0.032 -16.426 1.00 93.38 407 ASP A N 1
ATOM 3370 C CA . ASP A 1 407 ? -13.398 0.998 -15.386 1.00 93.38 407 ASP A CA 1
ATOM 3371 C C . ASP A 1 407 ? -13.364 2.395 -16.034 1.00 93.38 407 ASP A C 1
ATOM 3373 O O . ASP A 1 407 ? -12.282 2.931 -16.287 1.00 93.38 407 ASP A O 1
ATOM 3377 N N . PRO A 1 408 ? -14.523 3.020 -16.332 1.00 92.06 408 PRO A N 1
ATOM 3378 C CA . PRO A 1 408 ? -14.572 4.329 -16.983 1.00 92.06 408 PRO A CA 1
ATOM 3379 C C . PRO A 1 408 ? -13.906 5.443 -16.164 1.00 92.06 408 PRO A C 1
ATOM 3381 O O . PRO A 1 408 ? -13.400 6.407 -16.741 1.00 92.06 408 PRO A O 1
ATOM 3384 N N . ILE A 1 409 ? -13.884 5.324 -14.833 1.00 94.19 409 ILE A N 1
ATOM 3385 C CA . ILE A 1 409 ? -13.281 6.322 -13.944 1.00 94.19 409 ILE A CA 1
ATOM 3386 C C . ILE A 1 409 ? -11.754 6.219 -14.004 1.00 94.19 409 ILE A C 1
ATOM 3388 O O . ILE A 1 409 ? -11.073 7.234 -14.171 1.00 94.19 409 ILE A O 1
ATOM 3392 N N . LEU A 1 410 ? -11.207 5.003 -13.925 1.00 95.06 410 LEU A N 1
ATOM 3393 C CA . LEU A 1 410 ? -9.776 4.777 -14.112 1.00 95.06 410 LEU A CA 1
ATOM 3394 C C . LEU A 1 410 ? -9.340 5.076 -15.547 1.00 95.06 410 LEU A C 1
ATOM 3396 O O . LEU A 1 410 ? -8.284 5.676 -15.733 1.00 95.06 410 LEU A O 1
ATOM 3400 N N . PHE A 1 411 ? -10.149 4.726 -16.551 1.00 95.75 411 PHE A N 1
ATOM 3401 C CA . PHE A 1 411 ? -9.887 5.059 -17.952 1.00 95.75 411 PHE A CA 1
ATOM 3402 C C . PHE A 1 411 ? -9.648 6.562 -18.118 1.00 95.75 411 PHE A C 1
ATOM 3404 O O . PHE A 1 411 ? -8.642 6.954 -18.704 1.00 95.75 411 PHE A O 1
ATOM 3411 N N . GLN A 1 412 ? -10.508 7.407 -17.538 1.00 95.88 412 GLN A N 1
ATOM 3412 C CA . GLN A 1 412 ? -10.338 8.860 -17.594 1.00 95.88 412 GLN A CA 1
ATOM 3413 C C . GLN A 1 412 ? -9.042 9.325 -16.911 1.00 95.88 412 GLN A C 1
ATOM 3415 O O . GLN A 1 412 ? -8.401 10.253 -17.386 1.00 95.88 412 GLN A O 1
ATOM 3420 N N . PHE A 1 413 ? -8.616 8.686 -15.821 1.00 96.12 413 PHE A N 1
ATOM 3421 C CA . PHE A 1 413 ? -7.355 9.023 -15.147 1.00 96.12 413 PHE A CA 1
ATOM 3422 C C . PHE A 1 413 ? -6.098 8.571 -15.915 1.00 96.12 413 PHE A C 1
ATOM 3424 O O . PHE A 1 413 ? -5.036 9.201 -15.831 1.00 96.12 413 PHE A O 1
ATOM 3431 N N . VAL A 1 414 ? -6.189 7.443 -16.621 1.00 95.06 414 VAL A N 1
ATOM 3432 C CA . VAL A 1 414 ? -5.062 6.842 -17.345 1.00 95.06 414 VAL A CA 1
ATOM 3433 C C . VAL A 1 414 ? -4.907 7.453 -18.737 1.00 95.06 414 VAL A C 1
ATOM 3435 O O . VAL A 1 414 ? -3.783 7.746 -19.137 1.00 95.06 414 VAL A O 1
ATOM 3438 N N . HIS A 1 415 ? -6.017 7.643 -19.451 1.00 93.50 415 HIS A N 1
ATOM 3439 C CA . HIS A 1 415 ? -6.059 8.028 -20.865 1.00 93.50 415 HIS A CA 1
ATOM 3440 C C . HIS A 1 415 ? -6.655 9.417 -21.115 1.00 93.50 415 HIS A C 1
ATOM 3442 O O . HIS A 1 415 ? -6.619 9.891 -22.249 1.00 93.50 415 HIS A O 1
ATOM 3448 N N . GLY A 1 416 ? -7.234 10.049 -20.092 1.00 86.50 416 GLY A N 1
ATOM 3449 C CA . GLY A 1 416 ? -7.722 11.418 -20.195 1.00 86.50 416 GLY A CA 1
ATOM 3450 C C . GLY A 1 416 ? -6.588 12.442 -20.330 1.00 86.50 416 GLY A C 1
ATOM 3451 O O . GLY A 1 416 ? -5.419 12.095 -20.136 1.00 86.50 416 GLY A O 1
ATOM 3452 N N . PRO A 1 417 ? -6.947 13.682 -20.705 1.00 68.31 417 PRO A N 1
ATOM 3453 C CA . PRO A 1 417 ? -6.003 14.776 -20.918 1.00 68.31 417 PRO A CA 1
ATOM 3454 C C . PRO A 1 417 ? -5.237 15.189 -19.657 1.00 68.31 417 PRO A C 1
ATOM 3456 O O . PRO A 1 417 ? -5.778 15.025 -18.536 1.00 68.31 417 PRO A O 1
#

Organism: Reticulomyxa filosa (NCBI:txid46433)